Protein AF-A0A9P4Y9Y3-F1 (afdb_monomer_lite)

InterPro domains:
  IPR010730 Heterokaryon incompatibility [PF06985] (51-192)
  IPR052895 Heterokaryon Regulation/Transcriptional Modulator [PTHR24148] (9-317)

Sequence (388 aa):
MMASLKGPDPYRAVPIDPGKRAIRLVKVQPGSSPPIRCQFISCLLEDCPPYIALSYTWGSSEHKRNIQLQSKTCAVSKNLFAFLCRVSRDANDSFFWIDALCINQSCNRERTHQVRLMKEIYSRACRVIVWLGEAASESYHKTIHLIEATYRELCKSSPDSACSLDLSPTERDNIISLYEHEYWSRVWIVQEVMCARELVIYWGKRTIRWECIARVSDLPAIDRLASSPAAIIIRAKTLWGGSVSLAQLVSTYIHLHSSDIRDKVFGLLGLASEEDPMQADYSMTAEDVFEATCRVAFRSGSLARFYDKVQFGKSLRDALAVPFTDKRLGELARHTTQSWKAKRRNEKVHQRQVQNSINRHSTLGRVHGRAMKSHAPGWRGEKSFSDG

Organism: Cryphonectria parasitica (strain ATCC 38755 / EP155) (NCBI:txid660469)

Foldseek 3Di:
DAWDFDDPDLCVVPPDDLVAQKWKWKWWAADQDDQTAIEIDMDGLVPDDAAEEEQEDQDDPPDWDWHQYNNGTITDGPQVVLVSNVVNHVRDRHIYDYCNRTFPPVDLSRVLSVLLCLLSVLLRHPFYEYELGEDPDPCLVVLQVLLVVLLVVCVVDDVVCLQPPDDDPVNLVSVVCVLPRLSLLALLVLSNLLSHPAYWYDYRPDIHGLSSNLVVLPRPSNVVCCLGSSSLSSVCSVVPPQEDALLRSLVNRLRGDDPQLLCSRSSCQSSHRDPDTDGDGPVDQLVRSLLSSLLRVLLDVPQPDLVSSLVSSVSSCVSSVHPADSVNSSVSSVVSNVVSVVVVVVVVVVVVVVVVVVVVVVVVVVVVVVVPPPDDDDDDDDDDDDDD

Secondary structure (DSSP, 8-state):
-PPPBPSS-TTSSS---TTTTEEEEEEEPP-SSSSPEEEEEEEETTSPPSEEEEEE----SSS-EEEEETTEEEEE-HHHHHHHHHHHHHT---EEE-HHHHS-TT-HHHHHHHHHHHHHHHHHSSEEEEE--S-SSTHHHHHHHHHHHHHHHHHHS-GGGGGG----HHHHHHHHHHHSSGGGGBSHHHHHHHH-SSEEEEETTEEEEHHHHHHHTT-GGGGGGTTSHHHHHHHHHHT--S-B-HHHHHHHHTTSB-SSTTHHHHHHHTTB--SSPPPP-TTS-HHHHHHHHHHHHHHSTT--SHHHHHHHHHHHHHHTT----HHHHHHHHHHHHHHHHHHHHHHHHHHHHHHHHHHHHHHHHHHHHHHTSS--------------

Structure (mmCIF, N/CA/C/O backbone):
data_AF-A0A9P4Y9Y3-F1
#
_entry.id   AF-A0A9P4Y9Y3-F1
#
loop_
_atom_site.group_PDB
_atom_site.id
_atom_site.type_symbol
_atom_site.label_atom_id
_atom_site.label_alt_id
_atom_site.label_comp_id
_atom_site.label_asym_id
_atom_site.label_entity_id
_atom_site.label_seq_id
_atom_site.pdbx_PDB_ins_code
_atom_site.Cartn_x
_atom_site.Cartn_y
_atom_site.Cartn_z
_atom_site.occupancy
_atom_site.B_iso_or_equiv
_atom_site.auth_seq_id
_atom_site.auth_comp_id
_atom_site.auth_asym_id
_atom_site.auth_atom_id
_atom_site.pdbx_PDB_model_num
ATOM 1 N N . MET A 1 1 ? 9.109 -2.276 9.723 1.00 37.88 1 MET A N 1
ATOM 2 C CA . MET A 1 1 ? 9.824 -2.329 11.023 1.00 37.88 1 MET A CA 1
ATOM 3 C C . MET A 1 1 ? 8.988 -3.132 12.017 1.00 37.88 1 MET A C 1
ATOM 5 O O . MET A 1 1 ? 7.837 -2.786 12.240 1.00 37.88 1 MET A O 1
ATOM 9 N N . MET A 1 2 ? 9.506 -4.258 12.519 1.00 42.00 2 MET A N 1
ATOM 10 C CA . MET A 1 2 ? 8.697 -5.340 13.111 1.00 42.00 2 MET A CA 1
ATOM 11 C C . MET A 1 2 ? 8.188 -5.042 14.531 1.00 42.00 2 MET A C 1
ATOM 13 O O . MET A 1 2 ? 8.920 -4.495 15.363 1.00 42.00 2 MET A O 1
ATOM 17 N N . ALA A 1 3 ? 6.958 -5.458 14.844 1.00 45.00 3 ALA A N 1
ATOM 18 C CA . ALA A 1 3 ? 6.526 -5.657 16.225 1.00 45.00 3 ALA A CA 1
ATOM 19 C C . ALA A 1 3 ? 7.443 -6.715 16.866 1.00 45.00 3 ALA A C 1
ATOM 21 O O . ALA A 1 3 ? 7.600 -7.809 16.331 1.00 45.00 3 ALA A O 1
ATOM 22 N N . SER A 1 4 ? 8.120 -6.369 17.964 1.00 41.81 4 SER A N 1
ATOM 23 C CA . SER A 1 4 ? 8.952 -7.328 18.700 1.00 41.81 4 SER A CA 1
ATOM 24 C C . SER A 1 4 ? 8.085 -7.921 19.800 1.00 41.81 4 SER A C 1
ATOM 26 O O . SER A 1 4 ? 7.539 -7.189 20.627 1.00 41.81 4 SER A O 1
ATOM 28 N N . LEU A 1 5 ? 7.902 -9.236 19.754 1.00 47.38 5 LEU A N 1
ATOM 29 C CA . LEU A 1 5 ? 7.088 -9.985 20.701 1.00 47.38 5 LEU A CA 1
ATOM 30 C C . LEU A 1 5 ? 7.996 -10.484 21.832 1.00 47.38 5 LEU A C 1
ATOM 32 O O . LEU A 1 5 ? 8.966 -11.191 21.573 1.00 47.38 5 LEU A O 1
ATOM 36 N N . LYS A 1 6 ? 7.696 -10.121 23.084 1.00 37.66 6 LYS A N 1
ATOM 37 C CA . LYS A 1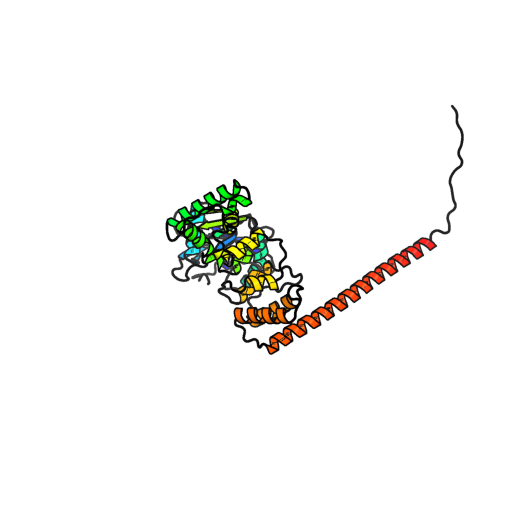 6 ? 8.276 -10.773 24.270 1.00 37.66 6 LYS A CA 1
ATOM 38 C C . LYS A 1 6 ? 7.246 -11.774 24.806 1.00 37.66 6 LYS A C 1
ATOM 40 O O . LYS A 1 6 ? 6.173 -11.360 25.236 1.00 37.66 6 LYS A O 1
ATOM 45 N N . GLY A 1 7 ? 7.564 -13.071 24.787 1.00 46.00 7 GLY A N 1
ATOM 46 C CA . GLY A 1 7 ? 6.679 -14.165 25.230 1.00 46.00 7 GLY A CA 1
ATOM 47 C C . GLY A 1 7 ? 6.328 -15.169 24.115 1.00 46.00 7 GLY A C 1
ATOM 48 O O . GLY A 1 7 ? 6.852 -15.042 23.010 1.00 46.00 7 GLY A O 1
ATOM 49 N N . PRO A 1 8 ? 5.475 -16.184 24.382 1.00 54.78 8 PRO A N 1
ATOM 50 C CA . PRO A 1 8 ? 5.058 -17.163 23.375 1.00 54.78 8 PRO A CA 1
ATOM 51 C C . PRO A 1 8 ? 4.379 -16.486 22.180 1.00 54.78 8 PRO A C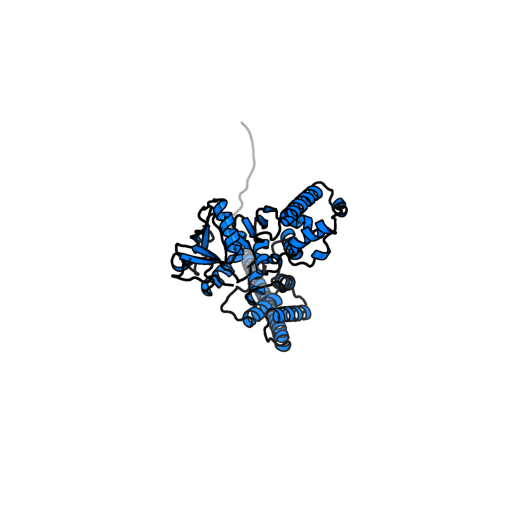 1
ATOM 53 O O . PRO A 1 8 ? 3.570 -15.578 22.367 1.00 54.78 8 PRO A O 1
ATOM 56 N N . ASP A 1 9 ? 4.697 -16.957 20.977 1.00 75.62 9 ASP A N 1
ATOM 57 C CA . ASP A 1 9 ? 4.242 -16.413 19.696 1.00 75.62 9 ASP A CA 1
ATOM 58 C C . ASP A 1 9 ? 2.691 -16.361 19.593 1.00 75.62 9 ASP A C 1
ATOM 60 O O . ASP A 1 9 ? 2.059 -17.425 19.575 1.00 75.62 9 ASP A O 1
ATOM 64 N N . PRO A 1 10 ? 2.056 -15.166 19.512 1.00 82.62 10 PRO A N 1
ATOM 65 C CA . PRO A 1 10 ? 0.599 -15.023 19.430 1.00 82.62 10 PRO A CA 1
ATOM 66 C C . PRO A 1 10 ? 0.019 -15.638 18.150 1.00 82.62 10 PRO A C 1
ATOM 68 O O . PRO A 1 10 ? -1.177 -15.922 18.093 1.00 82.62 10 PRO A O 1
ATOM 71 N N . TYR A 1 11 ? 0.850 -15.875 17.134 1.00 89.25 11 TYR A N 1
ATOM 72 C CA . TYR A 1 11 ? 0.443 -16.463 15.864 1.00 89.25 11 TYR A CA 1
ATOM 73 C C . TYR A 1 11 ? 0.280 -17.982 15.945 1.00 89.25 11 TYR A C 1
ATOM 75 O O . TYR A 1 11 ? -0.471 -18.555 15.163 1.00 89.25 11 TYR A O 1
ATOM 83 N N . ARG A 1 12 ? 0.888 -18.647 16.939 1.00 86.25 12 ARG A N 1
ATOM 84 C CA . ARG A 1 12 ? 0.685 -20.090 17.165 1.00 86.25 12 ARG A CA 1
ATOM 85 C C . ARG A 1 12 ? -0.730 -20.432 17.614 1.00 86.25 12 ARG A C 1
ATOM 87 O O . ARG A 1 12 ? -1.198 -21.527 17.333 1.00 86.25 12 ARG A O 1
ATOM 94 N N . ALA A 1 13 ? -1.395 -19.513 18.314 1.00 84.81 13 ALA A N 1
ATOM 95 C CA . ALA A 1 13 ? -2.768 -19.719 18.767 1.00 84.81 13 ALA A CA 1
ATOM 96 C C . ALA A 1 13 ? -3.769 -19.707 17.600 1.00 84.81 13 ALA A C 1
ATOM 98 O O . ALA A 1 13 ? -4.815 -20.341 17.683 1.00 84.81 13 ALA A O 1
ATOM 99 N N . VAL A 1 14 ? -3.449 -18.983 16.521 1.00 89.38 14 VAL A N 1
ATOM 100 C CA . VAL A 1 14 ? -4.307 -18.822 15.343 1.00 89.38 14 VAL A CA 1
ATOM 101 C C . VAL A 1 14 ? -3.425 -18.847 14.083 1.00 89.38 14 VAL A C 1
ATOM 103 O O . VAL A 1 14 ? -3.130 -17.794 13.520 1.00 89.38 14 VAL A O 1
ATOM 106 N N . PR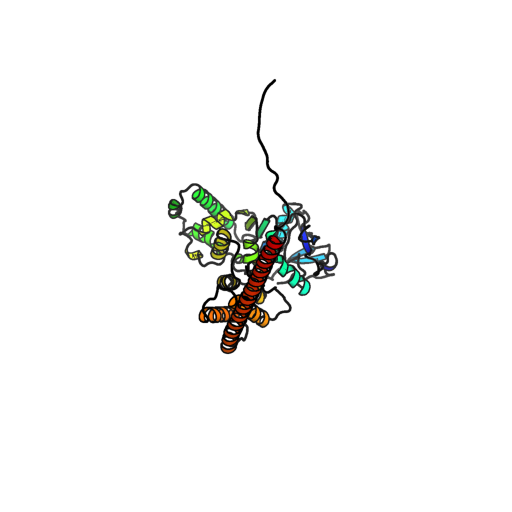O A 1 15 ? -2.932 -20.020 13.651 1.00 90.75 15 PRO A N 1
ATOM 107 C CA . PRO A 1 15 ? -2.051 -20.110 12.492 1.00 90.75 15 PRO A CA 1
ATOM 108 C C . PRO A 1 15 ? -2.813 -19.872 11.179 1.00 90.75 15 PRO A C 1
ATOM 110 O O . PRO A 1 15 ? -4.010 -20.146 11.071 1.00 90.75 15 PRO A O 1
ATOM 113 N N . ILE A 1 16 ? -2.098 -19.394 10.158 1.00 91.44 16 ILE A N 1
ATOM 114 C CA . ILE A 1 16 ? -2.589 -19.326 8.776 1.00 91.44 16 ILE A CA 1
ATOM 115 C C . ILE A 1 16 ? -1.995 -20.501 8.001 1.00 91.44 16 ILE A C 1
ATOM 117 O O . ILE A 1 16 ? -0.783 -20.706 8.026 1.00 91.44 16 ILE A O 1
ATOM 121 N N . ASP A 1 17 ? -2.844 -21.253 7.302 1.00 85.31 17 ASP A N 1
ATOM 122 C CA . ASP A 1 17 ? -2.424 -22.308 6.378 1.00 85.31 17 ASP A CA 1
ATOM 123 C C . ASP A 1 17 ? -2.041 -21.693 5.018 1.00 85.31 17 ASP A C 1
ATOM 125 O O . ASP A 1 17 ? -2.930 -21.224 4.306 1.00 85.31 17 ASP A O 1
ATOM 129 N N . PRO A 1 18 ? -0.758 -21.718 4.606 1.00 81.00 18 PRO A N 1
ATOM 130 C CA . PRO A 1 18 ? -0.329 -21.124 3.340 1.00 81.00 18 PRO A CA 1
ATOM 131 C C . PRO A 1 18 ? -0.855 -21.852 2.093 1.00 81.00 18 PRO A C 1
ATOM 133 O O . PRO A 1 18 ? -0.700 -21.332 0.989 1.00 81.00 18 PRO A O 1
ATOM 136 N N . GLY A 1 19 ? -1.417 -23.060 2.241 1.00 87.19 19 GLY A N 1
ATOM 137 C CA . GLY A 1 19 ? -2.084 -23.793 1.161 1.00 87.19 19 GLY A CA 1
ATOM 138 C C . GLY A 1 19 ? -3.512 -23.313 0.887 1.00 87.19 19 GLY A C 1
ATOM 139 O O . GLY A 1 19 ? -4.104 -23.692 -0.121 1.00 87.19 19 GLY A O 1
ATOM 140 N N . LYS A 1 20 ? -4.067 -22.466 1.758 1.00 92.69 20 LYS A N 1
ATOM 141 C CA . LYS A 1 20 ? -5.411 -21.895 1.639 1.00 92.69 20 LYS A CA 1
ATOM 142 C C . LYS A 1 20 ? -5.313 -20.387 1.504 1.00 92.69 20 LYS A C 1
ATOM 144 O O . LYS A 1 20 ? -4.374 -19.784 2.000 1.00 92.69 20 LYS A O 1
ATOM 149 N N . ARG A 1 21 ? -6.309 -19.751 0.892 1.00 95.25 21 ARG A N 1
ATOM 150 C CA . ARG A 1 21 ? -6.414 -18.283 0.836 1.00 95.25 21 ARG A CA 1
ATOM 151 C C . ARG A 1 21 ? -6.923 -17.737 2.176 1.00 95.25 21 ARG A C 1
ATOM 153 O O . ARG A 1 21 ? -7.972 -17.114 2.230 1.00 95.25 21 ARG A O 1
ATOM 160 N N . ALA A 1 22 ? -6.233 -18.046 3.270 1.00 95.69 22 ALA A N 1
ATOM 161 C CA . ALA A 1 22 ? -6.652 -17.698 4.623 1.00 95.69 22 ALA A CA 1
ATOM 162 C C . ALA A 1 22 ? -5.983 -16.405 5.106 1.00 95.69 22 ALA A C 1
ATOM 164 O O . ALA A 1 22 ? -4.818 -16.139 4.806 1.00 95.69 22 ALA A O 1
ATOM 165 N N . ILE A 1 23 ? -6.709 -15.612 5.891 1.00 97.19 23 ILE A N 1
ATOM 166 C CA . ILE A 1 23 ? -6.207 -14.383 6.509 1.00 97.19 23 ILE A CA 1
ATOM 167 C C . ILE A 1 23 ? -6.571 -14.339 7.990 1.00 97.19 23 ILE A C 1
ATOM 169 O O . ILE A 1 23 ? -7.507 -15.001 8.442 1.00 97.19 23 ILE A O 1
ATOM 173 N N . ARG A 1 24 ? -5.845 -13.512 8.745 1.00 96.88 24 ARG A N 1
ATOM 174 C CA . ARG A 1 24 ? -6.238 -13.129 10.102 1.00 96.88 24 ARG A CA 1
ATOM 175 C C . ARG A 1 24 ? -6.908 -11.768 10.106 1.00 96.88 24 ARG A C 1
ATOM 177 O O . ARG A 1 24 ? -6.459 -10.844 9.433 1.00 96.88 24 ARG A O 1
ATOM 184 N N . LEU A 1 25 ? -7.937 -11.640 10.929 1.00 97.12 25 LEU A N 1
ATOM 185 C CA . LEU A 1 25 ? -8.549 -10.366 11.284 1.00 97.12 25 LEU A CA 1
ATOM 186 C C . LEU A 1 25 ? -8.369 -10.134 12.779 1.00 97.12 25 LEU A C 1
ATOM 188 O O . LEU A 1 25 ? -8.348 -11.085 13.562 1.00 97.12 25 LEU A O 1
ATOM 192 N N . VAL A 1 26 ? -8.233 -8.873 13.174 1.00 95.62 26 VAL A N 1
ATOM 193 C CA . VAL A 1 26 ? -8.128 -8.459 14.568 1.00 95.62 26 VAL A CA 1
ATOM 194 C C . VAL A 1 26 ? -9.409 -7.763 15.005 1.00 95.62 26 VAL A C 1
ATOM 196 O O . VAL A 1 26 ? -9.900 -6.852 14.343 1.00 95.62 26 VAL A O 1
ATOM 199 N N . LYS A 1 27 ? -9.944 -8.194 16.140 1.00 94.88 27 LYS A N 1
ATOM 200 C CA . LYS A 1 27 ? -11.038 -7.539 16.847 1.00 94.88 27 LYS A CA 1
ATOM 201 C C . LYS A 1 27 ? -10.460 -6.799 18.043 1.00 94.88 27 LYS A C 1
ATOM 203 O O . LYS A 1 27 ? -9.763 -7.409 18.859 1.00 94.88 27 LYS A O 1
ATOM 208 N N . VAL A 1 28 ? -10.716 -5.498 18.130 1.00 93.50 28 VAL A N 1
ATOM 209 C CA . VAL A 1 28 ? -10.297 -4.669 19.267 1.00 93.50 28 VAL A CA 1
ATOM 210 C C . VAL A 1 28 ? -11.428 -4.672 20.286 1.00 93.50 28 VAL A C 1
ATOM 212 O O . VAL A 1 28 ? -12.569 -4.388 19.941 1.00 93.50 28 VAL A O 1
ATOM 215 N N . GLN A 1 29 ? -11.138 -5.045 21.529 1.00 91.19 29 GLN A N 1
ATOM 216 C CA . GLN A 1 29 ? -12.151 -5.073 22.580 1.00 91.19 29 GLN A CA 1
ATOM 217 C C . GLN A 1 29 ? -12.485 -3.644 23.031 1.00 91.19 29 GLN A C 1
ATOM 219 O O . GLN A 1 29 ? -11.561 -2.836 23.165 1.00 91.19 29 GLN A O 1
ATOM 224 N N . PRO A 1 30 ? -13.766 -3.335 23.307 1.00 89.94 30 PRO A N 1
ATOM 225 C CA . PRO A 1 30 ? -14.149 -2.047 23.866 1.00 89.94 30 PRO A CA 1
ATOM 226 C C . PRO A 1 30 ? -13.424 -1.757 25.184 1.00 89.94 30 PRO A C 1
ATOM 228 O O . PRO A 1 30 ? -13.276 -2.634 26.037 1.00 89.94 30 PRO A O 1
ATOM 231 N N . GLY A 1 31 ? -13.000 -0.510 25.367 1.00 80.88 31 GLY A N 1
ATOM 232 C CA . GLY A 1 31 ? -12.296 -0.081 26.571 1.00 80.88 31 GLY A CA 1
ATOM 233 C C . GLY A 1 31 ? -11.992 1.412 26.567 1.00 80.88 31 GLY A C 1
ATOM 234 O O . GLY A 1 31 ? -11.629 1.982 25.535 1.00 80.88 31 GLY A O 1
ATOM 235 N N . SER A 1 32 ? -12.136 2.051 27.730 1.00 69.19 32 SER A N 1
ATOM 236 C CA . SER A 1 32 ? -11.899 3.489 27.920 1.00 69.19 32 SER A CA 1
ATOM 237 C C . SER A 1 32 ? -10.430 3.828 28.206 1.00 69.19 32 SER A C 1
ATOM 239 O O . SER A 1 32 ? -9.988 4.947 27.918 1.00 69.19 32 SER A O 1
ATOM 241 N N . SER A 1 33 ? -9.653 2.868 28.715 1.00 74.31 33 SER A N 1
ATOM 242 C CA . SER A 1 33 ? -8.239 3.023 29.063 1.00 74.31 33 SER A CA 1
ATOM 243 C C . SER A 1 33 ? -7.419 1.759 28.747 1.00 74.31 33 SER A C 1
ATOM 245 O O . SER A 1 33 ? -7.981 0.673 28.595 1.00 74.31 33 SER A O 1
ATOM 247 N N . PRO A 1 34 ? -6.081 1.878 28.617 1.00 78.94 34 PRO A N 1
ATOM 248 C CA . PRO A 1 34 ? -5.196 0.724 28.504 1.00 78.94 34 PRO A CA 1
ATOM 249 C C . PRO A 1 34 ? -5.368 -0.272 29.672 1.00 78.94 34 PRO A C 1
ATOM 251 O O . PRO A 1 34 ? -5.678 0.146 30.787 1.00 78.94 34 PRO A O 1
ATOM 254 N N . PRO A 1 35 ? -5.085 -1.571 29.462 1.00 86.88 35 PRO A N 1
ATOM 255 C CA . PRO A 1 35 ? -4.461 -2.135 28.269 1.00 86.88 35 PRO A CA 1
ATOM 256 C C . PRO A 1 35 ? -5.446 -2.294 27.107 1.00 86.88 35 PRO A C 1
ATOM 258 O O . PRO A 1 35 ? -6.548 -2.803 27.283 1.00 86.88 35 PRO A O 1
ATOM 261 N N . ILE A 1 36 ? -5.006 -1.927 25.901 1.00 91.81 36 ILE A N 1
ATOM 262 C CA . ILE A 1 36 ? -5.725 -2.264 24.668 1.00 91.81 36 ILE A CA 1
ATOM 263 C C . ILE A 1 36 ? -5.667 -3.776 24.483 1.00 91.81 36 ILE A C 1
ATOM 265 O O . ILE A 1 36 ? -4.573 -4.349 24.486 1.00 91.81 36 ILE A O 1
ATOM 269 N N . ARG A 1 37 ? -6.829 -4.410 24.318 1.00 93.06 37 ARG A N 1
ATOM 270 C CA . ARG A 1 37 ? -6.952 -5.857 24.136 1.00 93.06 37 ARG A CA 1
ATOM 271 C C . ARG A 1 37 ? -7.466 -6.175 22.742 1.00 93.06 37 ARG A C 1
ATOM 273 O O . ARG A 1 37 ? -8.459 -5.617 22.289 1.00 93.06 37 ARG A O 1
ATOM 280 N N . CYS A 1 38 ? -6.789 -7.102 22.089 1.00 93.44 38 CYS A N 1
ATOM 281 C CA . CYS A 1 38 ? -7.042 -7.524 20.728 1.00 93.44 38 CYS A CA 1
ATOM 282 C C . CYS A 1 38 ? -7.137 -9.051 20.666 1.00 93.44 38 CYS A C 1
ATOM 284 O O . CYS A 1 38 ? -6.356 -9.769 21.301 1.00 93.44 38 CYS A O 1
ATOM 286 N N . GLN A 1 39 ? -8.060 -9.555 19.856 1.00 93.38 39 GLN A N 1
ATOM 287 C CA . GLN A 1 39 ? -8.215 -10.981 19.574 1.00 93.38 39 GLN A CA 1
ATOM 288 C C . GLN A 1 39 ? -8.152 -11.219 18.070 1.00 93.38 39 GLN A C 1
ATOM 290 O O . GLN A 1 39 ? -8.632 -10.399 17.292 1.00 93.38 39 GLN A O 1
ATOM 295 N N . PHE A 1 40 ? -7.555 -12.336 17.662 1.00 94.38 40 PHE A N 1
ATOM 296 C CA . PHE A 1 40 ? -7.594 -12.772 16.271 1.00 94.38 40 PHE A CA 1
ATOM 297 C C . PHE A 1 40 ? -8.759 -13.708 16.015 1.00 94.38 40 PHE A C 1
ATOM 299 O O . PHE A 1 40 ? -9.089 -14.547 16.852 1.00 94.38 40 PHE A O 1
ATOM 306 N N . ILE A 1 41 ? -9.254 -13.634 14.790 1.00 94.31 41 ILE A N 1
ATOM 307 C CA . ILE A 1 41 ? -9.940 -14.733 14.125 1.00 94.31 41 ILE A CA 1
ATOM 308 C C . ILE A 1 41 ? -9.177 -15.078 12.843 1.00 94.31 41 ILE A C 1
ATOM 310 O O . ILE A 1 41 ? -8.489 -14.224 12.279 1.00 94.31 41 ILE A O 1
ATOM 314 N N . SER A 1 42 ? -9.287 -16.326 12.397 1.00 94.81 42 SER A N 1
ATOM 315 C CA . SER A 1 42 ? -8.816 -16.767 11.081 1.00 94.81 42 SER A CA 1
ATOM 316 C C . SER A 1 42 ? -10.027 -17.105 10.224 1.00 94.81 42 SER A C 1
ATOM 318 O O . SER A 1 42 ? -10.967 -17.728 10.715 1.00 94.81 42 SER A O 1
ATOM 320 N N . CYS A 1 43 ? -10.011 -16.679 8.966 1.00 95.50 43 CYS A N 1
ATOM 321 C CA . CYS A 1 43 ? -11.051 -16.969 7.985 1.00 95.50 43 CYS A CA 1
ATOM 322 C C . CYS A 1 43 ? -10.420 -17.248 6.621 1.00 95.50 43 CYS A C 1
ATOM 324 O O . CYS A 1 43 ? -9.324 -16.769 6.318 1.00 95.50 43 CYS A O 1
ATOM 326 N N . LEU A 1 44 ? -11.118 -18.021 5.788 1.00 96.75 44 LEU A N 1
ATOM 327 C CA . LEU A 1 44 ? -10.858 -18.006 4.352 1.00 96.75 44 LEU A CA 1
ATOM 328 C C . LEU A 1 44 ? -11.262 -16.638 3.816 1.00 96.75 44 LEU A C 1
ATOM 330 O O . LEU A 1 44 ? -12.282 -16.097 4.226 1.00 96.75 44 LEU A O 1
ATOM 334 N N . LEU A 1 45 ? -10.478 -16.083 2.900 1.00 95.75 45 LEU A N 1
ATOM 335 C CA . LEU A 1 45 ? -10.704 -14.758 2.335 1.00 95.75 45 LEU A CA 1
ATOM 336 C C . LEU A 1 45 ? -12.080 -14.643 1.660 1.00 95.75 45 LEU A C 1
ATOM 338 O O . LEU A 1 45 ? -12.632 -13.549 1.549 1.00 95.75 45 LEU A O 1
ATOM 342 N N . GLU A 1 46 ? -12.611 -15.759 1.164 1.00 95.12 46 GLU A N 1
ATOM 343 C CA . GLU A 1 46 ? -13.950 -15.920 0.585 1.00 95.12 46 GLU A CA 1
ATOM 344 C C . GLU A 1 46 ? -15.075 -15.870 1.621 1.00 95.12 46 GLU A C 1
ATOM 346 O O . GLU A 1 46 ? -16.143 -15.355 1.305 1.00 95.12 46 GLU A O 1
ATOM 351 N N . ASP A 1 47 ? -14.797 -16.291 2.853 1.00 95.19 47 ASP A N 1
ATOM 352 C CA . ASP A 1 47 ? -15.784 -16.464 3.922 1.00 95.19 47 ASP A CA 1
ATOM 353 C C . ASP A 1 47 ? -15.544 -15.502 5.097 1.00 95.19 47 ASP A C 1
ATOM 355 O O . ASP A 1 47 ? -16.047 -15.704 6.205 1.00 95.19 47 ASP A O 1
ATOM 359 N N . CYS A 1 48 ? -14.724 -14.467 4.900 1.00 95.31 48 CYS A N 1
ATOM 360 C CA . CYS A 1 48 ? -14.431 -13.523 5.967 1.00 95.31 48 CYS A CA 1
ATOM 361 C C . CYS A 1 48 ? -15.662 -12.667 6.308 1.00 95.31 48 CYS A C 1
ATOM 363 O O . CYS A 1 48 ? -16.350 -12.185 5.402 1.00 95.31 48 CYS A O 1
ATOM 365 N N . PRO A 1 49 ? -15.917 -12.408 7.606 1.00 96.12 49 PRO A N 1
ATOM 366 C CA . PRO A 1 49 ? -16.935 -11.445 8.007 1.00 96.12 49 PRO A CA 1
ATOM 367 C C . PRO A 1 49 ? -16.569 -10.041 7.497 1.00 96.12 49 PRO A C 1
ATOM 369 O O . PRO A 1 49 ? -15.390 -9.786 7.244 1.00 96.12 49 PRO A O 1
ATOM 372 N N . PRO A 1 50 ? -17.532 -9.106 7.393 1.00 96.44 50 PRO A N 1
ATOM 373 C CA . PRO A 1 50 ? -17.255 -7.711 7.059 1.00 96.44 50 PRO A CA 1
ATOM 374 C C . PRO A 1 50 ? -16.098 -7.137 7.887 1.00 96.44 50 PRO A C 1
ATOM 376 O O . PRO A 1 50 ? -16.113 -7.202 9.118 1.00 96.44 50 PRO A O 1
ATOM 379 N N . TYR A 1 51 ? -15.094 -6.577 7.212 1.00 97.62 51 TYR A N 1
ATOM 380 C CA . TYR A 1 51 ? -13.908 -6.028 7.863 1.00 97.62 51 TYR A CA 1
ATOM 381 C C . TYR A 1 51 ? -13.446 -4.719 7.230 1.00 97.62 51 TYR A C 1
ATOM 383 O O . TYR A 1 51 ? -13.740 -4.405 6.073 1.00 97.62 51 TYR A O 1
ATOM 391 N N . ILE A 1 52 ? -12.686 -3.964 8.017 1.00 97.50 52 ILE A N 1
ATOM 392 C CA . ILE A 1 52 ? -12.059 -2.701 7.637 1.00 97.50 52 ILE A CA 1
ATOM 393 C C . ILE A 1 52 ? -10.557 -2.937 7.496 1.00 97.50 52 ILE A C 1
ATOM 395 O O . ILE A 1 52 ? -9.923 -3.440 8.421 1.00 97.50 52 ILE A O 1
ATOM 399 N N . ALA A 1 53 ? -9.956 -2.559 6.372 1.00 98.19 53 ALA A N 1
ATOM 400 C CA . ALA A 1 53 ? -8.499 -2.593 6.248 1.00 98.19 53 ALA A CA 1
ATOM 401 C C . ALA A 1 53 ? -7.896 -1.256 6.697 1.00 98.19 53 ALA A C 1
ATOM 403 O O . ALA A 1 53 ? -8.424 -0.188 6.379 1.00 98.19 53 ALA A O 1
ATOM 404 N N . LEU A 1 54 ? -6.791 -1.309 7.440 1.00 97.69 54 LEU A N 1
ATOM 405 C CA . LEU A 1 54 ? -6.045 -0.121 7.840 1.00 97.69 54 LEU A CA 1
ATOM 406 C C . LEU A 1 54 ? -4.923 0.165 6.838 1.00 97.69 54 LEU A C 1
ATOM 408 O O . LEU A 1 54 ? -4.141 -0.716 6.492 1.00 97.69 54 LEU A O 1
ATOM 412 N N . SER A 1 55 ? -4.823 1.420 6.429 1.00 97.00 55 SER A N 1
ATOM 413 C CA . SER A 1 55 ? -3.716 1.990 5.675 1.00 97.00 55 SER A CA 1
ATOM 414 C C . SER A 1 55 ? -3.149 3.144 6.495 1.00 97.00 55 SER A C 1
ATOM 416 O O . SER A 1 55 ? -3.860 4.095 6.791 1.00 97.00 55 SER A O 1
ATOM 418 N N . TYR A 1 56 ? -1.906 3.074 6.959 1.00 93.94 56 TYR A N 1
ATOM 419 C CA . TYR A 1 56 ? -1.377 4.055 7.922 1.00 93.94 56 TYR A CA 1
ATOM 420 C C . TYR A 1 56 ? 0.131 4.178 7.808 1.00 93.94 56 TYR A C 1
ATOM 422 O O . TYR A 1 56 ? 0.739 3.218 7.361 1.00 93.94 56 TYR A O 1
ATOM 430 N N . THR A 1 57 ? 0.764 5.273 8.251 1.00 84.38 57 THR A N 1
ATOM 431 C CA . THR A 1 57 ? 2.239 5.360 8.293 1.00 84.38 57 THR A CA 1
ATOM 432 C C . THR A 1 57 ? 2.873 4.626 9.454 1.00 84.38 57 THR A C 1
ATOM 434 O O . THR A 1 57 ? 2.412 4.661 10.599 1.00 84.38 57 THR A O 1
ATOM 437 N N . TRP A 1 58 ? 4.037 4.043 9.175 1.00 70.44 58 TRP A N 1
ATOM 438 C CA . TRP A 1 58 ? 4.956 3.640 10.220 1.00 70.44 58 TRP A CA 1
ATOM 439 C C . TRP A 1 58 ? 5.518 4.926 10.828 1.00 70.44 58 TRP A C 1
ATOM 441 O O . TRP A 1 58 ? 6.387 5.555 10.239 1.00 70.44 58 TRP A O 1
ATOM 451 N N . GLY A 1 59 ? 4.992 5.339 11.981 1.00 65.62 59 GLY A N 1
ATOM 452 C CA . GLY A 1 59 ? 5.650 6.375 12.775 1.00 65.62 59 GLY A CA 1
ATOM 453 C C . GLY A 1 59 ? 7.027 5.901 13.262 1.00 65.62 59 GLY A C 1
ATOM 454 O O . GLY A 1 59 ? 7.408 4.748 13.044 1.00 65.62 59 GLY A O 1
ATOM 455 N N . SER A 1 60 ? 7.743 6.769 13.980 1.00 62.25 60 SER A N 1
ATOM 456 C CA . SER A 1 60 ? 9.067 6.460 14.545 1.00 62.25 60 SER A CA 1
ATOM 457 C C . SER A 1 60 ? 9.132 5.081 15.238 1.00 62.25 60 SER A C 1
ATOM 459 O O . SER A 1 60 ? 8.218 4.689 15.974 1.00 62.25 60 SER A O 1
ATOM 461 N N . SER A 1 61 ? 10.238 4.351 15.014 1.00 61.25 61 SER A N 1
ATOM 462 C CA . SER A 1 61 ? 10.639 3.139 15.763 1.00 61.25 61 SER A CA 1
ATOM 463 C C . SER A 1 61 ? 10.669 3.360 17.260 1.00 61.25 61 SER A C 1
ATOM 465 O O . SER A 1 61 ? 10.559 2.414 18.048 1.00 61.25 61 SER A O 1
ATOM 467 N N . GLU A 1 62 ? 10.976 4.596 17.626 1.00 62.75 62 GLU A N 1
ATOM 468 C CA . GLU A 1 62 ? 11.250 4.996 18.978 1.00 62.75 62 GLU A CA 1
ATOM 469 C C . GLU A 1 62 ? 9.926 5.000 19.737 1.00 62.75 62 GLU A C 1
ATOM 471 O O . GLU A 1 62 ? 8.894 5.449 19.239 1.00 62.75 62 GLU A O 1
ATOM 476 N N . HIS A 1 63 ? 9.951 4.498 20.969 1.00 72.31 63 HIS A N 1
ATOM 477 C CA . HIS A 1 63 ? 8.794 4.537 21.863 1.00 72.31 63 HIS A CA 1
ATOM 478 C C . HIS A 1 63 ? 7.613 3.644 21.427 1.00 72.31 63 HIS A C 1
ATOM 480 O O . HIS A 1 63 ? 6.462 4.088 21.382 1.00 72.31 63 HIS A O 1
ATOM 486 N N . LYS A 1 64 ? 7.865 2.345 21.199 1.00 85.81 64 LYS A N 1
ATOM 487 C CA . LYS A 1 64 ? 6.786 1.343 21.091 1.00 85.81 64 LYS A CA 1
ATOM 488 C C . LYS A 1 64 ? 5.882 1.346 22.335 1.00 85.81 64 LYS A C 1
ATOM 490 O O . LYS A 1 64 ? 6.281 1.758 23.428 1.00 85.81 64 LYS A O 1
ATOM 495 N N . ARG A 1 65 ? 4.642 0.898 22.161 1.00 90.19 65 ARG A N 1
ATOM 496 C CA . ARG A 1 65 ? 3.631 0.770 23.218 1.00 90.19 65 ARG A CA 1
ATOM 497 C C . ARG A 1 65 ? 3.095 -0.651 23.253 1.00 90.19 65 ARG A C 1
ATOM 499 O O . ARG A 1 65 ? 2.983 -1.299 22.217 1.00 90.19 65 ARG A O 1
ATOM 506 N N . ASN A 1 66 ? 2.775 -1.124 24.449 1.00 92.12 66 ASN A N 1
ATOM 507 C CA . ASN A 1 66 ? 2.307 -2.487 24.652 1.00 92.12 66 ASN A CA 1
ATOM 508 C C . ASN A 1 66 ? 0.787 -2.574 24.496 1.00 92.12 66 ASN A C 1
ATOM 510 O O . ASN A 1 66 ? 0.051 -1.769 25.064 1.00 92.12 66 ASN A O 1
ATOM 514 N N . ILE A 1 67 ? 0.339 -3.595 23.777 1.00 92.88 67 ILE A N 1
ATOM 515 C CA . ILE A 1 67 ? -1.050 -4.052 23.714 1.00 92.88 67 ILE A CA 1
ATOM 516 C C . ILE A 1 67 ? -1.115 -5.514 24.162 1.00 92.88 67 ILE A C 1
ATOM 518 O O . ILE A 1 67 ? -0.098 -6.211 24.161 1.00 92.88 67 ILE A O 1
ATOM 522 N N . GLN A 1 68 ? -2.301 -5.994 24.521 1.00 92.50 68 GLN A N 1
ATOM 523 C CA . GLN A 1 68 ? -2.563 -7.417 24.702 1.00 92.50 68 GLN A CA 1
ATOM 524 C C . GLN A 1 68 ? -3.179 -7.988 23.429 1.00 92.50 68 GLN A C 1
ATOM 526 O O . GLN A 1 68 ? -4.238 -7.550 23.002 1.00 92.50 68 GLN A O 1
ATOM 531 N N . LEU A 1 69 ? -2.534 -8.981 22.837 1.00 91.12 69 LEU A N 1
ATOM 532 C CA . LEU A 1 69 ? -2.971 -9.672 21.635 1.00 91.12 69 LEU A CA 1
ATOM 533 C C . LEU A 1 69 ? -3.015 -11.174 21.920 1.00 91.12 69 LEU A C 1
ATOM 535 O O . LEU A 1 69 ? -1.985 -11.750 22.262 1.00 91.12 69 LEU A O 1
ATOM 539 N N . GLN A 1 70 ? -4.191 -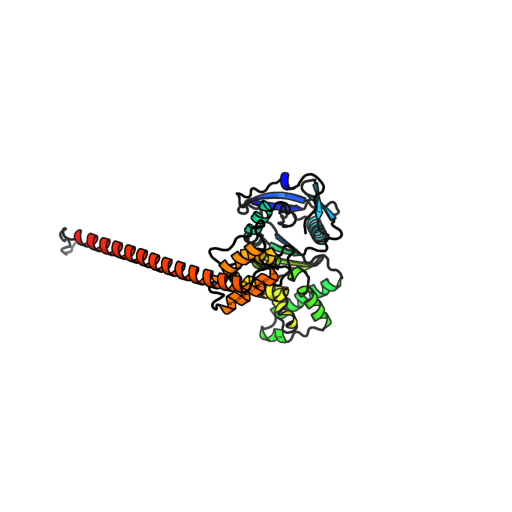11.804 21.824 1.00 88.44 70 GLN A N 1
ATOM 540 C CA . GLN A 1 70 ? -4.382 -13.215 22.219 1.00 88.44 70 GLN A CA 1
ATOM 541 C C . GLN A 1 70 ? -3.840 -13.518 23.633 1.00 88.44 70 GLN A C 1
ATOM 543 O O . GLN A 1 70 ? -3.125 -14.494 23.862 1.00 88.44 70 GLN A O 1
ATOM 548 N N . SER A 1 71 ? -4.119 -12.624 24.589 1.00 84.69 71 SER A N 1
ATOM 549 C CA . SER A 1 71 ? -3.618 -12.695 25.974 1.00 84.69 71 SER A CA 1
ATOM 550 C C . SER A 1 71 ? -2.086 -12.626 26.116 1.00 84.69 71 SER A C 1
ATOM 552 O O . SER A 1 71 ? -1.545 -12.966 27.169 1.00 84.69 71 SER A O 1
ATOM 554 N N . LYS A 1 72 ? -1.365 -12.177 25.079 1.00 86.31 72 LYS A N 1
ATOM 555 C CA . LYS A 1 72 ? 0.090 -11.954 25.086 1.00 86.31 72 LYS A CA 1
ATOM 556 C C . LYS A 1 72 ? 0.425 -10.482 24.910 1.00 86.31 72 LYS A C 1
ATOM 558 O O . LYS A 1 72 ? -0.255 -9.764 24.187 1.00 86.31 72 LYS A O 1
ATOM 563 N N . THR A 1 73 ? 1.502 -10.027 25.539 1.00 89.69 73 THR A N 1
ATOM 564 C CA . THR A 1 73 ? 1.962 -8.643 25.392 1.00 89.69 73 THR A CA 1
ATOM 565 C C . THR A 1 73 ? 2.720 -8.470 24.077 1.00 89.69 73 THR A C 1
ATOM 567 O O . THR A 1 73 ? 3.736 -9.122 23.846 1.00 89.69 73 THR A O 1
ATOM 570 N N . CYS A 1 74 ? 2.248 -7.562 23.225 1.00 87.56 74 CYS A N 1
ATOM 571 C CA . CYS A 1 74 ? 2.860 -7.221 21.943 1.00 87.56 74 CYS A CA 1
ATOM 572 C C . CYS A 1 74 ? 3.197 -5.728 21.892 1.00 87.56 74 CYS A C 1
ATOM 574 O O . CYS A 1 74 ? 2.371 -4.894 22.260 1.00 87.56 74 CYS A O 1
ATOM 576 N N . ALA A 1 75 ? 4.391 -5.382 21.408 1.00 89.38 75 ALA A N 1
ATOM 577 C CA . ALA A 1 75 ? 4.817 -3.996 21.244 1.00 89.38 75 ALA A CA 1
ATOM 578 C C . ALA A 1 75 ? 4.507 -3.483 19.826 1.00 89.38 75 ALA A C 1
ATOM 580 O O . ALA A 1 75 ? 5.056 -3.990 18.845 1.00 89.38 75 ALA A O 1
ATOM 581 N N . VAL A 1 76 ? 3.680 -2.443 19.720 1.00 90.62 76 VAL A N 1
ATOM 582 C CA . VAL A 1 76 ? 3.301 -1.767 18.464 1.00 90.62 76 VAL A CA 1
ATOM 583 C C . VAL A 1 76 ? 3.872 -0.347 18.400 1.00 90.62 76 VAL A C 1
ATOM 585 O O . VAL A 1 76 ? 4.271 0.208 19.425 1.00 90.62 76 VAL A O 1
ATOM 588 N N . SER A 1 77 ? 3.936 0.261 17.210 1.00 90.25 77 SER A N 1
ATOM 589 C CA . SER A 1 77 ? 4.369 1.661 17.080 1.00 90.25 77 SER A CA 1
ATOM 590 C C . SER A 1 77 ? 3.399 2.615 17.786 1.00 90.25 77 SER A C 1
ATOM 592 O O . SER A 1 77 ? 2.214 2.308 17.936 1.00 90.25 77 SER A O 1
ATOM 594 N N . LYS A 1 78 ? 3.884 3.800 18.185 1.00 90.88 78 LYS A N 1
ATOM 595 C CA . LYS A 1 78 ? 3.044 4.847 18.795 1.00 90.88 78 LYS A CA 1
ATOM 596 C C . LYS A 1 78 ? 1.842 5.199 17.907 1.00 90.88 78 LYS A C 1
ATOM 598 O O . LYS A 1 78 ? 0.733 5.319 18.418 1.00 90.88 78 LYS A O 1
ATOM 603 N N . ASN A 1 79 ? 2.056 5.298 16.591 1.00 91.19 79 ASN A N 1
ATOM 604 C CA . ASN A 1 79 ? 0.995 5.634 15.640 1.00 91.19 79 ASN A CA 1
ATOM 605 C C . ASN A 1 79 ? -0.119 4.569 15.605 1.00 91.19 79 ASN A C 1
ATOM 607 O O . ASN A 1 79 ? -1.299 4.900 15.704 1.00 91.19 79 ASN A O 1
ATOM 611 N N . LEU A 1 80 ? 0.252 3.282 15.550 1.00 93.12 80 LEU A N 1
ATOM 612 C CA . LEU A 1 80 ? -0.726 2.190 15.584 1.00 93.12 80 LEU A CA 1
ATOM 613 C C . LEU A 1 80 ? -1.432 2.108 16.945 1.00 93.12 80 LEU A C 1
ATOM 615 O O . LEU A 1 80 ? -2.634 1.879 17.001 1.00 93.12 80 LEU A O 1
ATOM 619 N N . PHE A 1 81 ? -0.716 2.337 18.049 1.00 92.88 81 PHE A N 1
ATOM 620 C CA . PHE A 1 81 ? -1.325 2.376 19.379 1.00 92.88 81 PHE A CA 1
ATOM 621 C C . PHE A 1 81 ? -2.397 3.468 19.497 1.00 92.88 81 PHE A C 1
ATOM 623 O O . PHE A 1 81 ? -3.456 3.213 20.066 1.00 92.88 81 PHE A O 1
ATOM 630 N N . ALA A 1 82 ? -2.153 4.659 18.936 1.00 91.56 82 ALA A N 1
ATOM 631 C CA . ALA A 1 82 ? -3.125 5.751 18.923 1.00 91.56 82 ALA A CA 1
ATOM 632 C C . ALA A 1 82 ? -4.389 5.382 18.129 1.00 91.56 82 ALA A C 1
ATOM 634 O O . ALA A 1 82 ? -5.503 5.585 18.620 1.00 91.56 82 ALA A O 1
ATOM 635 N N . PHE A 1 83 ? -4.225 4.754 16.958 1.00 93.12 83 PHE A N 1
ATOM 636 C CA . PHE A 1 83 ? -5.348 4.208 16.193 1.00 93.12 83 PHE A CA 1
ATOM 637 C C . PHE A 1 83 ? -6.145 3.178 17.008 1.00 93.12 83 PHE A C 1
ATOM 639 O O . PHE A 1 83 ? -7.365 3.287 17.121 1.00 93.12 83 PHE A O 1
ATOM 646 N N . LEU A 1 84 ? -5.462 2.218 17.640 1.00 93.50 84 LEU A N 1
ATOM 647 C CA . LEU A 1 84 ? -6.113 1.188 18.452 1.00 93.50 84 LEU A CA 1
ATOM 648 C C . LEU A 1 84 ? -6.856 1.776 19.665 1.00 93.50 84 LEU A C 1
ATOM 650 O O . LEU A 1 84 ? -7.962 1.343 19.974 1.00 93.50 84 LEU A O 1
ATOM 654 N N . CYS A 1 85 ? -6.295 2.798 20.323 1.00 91.50 85 CYS A N 1
ATOM 655 C CA . CYS A 1 85 ? -6.978 3.530 21.396 1.00 91.50 85 CYS A CA 1
ATOM 656 C C . CYS A 1 85 ? -8.271 4.185 20.917 1.00 91.50 85 CYS A C 1
ATOM 658 O O . CYS A 1 85 ? -9.254 4.220 21.655 1.00 91.50 85 CYS A O 1
ATOM 660 N N . ARG A 1 86 ? -8.270 4.728 19.698 1.00 89.88 86 ARG A N 1
ATOM 661 C CA . ARG A 1 86 ? -9.455 5.349 19.112 1.00 89.88 86 ARG A CA 1
ATOM 662 C C . ARG A 1 86 ? -10.552 4.316 18.881 1.00 89.88 86 ARG A C 1
ATOM 664 O O . ARG A 1 86 ? -11.633 4.469 19.435 1.00 89.88 86 ARG A O 1
ATOM 671 N N . VAL A 1 87 ? -10.256 3.245 18.149 1.00 91.12 87 VAL A N 1
ATOM 672 C CA . VAL A 1 87 ? -11.275 2.228 17.834 1.00 91.12 87 VAL A CA 1
ATOM 673 C C . VAL A 1 87 ? -11.762 1.477 19.081 1.00 91.12 87 VAL A C 1
ATOM 675 O O . VAL A 1 87 ? -12.935 1.138 19.161 1.00 91.12 87 VAL A O 1
ATOM 678 N N . SER A 1 88 ? -10.908 1.311 20.101 1.00 90.69 88 SER A N 1
ATOM 679 C CA . SER A 1 88 ? -11.290 0.764 21.415 1.00 90.69 88 SER A CA 1
ATOM 680 C C . SER A 1 88 ? -12.345 1.616 22.135 1.00 90.69 88 SER A C 1
ATOM 682 O O . SER A 1 88 ? -13.193 1.072 22.841 1.00 90.69 88 SER A O 1
ATOM 684 N N . ARG A 1 89 ? -12.306 2.947 21.981 1.00 86.12 89 ARG A N 1
ATOM 685 C CA . ARG A 1 89 ? -13.277 3.870 22.602 1.00 86.12 89 ARG A CA 1
ATOM 686 C C . ARG A 1 89 ? -14.578 3.965 21.825 1.00 86.12 89 ARG A C 1
ATOM 688 O O . ARG A 1 89 ? -15.626 4.123 22.439 1.00 86.12 89 ARG A O 1
ATOM 695 N N . ASP A 1 90 ? -14.499 3.858 20.502 1.00 82.12 90 ASP A N 1
ATOM 696 C CA . ASP A 1 90 ? -15.672 3.895 19.627 1.00 82.12 90 ASP A CA 1
ATOM 697 C C . ASP A 1 90 ? -16.563 2.644 19.813 1.00 82.12 90 ASP A C 1
ATOM 699 O O . ASP A 1 90 ? -17.687 2.623 19.321 1.00 82.12 90 ASP A O 1
ATOM 703 N N . ALA A 1 91 ? -16.077 1.624 20.543 1.00 66.00 91 ALA A N 1
ATOM 704 C CA . ALA A 1 91 ? -16.803 0.417 20.950 1.00 66.00 91 ALA A CA 1
ATOM 705 C C . ALA A 1 91 ? -17.530 -0.294 19.794 1.00 66.00 91 ALA A C 1
ATOM 707 O O . ALA A 1 91 ? -18.599 -0.874 19.980 1.00 66.00 91 ALA A O 1
ATOM 708 N N . ASN A 1 92 ? -16.949 -0.252 18.592 1.00 71.50 92 ASN A N 1
ATOM 709 C CA . ASN A 1 92 ? -17.505 -0.955 17.447 1.00 71.50 92 ASN A CA 1
ATOM 710 C C . ASN A 1 92 ? -17.103 -2.435 17.483 1.00 71.50 92 ASN A C 1
ATOM 712 O O . ASN A 1 92 ? -15.966 -2.783 17.789 1.00 71.50 92 ASN A O 1
ATOM 716 N N . ASP A 1 93 ? -18.038 -3.326 17.153 1.00 80.12 93 ASP A N 1
ATOM 717 C CA . ASP A 1 93 ? -17.781 -4.771 17.080 1.00 80.12 93 ASP A CA 1
ATOM 718 C C . ASP A 1 93 ? -17.055 -5.169 15.777 1.00 80.12 93 ASP A C 1
ATOM 720 O O . ASP A 1 93 ? -17.177 -6.290 15.285 1.00 80.12 93 ASP A O 1
ATOM 724 N N . SER A 1 94 ? -16.320 -4.224 15.184 1.00 92.06 94 SER A N 1
ATOM 725 C CA . SER A 1 94 ? -15.748 -4.331 13.846 1.00 92.06 94 SER A CA 1
ATOM 726 C C . SER A 1 94 ? -14.492 -5.196 13.825 1.00 92.06 94 SER A C 1
ATOM 728 O O . SER A 1 94 ? -13.635 -5.134 14.712 1.00 92.06 94 SER A O 1
ATOM 730 N N . PHE A 1 95 ? -14.336 -5.951 12.741 1.00 96.50 95 PHE A N 1
ATOM 731 C CA . PHE A 1 95 ? -13.084 -6.620 12.417 1.00 96.50 95 PHE A CA 1
ATOM 732 C C . PHE A 1 95 ? -12.173 -5.699 11.613 1.00 96.50 95 PHE A C 1
ATOM 734 O O . PHE A 1 95 ? -12.615 -5.002 10.698 1.00 96.50 95 PHE A O 1
ATOM 741 N N . PHE A 1 96 ? -10.881 -5.740 11.924 1.00 97.38 96 PHE A N 1
ATOM 742 C CA . PHE A 1 96 ? -9.858 -4.990 11.215 1.00 97.38 96 PHE A CA 1
ATOM 743 C C . PHE A 1 96 ? -8.838 -5.929 10.578 1.00 97.38 96 PHE A C 1
ATOM 745 O O . PHE A 1 96 ? -8.429 -6.924 11.177 1.00 97.38 96 PHE A O 1
ATOM 752 N N . TRP A 1 97 ? -8.371 -5.587 9.384 1.00 97.88 97 TRP A N 1
ATOM 753 C CA . TRP A 1 97 ? -7.136 -6.130 8.838 1.00 97.88 97 TRP A CA 1
ATOM 754 C C . TRP A 1 97 ? -6.036 -5.079 8.983 1.00 97.88 97 TRP A C 1
ATOM 756 O O . TRP A 1 97 ? -6.118 -3.993 8.410 1.00 97.88 97 TRP A O 1
ATOM 766 N N . ILE A 1 98 ? -5.034 -5.390 9.802 1.00 96.81 98 ILE A N 1
ATOM 767 C CA . ILE A 1 98 ? -3.890 -4.521 10.089 1.00 96.81 98 ILE A CA 1
ATOM 768 C C . ILE A 1 98 ? -2.645 -5.358 9.838 1.00 96.81 98 ILE A C 1
ATOM 770 O O . ILE A 1 98 ? -2.327 -6.222 10.649 1.00 96.81 98 ILE A O 1
ATOM 774 N N . ASP A 1 99 ? -1.950 -5.125 8.734 1.00 93.69 99 ASP A N 1
ATOM 775 C CA . ASP A 1 99 ? -0.785 -5.900 8.287 1.00 93.69 99 ASP A CA 1
ATOM 776 C C . ASP A 1 99 ? 0.275 -6.155 9.380 1.00 93.69 99 ASP A C 1
ATOM 778 O O . ASP A 1 99 ? 0.795 -7.264 9.516 1.00 93.69 99 ASP A O 1
ATOM 782 N N . ALA A 1 100 ? 0.557 -5.158 10.220 1.00 91.75 100 ALA A N 1
ATOM 783 C CA . ALA A 1 100 ? 1.517 -5.242 11.316 1.00 91.75 100 ALA A CA 1
ATOM 784 C C . ALA A 1 100 ? 1.100 -6.214 12.439 1.00 91.75 100 ALA A C 1
ATOM 786 O O . ALA A 1 100 ? 1.950 -6.602 13.241 1.00 91.75 100 ALA A O 1
ATOM 787 N N . LEU A 1 101 ? -0.184 -6.588 12.511 1.00 93.94 101 LEU A N 1
ATOM 788 C CA . LEU A 1 101 ? -0.740 -7.541 13.479 1.00 93.94 101 LEU A CA 1
ATOM 789 C C . LEU A 1 101 ? -1.202 -8.838 12.802 1.00 93.94 101 LEU A C 1
ATOM 791 O O . LEU A 1 101 ? -0.912 -9.935 13.271 1.00 93.94 101 LEU A O 1
ATOM 795 N N . CYS A 1 102 ? -1.937 -8.734 11.700 1.00 95.94 102 CYS A N 1
ATOM 796 C CA . CYS A 1 102 ? -2.550 -9.859 11.002 1.00 95.94 102 CYS A CA 1
ATOM 797 C C . CYS A 1 102 ? -1.539 -10.727 10.243 1.00 95.94 102 CYS A C 1
ATOM 799 O O . CYS A 1 102 ? -1.868 -11.863 9.914 1.00 95.94 102 CYS A O 1
ATOM 801 N N . ILE A 1 103 ? -0.320 -10.235 10.006 1.00 93.31 103 ILE A N 1
ATOM 802 C CA . ILE A 1 103 ? 0.756 -10.984 9.352 1.00 93.31 103 ILE A CA 1
ATOM 803 C C . ILE A 1 103 ? 1.858 -11.271 10.368 1.00 93.31 103 ILE A C 1
ATOM 805 O O . ILE A 1 103 ? 2.355 -10.372 11.048 1.00 93.31 103 ILE A O 1
ATOM 809 N N . ASN A 1 104 ? 2.299 -12.524 10.442 1.00 91.44 104 ASN A N 1
ATOM 810 C CA . ASN A 1 104 ? 3.518 -12.871 11.153 1.00 91.44 104 ASN A CA 1
ATOM 811 C C . ASN A 1 104 ? 4.740 -12.377 10.369 1.00 91.44 104 ASN A C 1
ATOM 813 O O . ASN A 1 104 ? 5.303 -13.080 9.530 1.00 91.44 104 ASN A O 1
ATOM 817 N N . GLN A 1 105 ? 5.165 -11.150 10.667 1.00 87.19 105 GLN A N 1
ATOM 818 C CA . GLN A 1 105 ? 6.258 -10.475 9.967 1.00 87.19 105 GLN A CA 1
ATOM 819 C C . GLN A 1 105 ? 7.605 -11.221 10.053 1.00 87.19 105 GLN A C 1
ATOM 821 O O . GLN A 1 105 ? 8.462 -11.008 9.194 1.00 87.19 105 GLN A O 1
ATOM 826 N N . SER A 1 106 ? 7.797 -12.105 11.044 1.00 87.94 106 SER A N 1
ATOM 827 C CA . SER A 1 106 ? 9.018 -12.913 11.194 1.00 87.94 106 SER A CA 1
ATOM 828 C C . SER A 1 106 ? 9.022 -14.189 10.341 1.00 87.94 106 SER A C 1
ATOM 830 O O . SER A 1 106 ? 10.070 -14.811 10.177 1.00 87.94 106 SER A O 1
ATOM 832 N N . CYS A 1 107 ? 7.881 -14.576 9.759 1.00 89.12 107 CYS A N 1
ATOM 833 C CA . CYS A 1 107 ? 7.762 -15.747 8.899 1.00 89.12 107 CYS A CA 1
ATOM 834 C C . CYS A 1 107 ? 7.688 -15.326 7.427 1.00 89.12 107 CYS A C 1
ATOM 836 O O . CYS A 1 107 ? 6.628 -14.939 6.939 1.00 89.12 107 CYS A O 1
ATOM 838 N N . ASN A 1 108 ? 8.790 -15.456 6.679 1.00 89.38 108 ASN A N 1
ATOM 839 C CA . ASN A 1 108 ? 8.810 -15.104 5.251 1.00 89.38 108 ASN A CA 1
ATOM 840 C C . ASN A 1 108 ? 7.773 -15.882 4.430 1.00 89.38 108 ASN A C 1
ATOM 842 O O . ASN A 1 108 ? 7.184 -15.310 3.520 1.00 89.38 108 ASN A O 1
ATOM 846 N N . ARG A 1 109 ? 7.508 -17.156 4.756 1.00 91.38 109 ARG A N 1
ATOM 847 C CA . ARG A 1 109 ? 6.479 -17.954 4.068 1.00 91.38 109 ARG A CA 1
ATOM 848 C C . ARG A 1 109 ? 5.095 -17.327 4.227 1.00 91.38 109 ARG A C 1
ATOM 850 O O . ARG A 1 109 ? 4.374 -17.192 3.244 1.00 91.38 109 ARG A O 1
ATOM 857 N N . GLU A 1 110 ? 4.747 -16.921 5.446 1.00 92.75 110 GLU A N 1
ATOM 858 C CA . GLU A 1 110 ? 3.479 -16.249 5.713 1.00 92.75 110 GLU A CA 1
ATOM 859 C C . GLU A 1 110 ? 3.449 -14.849 5.095 1.00 92.75 110 GLU A C 1
ATOM 861 O O . GLU A 1 110 ? 2.481 -14.507 4.425 1.00 92.75 110 GLU A O 1
ATOM 866 N N . ARG A 1 111 ? 4.523 -14.064 5.241 1.00 92.06 111 ARG A N 1
ATOM 867 C CA . ARG A 1 111 ? 4.629 -12.724 4.653 1.00 92.06 111 ARG A CA 1
ATOM 868 C C . ARG A 1 111 ? 4.448 -12.759 3.137 1.00 92.06 111 ARG A C 1
ATOM 870 O O . ARG A 1 111 ? 3.633 -12.014 2.609 1.00 92.06 111 ARG A O 1
ATOM 877 N N . THR A 1 112 ? 5.151 -13.661 2.449 1.00 94.31 112 THR A N 1
ATOM 878 C CA . THR A 1 112 ? 5.001 -13.904 1.007 1.00 94.31 112 THR A CA 1
ATOM 879 C C . THR A 1 112 ? 3.559 -14.265 0.662 1.00 94.31 112 THR A C 1
ATOM 881 O O . THR A 1 112 ? 2.979 -13.681 -0.249 1.00 94.31 112 THR A O 1
ATOM 884 N N . HIS A 1 113 ? 2.963 -15.201 1.402 1.00 94.88 113 HIS A N 1
ATOM 885 C CA . HIS A 1 113 ? 1.591 -15.634 1.168 1.00 94.88 113 HIS A CA 1
ATOM 886 C C . HIS A 1 113 ? 0.580 -14.484 1.339 1.00 94.88 113 HIS A C 1
ATOM 888 O O . HIS A 1 113 ? -0.247 -14.267 0.459 1.00 94.88 113 HIS A O 1
ATOM 894 N N . GLN A 1 114 ? 0.673 -13.707 2.421 1.00 95.31 114 GLN A N 1
ATOM 895 C CA . GLN A 1 114 ? -0.238 -12.591 2.697 1.00 95.31 114 GLN A CA 1
ATOM 896 C C . GLN A 1 114 ? -0.051 -11.431 1.708 1.00 95.31 114 GLN A C 1
ATOM 898 O O . GLN A 1 114 ? -1.040 -10.877 1.236 1.00 95.31 114 GLN A O 1
ATOM 903 N N . VAL A 1 115 ? 1.188 -11.103 1.319 1.00 94.38 115 VAL A N 1
ATOM 904 C CA . VAL A 1 115 ? 1.458 -10.069 0.303 1.00 94.38 115 VAL A CA 1
ATOM 905 C C . VAL A 1 115 ? 0.845 -10.429 -1.049 1.00 94.38 115 VAL A C 1
ATOM 907 O O . VAL A 1 115 ? 0.253 -9.569 -1.700 1.00 94.38 115 VAL A O 1
ATOM 910 N N . ARG A 1 116 ? 0.892 -11.707 -1.449 1.00 95.06 116 ARG A N 1
ATOM 911 C CA . ARG A 1 116 ? 0.219 -12.181 -2.671 1.00 95.06 116 ARG A CA 1
ATOM 912 C C . ARG A 1 116 ? -1.303 -12.012 -2.632 1.00 95.06 116 ARG A C 1
ATOM 914 O O . ARG A 1 116 ? -1.910 -11.978 -3.693 1.00 95.06 116 ARG A O 1
ATOM 921 N N . LEU A 1 117 ? -1.903 -11.895 -1.445 1.00 95.88 117 LEU A N 1
ATOM 922 C CA . LEU A 1 117 ? -3.341 -11.685 -1.250 1.00 95.88 117 LEU A CA 1
ATOM 923 C C . LEU A 1 117 ? -3.719 -10.217 -1.004 1.00 95.88 117 LEU A C 1
ATOM 925 O O . LEU A 1 117 ? -4.906 -9.910 -0.916 1.00 95.88 117 LEU A O 1
ATOM 929 N N . MET A 1 118 ? -2.758 -9.293 -0.867 1.00 95.38 118 MET A N 1
ATOM 930 C CA . MET A 1 118 ? -3.055 -7.911 -0.456 1.00 95.38 118 MET A CA 1
ATOM 931 C C . MET A 1 118 ? -4.037 -7.209 -1.394 1.00 95.38 118 MET A C 1
ATOM 933 O O . MET A 1 118 ? -4.892 -6.461 -0.925 1.00 95.38 118 MET A O 1
ATOM 937 N N . LYS A 1 119 ? -3.973 -7.476 -2.705 1.00 94.81 119 LYS A N 1
ATOM 938 C CA . LYS A 1 119 ? -4.913 -6.892 -3.673 1.00 94.81 119 LYS A CA 1
ATOM 939 C C . LYS A 1 119 ? -6.339 -7.248 -3.278 1.00 94.81 119 LYS A C 1
ATOM 941 O O . LYS A 1 119 ? -7.184 -6.368 -3.142 1.00 94.81 119 LYS A O 1
ATOM 946 N N . GLU A 1 120 ? -6.601 -8.530 -3.078 1.00 96.38 120 GLU A N 1
ATOM 947 C CA . GLU A 1 120 ? -7.918 -9.045 -2.748 1.00 96.38 120 GLU A CA 1
ATOM 948 C C . GLU A 1 120 ? -8.336 -8.665 -1.331 1.00 96.38 120 GLU A C 1
ATOM 950 O O . GLU A 1 120 ? -9.500 -8.338 -1.131 1.00 96.38 120 GLU A O 1
ATOM 955 N N . ILE A 1 121 ? -7.407 -8.628 -0.373 1.00 97.88 121 ILE A N 1
ATOM 956 C CA . ILE A 1 121 ? -7.679 -8.187 0.999 1.00 97.88 121 ILE A CA 1
ATOM 957 C C . ILE A 1 121 ? -8.184 -6.739 1.011 1.00 97.88 121 ILE A C 1
ATOM 959 O O . ILE A 1 121 ? -9.241 -6.467 1.579 1.00 97.88 121 ILE A O 1
ATOM 963 N N . TYR A 1 122 ? -7.495 -5.804 0.356 1.00 97.69 122 TYR A N 1
ATOM 964 C CA . TYR A 1 122 ? -7.962 -4.413 0.299 1.00 97.69 122 TYR A CA 1
ATOM 965 C C . TYR A 1 122 ? -9.204 -4.256 -0.588 1.00 97.69 122 TYR A C 1
ATOM 967 O O . TYR A 1 122 ? -10.100 -3.485 -0.253 1.00 97.69 122 TYR A O 1
ATOM 975 N N . SER A 1 123 ? -9.310 -5.033 -1.672 1.00 96.12 123 SER A N 1
ATOM 976 C CA . SER A 1 123 ? -10.473 -4.996 -2.574 1.00 96.12 123 SER A CA 1
ATOM 977 C C . SER A 1 123 ? -11.742 -5.600 -1.978 1.00 96.12 123 SER A C 1
ATOM 979 O O . SER A 1 123 ? -12.827 -5.334 -2.493 1.00 96.12 123 SER A O 1
ATOM 981 N N . ARG A 1 124 ? -11.639 -6.460 -0.957 1.00 97.44 124 ARG A N 1
ATOM 982 C CA . ARG A 1 124 ? -12.781 -7.101 -0.280 1.00 97.44 124 ARG A CA 1
ATOM 983 C C . ARG A 1 124 ? -13.160 -6.435 1.037 1.00 97.44 124 ARG A C 1
ATOM 985 O O . ARG A 1 124 ? -14.272 -6.664 1.503 1.00 97.44 124 ARG A O 1
ATOM 992 N N . ALA A 1 125 ? -12.290 -5.597 1.599 1.00 97.81 125 ALA A N 1
ATOM 993 C CA . ALA A 1 125 ? -12.632 -4.788 2.759 1.00 97.81 125 ALA A CA 1
ATOM 994 C C . ALA A 1 125 ? -13.868 -3.925 2.459 1.00 97.81 125 ALA A C 1
ATOM 996 O O . ALA A 1 125 ? -13.998 -3.362 1.368 1.00 97.81 125 ALA A O 1
ATOM 997 N N . CYS A 1 126 ? -14.766 -3.793 3.436 1.00 96.00 126 CYS A N 1
ATOM 998 C CA . CYS A 1 126 ? -15.943 -2.932 3.304 1.00 96.00 126 CYS A CA 1
ATOM 999 C C . CYS A 1 126 ? -15.528 -1.470 3.125 1.00 96.00 126 CYS A C 1
ATOM 1001 O O . CYS A 1 126 ? -16.122 -0.739 2.342 1.00 96.00 126 CYS A O 1
ATOM 1003 N N . ARG A 1 127 ? -14.468 -1.077 3.834 1.00 96.00 127 ARG A N 1
ATOM 1004 C CA . ARG A 1 127 ? -13.846 0.240 3.776 1.00 96.00 127 ARG A CA 1
ATOM 1005 C C . ARG A 1 127 ? -12.362 0.113 4.085 1.00 96.00 127 ARG A C 1
ATOM 1007 O O . ARG A 1 127 ? -11.954 -0.749 4.867 1.00 96.00 127 ARG A O 1
ATOM 1014 N N . VAL A 1 128 ? -11.571 1.010 3.517 1.00 97.56 128 VAL A N 1
ATOM 1015 C CA . VAL A 1 128 ? -10.175 1.221 3.891 1.00 97.56 128 VAL A CA 1
ATOM 1016 C C . VAL A 1 128 ? -10.074 2.531 4.666 1.00 97.56 128 VAL A C 1
ATOM 1018 O O . VAL A 1 128 ? -10.485 3.590 4.186 1.00 97.56 128 VAL A O 1
ATOM 1021 N N . ILE A 1 129 ? -9.554 2.455 5.889 1.00 97.00 129 ILE A N 1
ATOM 1022 C CA . ILE A 1 129 ? -9.250 3.639 6.693 1.00 97.00 129 ILE A CA 1
ATOM 1023 C C . ILE A 1 129 ? -7.817 4.057 6.403 1.00 97.00 129 ILE A C 1
ATOM 1025 O O . ILE A 1 129 ? -6.889 3.296 6.665 1.00 97.00 129 ILE A O 1
ATOM 1029 N N . VAL A 1 130 ? -7.646 5.286 5.929 1.00 96.88 130 VAL A N 1
ATOM 1030 C CA . VAL A 1 130 ? -6.344 5.945 5.853 1.00 96.88 130 VAL A CA 1
ATOM 1031 C C . VAL A 1 130 ? -6.102 6.678 7.170 1.00 96.88 130 VAL A C 1
ATOM 1033 O O . VAL A 1 130 ? -6.782 7.652 7.458 1.00 96.88 130 VAL A O 1
ATOM 1036 N N . TRP A 1 131 ? -5.164 6.221 7.994 1.00 95.44 131 TRP A N 1
ATOM 1037 C CA . TRP A 1 131 ? -4.828 6.828 9.282 1.00 95.44 131 TRP A CA 1
ATOM 1038 C C . TRP A 1 131 ? -3.530 7.634 9.179 1.00 95.44 131 TRP A C 1
ATOM 1040 O O . TRP A 1 131 ? -2.435 7.071 9.114 1.00 95.44 131 TRP A O 1
ATOM 1050 N N . LEU A 1 132 ? -3.662 8.963 9.198 1.00 92.62 132 LEU A N 1
ATOM 1051 C CA . LEU A 1 132 ? -2.531 9.896 9.145 1.00 92.62 132 LEU A CA 1
ATOM 1052 C C . LEU A 1 132 ? -1.845 10.076 10.507 1.00 92.62 132 LEU A C 1
ATOM 1054 O O . LEU A 1 132 ? -0.737 10.588 10.574 1.00 92.62 132 LEU A O 1
ATOM 1058 N N . GLY A 1 133 ? -2.462 9.616 11.596 1.00 90.38 133 GLY A N 1
ATOM 1059 C CA . GLY A 1 133 ? -1.928 9.783 12.945 1.00 90.38 133 GLY A CA 1
ATOM 1060 C C . GLY A 1 133 ? -2.636 10.854 13.756 1.00 90.38 133 GLY A C 1
ATOM 1061 O O . GLY A 1 133 ? -3.601 11.483 13.312 1.00 90.38 133 GLY A O 1
ATOM 1062 N N . GLU A 1 134 ? -2.165 11.038 14.988 1.00 86.88 134 GLU A N 1
ATOM 1063 C CA . GLU A 1 134 ? -2.584 12.171 15.810 1.00 86.88 134 GLU A CA 1
ATOM 1064 C C . GLU A 1 134 ? -2.061 13.465 15.185 1.00 86.88 134 GLU A C 1
ATOM 1066 O O . GLU A 1 134 ? -0.901 13.548 14.783 1.00 86.88 134 GLU A O 1
ATOM 1071 N N . ALA A 1 135 ? -2.918 14.478 15.087 1.00 76.25 135 ALA A N 1
ATOM 1072 C CA . ALA A 1 135 ? -2.490 15.779 14.604 1.00 76.25 135 ALA A CA 1
ATOM 1073 C C . ALA A 1 135 ? -1.585 16.455 15.644 1.00 76.25 135 ALA A C 1
ATOM 1075 O O . ALA A 1 135 ? -1.897 16.461 16.835 1.00 76.25 135 ALA A O 1
ATOM 1076 N N . ALA A 1 136 ? -0.464 17.016 15.187 1.00 69.69 136 ALA A N 1
ATOM 1077 C CA . ALA A 1 136 ? 0.538 17.635 16.057 1.00 69.69 136 ALA A CA 1
ATOM 1078 C C . ALA A 1 136 ? 0.073 18.967 16.676 1.00 69.69 136 ALA A C 1
ATOM 1080 O O . ALA A 1 136 ? 0.562 19.369 17.728 1.00 69.69 136 ALA A O 1
ATOM 1081 N N . SER A 1 137 ? -0.868 19.649 16.029 1.00 72.88 137 SER A N 1
ATOM 1082 C CA . SER A 1 137 ? -1.426 20.936 16.439 1.00 72.88 137 SER A CA 1
ATOM 1083 C C . SER A 1 137 ? -2.943 20.904 16.292 1.00 72.88 137 SER A C 1
ATOM 1085 O O . SER A 1 137 ? -3.469 20.089 15.547 1.00 72.88 137 SER A O 1
ATOM 1087 N N . GLU A 1 138 ? -3.653 21.839 16.924 1.00 72.12 138 GLU A N 1
ATOM 1088 C CA . GLU A 1 138 ? -5.097 22.048 16.715 1.00 72.12 138 GLU A CA 1
ATOM 1089 C C . GLU A 1 138 ? -5.425 22.650 15.326 1.00 72.12 138 GLU A C 1
ATOM 1091 O O . GLU A 1 138 ? -6.585 22.676 14.911 1.00 72.12 138 GLU A O 1
ATOM 1096 N N . SER A 1 139 ? -4.423 23.110 14.559 1.00 74.06 139 SER A N 1
ATOM 1097 C CA . SER A 1 139 ? -4.649 23.763 13.257 1.00 74.06 139 SER A CA 1
ATOM 1098 C C . SER A 1 139 ? -5.180 22.816 12.178 1.00 74.06 139 SER A C 1
ATOM 1100 O O . SER A 1 139 ? -5.898 23.275 11.291 1.00 74.06 139 SER A O 1
ATOM 1102 N N . TYR A 1 140 ? -4.947 21.502 12.287 1.00 80.75 140 TYR A N 1
ATOM 1103 C CA . TYR A 1 140 ? -5.501 20.510 11.353 1.00 80.75 140 TYR A CA 1
ATOM 1104 C C . TYR A 1 140 ? -7.031 20.561 11.259 1.00 80.75 140 TYR A C 1
ATOM 1106 O O . TYR A 1 140 ? -7.592 20.317 10.195 1.00 80.75 140 TYR A O 1
ATOM 1114 N N . HIS A 1 141 ? -7.728 20.914 12.346 1.00 82.88 141 HIS A N 1
ATOM 1115 C CA . HIS A 1 141 ? -9.179 21.068 12.321 1.00 82.88 141 HIS A CA 1
ATOM 1116 C C . HIS A 1 141 ? -9.610 22.170 11.354 1.00 82.88 141 HIS A C 1
ATOM 1118 O O . HIS A 1 141 ? -10.599 22.000 10.642 1.00 82.88 141 HIS A O 1
ATOM 1124 N N . LYS A 1 142 ? -8.843 23.267 11.291 1.00 84.62 142 LYS A N 1
ATOM 1125 C CA . LYS A 1 142 ? -9.075 24.356 10.338 1.00 84.62 142 LYS A CA 1
ATOM 1126 C C . LYS A 1 142 ? -8.809 23.886 8.912 1.00 84.62 142 LYS A C 1
ATOM 1128 O O . LYS A 1 142 ? -9.637 24.146 8.050 1.00 84.62 142 LYS A O 1
ATOM 1133 N N . THR A 1 143 ? -7.731 23.130 8.681 1.00 88.44 143 THR A N 1
ATOM 1134 C CA . THR A 1 143 ? -7.429 22.525 7.372 1.00 88.44 143 THR A CA 1
ATOM 1135 C C . THR A 1 143 ? -8.564 21.630 6.881 1.00 88.44 143 THR A C 1
ATOM 1137 O O . THR A 1 143 ? -9.001 21.749 5.742 1.00 88.44 143 THR A O 1
ATOM 1140 N N . ILE A 1 144 ? -9.075 20.748 7.743 1.00 89.94 144 ILE A N 1
ATOM 1141 C CA . ILE A 1 144 ? -10.168 19.834 7.392 1.00 89.94 144 ILE A CA 1
ATOM 1142 C C . ILE A 1 144 ? -11.437 20.617 7.066 1.00 89.94 144 ILE A C 1
ATOM 1144 O O . ILE A 1 144 ? -12.049 20.387 6.025 1.00 89.94 144 ILE A O 1
ATOM 1148 N N . HIS A 1 145 ? -11.802 21.573 7.923 1.00 89.44 145 HIS A N 1
ATOM 1149 C CA . HIS A 1 145 ? -12.984 22.397 7.702 1.00 89.44 145 HIS A CA 1
ATOM 1150 C C . HIS A 1 145 ? -12.873 23.218 6.409 1.00 89.44 145 HIS A C 1
ATOM 1152 O O . HIS A 1 145 ? -13.850 23.330 5.671 1.00 89.44 145 HIS A O 1
ATOM 1158 N N . LEU A 1 146 ? -11.685 23.752 6.114 1.00 89.50 146 LEU A N 1
ATOM 1159 C CA . LEU A 1 146 ? -11.385 24.445 4.865 1.00 89.50 146 LEU A CA 1
ATOM 1160 C C . LEU A 1 146 ? -11.577 23.513 3.664 1.00 89.50 146 LEU A C 1
ATOM 1162 O O . LEU A 1 146 ? -12.338 23.852 2.771 1.00 89.50 146 LEU A O 1
ATOM 1166 N N . ILE A 1 147 ? -10.981 22.317 3.662 1.00 90.31 147 ILE A N 1
ATOM 1167 C CA . ILE A 1 147 ? -11.133 21.336 2.572 1.00 90.31 147 ILE A CA 1
ATOM 1168 C C . ILE A 1 147 ? -12.609 20.993 2.331 1.00 90.31 147 ILE A C 1
ATOM 1170 O O . ILE A 1 147 ? -13.063 20.955 1.189 1.00 90.31 147 ILE A O 1
ATOM 1174 N N . GLU A 1 148 ? -13.380 20.768 3.394 1.00 91.06 148 GLU A N 1
ATOM 1175 C CA . GLU A 1 148 ? -14.808 20.461 3.285 1.00 91.06 148 GLU A CA 1
ATOM 1176 C C . GLU A 1 148 ? -15.649 21.658 2.824 1.00 91.06 148 GLU A C 1
ATOM 1178 O O . GLU A 1 148 ? -16.650 21.471 2.129 1.00 91.06 148 GLU A O 1
ATOM 1183 N N . ALA A 1 149 ? -15.292 22.880 3.224 1.00 88.94 149 ALA A N 1
ATOM 1184 C CA . ALA A 1 149 ? -15.940 24.103 2.757 1.00 88.94 149 ALA A CA 1
ATOM 1185 C C . ALA A 1 149 ? -15.639 24.350 1.273 1.00 88.94 149 ALA A C 1
ATOM 1187 O O . ALA A 1 149 ? -16.570 24.527 0.489 1.00 88.94 149 ALA A O 1
ATOM 1188 N N . THR A 1 150 ? -14.370 24.244 0.878 1.00 87.31 150 THR A N 1
ATOM 1189 C CA . THR A 1 150 ? -13.910 24.353 -0.509 1.00 87.31 150 THR A CA 1
ATOM 1190 C C . THR A 1 150 ? -14.586 23.314 -1.398 1.00 87.31 150 THR A C 1
ATOM 1192 O O . THR A 1 150 ? -15.113 23.657 -2.451 1.00 87.31 150 THR A O 1
ATOM 1195 N N . TYR A 1 151 ? -14.666 22.054 -0.955 1.00 88.88 151 TYR A N 1
ATOM 1196 C CA . TYR A 1 151 ? -15.408 21.013 -1.671 1.00 88.88 151 TYR A CA 1
ATOM 1197 C C . TYR A 1 151 ? -16.882 21.388 -1.873 1.00 88.88 151 TYR A C 1
ATOM 1199 O O . TYR A 1 151 ? -17.399 21.284 -2.983 1.00 88.88 151 TYR A O 1
ATOM 1207 N N . ARG A 1 152 ? -17.565 21.845 -0.813 1.00 89.12 152 ARG A N 1
ATOM 1208 C CA . ARG A 1 152 ? -18.980 22.245 -0.891 1.00 89.12 152 ARG A CA 1
ATOM 1209 C C . ARG A 1 152 ? -19.200 23.389 -1.874 1.00 89.12 152 ARG A C 1
ATOM 1211 O O . ARG A 1 152 ? -20.208 23.374 -2.573 1.00 89.12 152 ARG A O 1
ATOM 1218 N N . GLU A 1 153 ? -18.283 24.347 -1.931 1.00 85.69 153 GLU A N 1
ATOM 1219 C CA . GLU A 1 153 ? -18.370 25.470 -2.864 1.00 85.69 153 GLU A CA 1
ATOM 1220 C C . GLU A 1 153 ? -18.136 25.031 -4.315 1.00 85.69 153 GLU A C 1
ATOM 1222 O O . GLU A 1 153 ? -18.916 25.365 -5.209 1.00 85.69 153 GLU A O 1
ATOM 1227 N N . LEU A 1 154 ? -17.139 24.170 -4.537 1.00 83.75 154 LEU A N 1
ATOM 1228 C CA . LEU A 1 154 ? -16.867 23.560 -5.841 1.00 83.75 154 LEU A CA 1
ATOM 1229 C C . LEU A 1 154 ? -18.020 22.696 -6.361 1.00 83.75 154 LEU A C 1
ATOM 1231 O O . LEU A 1 154 ? -18.175 22.574 -7.571 1.00 83.75 154 LEU A O 1
ATOM 1235 N N . CYS A 1 155 ? -18.819 22.089 -5.480 1.00 85.06 155 CYS A N 1
ATOM 1236 C CA . CYS A 1 155 ? -20.008 21.330 -5.878 1.00 85.06 155 CYS A CA 1
ATOM 1237 C C . CYS A 1 155 ? -21.194 22.211 -6.292 1.00 85.06 155 CYS A C 1
ATOM 1239 O O . CYS A 1 155 ? -22.070 21.730 -7.005 1.00 85.06 155 CYS A O 1
ATOM 1241 N N . LYS A 1 156 ? -21.260 23.463 -5.826 1.00 84.25 156 LYS A N 1
ATOM 1242 C CA . LYS A 1 156 ? -22.322 24.417 -6.199 1.00 84.25 156 LYS A CA 1
ATOM 1243 C C . LYS A 1 156 ? -21.990 25.191 -7.471 1.00 84.25 156 LYS A C 1
ATOM 1245 O O . LYS A 1 156 ? -22.888 25.663 -8.160 1.00 84.25 156 LYS A O 1
ATOM 1250 N N . SER A 1 157 ? -20.701 25.342 -7.739 1.00 72.88 157 SER A N 1
ATOM 1251 C CA . SER A 1 157 ? -20.163 26.146 -8.825 1.00 72.88 157 SER A CA 1
ATOM 1252 C C . SER A 1 157 ? -20.141 25.381 -10.154 1.00 72.88 157 SER A C 1
ATOM 1254 O O . SER A 1 157 ? -19.924 24.170 -10.182 1.00 72.88 157 SER A O 1
ATOM 1256 N N . SER A 1 158 ? -20.322 26.095 -11.271 1.00 67.62 158 SER A N 1
ATOM 1257 C CA . SER A 1 158 ? -20.054 25.552 -12.613 1.00 67.62 158 SER A CA 1
ATOM 1258 C C . SER A 1 158 ? -18.570 25.148 -12.730 1.00 67.62 158 SER A C 1
ATOM 1260 O O . SER A 1 158 ? -17.738 25.793 -12.083 1.00 67.62 158 SER A O 1
ATOM 1262 N N . PRO A 1 159 ? -18.191 24.130 -13.534 1.00 61.88 159 PRO A N 1
ATOM 1263 C CA . PRO A 1 159 ? -16.795 23.700 -13.683 1.00 61.88 159 PRO A CA 1
ATOM 1264 C C . PRO A 1 159 ? -15.812 24.842 -13.989 1.00 61.88 159 PRO A C 1
ATOM 1266 O O . PRO A 1 159 ? -14.701 24.831 -13.462 1.00 61.88 159 PRO A O 1
ATOM 1269 N N . ASP A 1 160 ? -16.246 25.851 -14.750 1.00 58.88 160 ASP A N 1
ATOM 1270 C CA . ASP A 1 160 ? -15.429 27.012 -15.137 1.00 58.88 160 ASP A CA 1
ATOM 1271 C C . ASP A 1 160 ? -15.197 28.021 -13.993 1.00 58.88 160 ASP A C 1
ATOM 1273 O O . ASP A 1 160 ? -14.260 28.816 -14.034 1.00 58.88 160 ASP A O 1
ATOM 1277 N N . SER A 1 161 ? -16.013 27.982 -12.934 1.00 57.44 161 SER A N 1
ATOM 1278 C CA . SER A 1 161 ? -15.909 28.878 -11.771 1.00 57.44 161 SER A CA 1
ATOM 1279 C C . SER A 1 161 ? -14.933 28.372 -10.699 1.00 57.44 161 SER A C 1
ATOM 1281 O O . SER A 1 161 ? -14.610 29.103 -9.769 1.00 57.44 161 SER A O 1
ATOM 1283 N N . ALA A 1 162 ? -14.403 27.148 -10.822 1.00 55.16 162 ALA A N 1
ATOM 1284 C CA . ALA A 1 162 ? -13.386 26.628 -9.898 1.00 55.16 162 ALA A CA 1
ATOM 1285 C C . ALA A 1 162 ? -12.087 27.464 -9.901 1.00 55.16 162 ALA A C 1
ATOM 1287 O O . ALA A 1 162 ? -11.343 27.461 -8.921 1.00 55.16 162 ALA A O 1
ATOM 1288 N N . CYS A 1 163 ? -11.841 28.217 -10.978 1.00 53.50 163 CYS A N 1
ATOM 1289 C CA . CYS A 1 163 ? -10.691 29.106 -11.133 1.00 53.50 163 CYS A CA 1
ATOM 1290 C C . CYS A 1 163 ? -10.708 30.339 -10.207 1.00 53.50 163 CYS A C 1
ATOM 1292 O O . CYS A 1 163 ? -9.681 31.004 -10.101 1.00 53.50 163 CYS A O 1
ATOM 1294 N N . SER A 1 164 ? -11.829 30.664 -9.546 1.00 57.75 164 SER A N 1
ATOM 1295 C CA . SER A 1 164 ? -11.986 31.913 -8.777 1.00 57.75 164 SER A CA 1
ATOM 1296 C C . SER A 1 164 ? -11.933 31.760 -7.252 1.00 57.75 164 SER A C 1
ATOM 1298 O O . SER A 1 164 ? -12.249 32.713 -6.543 1.00 57.75 164 SER A O 1
ATOM 1300 N N . LEU A 1 165 ? -11.576 30.587 -6.717 1.00 68.00 165 LEU A N 1
ATOM 1301 C CA . LEU A 1 165 ? -11.409 30.422 -5.269 1.00 68.00 165 LEU A CA 1
ATOM 1302 C C . LEU A 1 165 ? -10.105 31.085 -4.807 1.00 68.00 165 LEU A C 1
ATOM 1304 O O . LEU A 1 165 ? -9.016 30.534 -4.983 1.00 68.00 165 LEU A O 1
ATOM 1308 N N . ASP A 1 166 ? -10.230 32.267 -4.204 1.00 76.06 166 ASP A N 1
ATOM 1309 C CA . ASP A 1 166 ? -9.106 33.001 -3.626 1.00 76.06 166 ASP A CA 1
ATOM 1310 C C . ASP A 1 166 ? -8.747 32.425 -2.248 1.00 76.06 166 ASP A C 1
ATOM 1312 O O . ASP A 1 166 ? -9.339 32.764 -1.224 1.00 76.06 166 ASP A O 1
ATOM 1316 N N . LEU A 1 167 ? -7.812 31.472 -2.238 1.00 82.56 167 LEU A N 1
ATOM 1317 C CA . LEU A 1 167 ? -7.233 30.926 -1.011 1.00 82.56 167 LEU A CA 1
ATOM 1318 C C . LEU A 1 167 ? -6.098 31.831 -0.535 1.00 82.56 167 LEU A C 1
ATOM 1320 O O . LEU A 1 167 ? -5.093 31.995 -1.247 1.00 82.56 167 LEU A O 1
ATOM 1324 N N . SER A 1 168 ? -6.200 32.314 0.706 1.00 87.62 168 SER A N 1
ATOM 1325 C CA . SER A 1 168 ? -5.102 33.035 1.352 1.00 87.62 168 SER A CA 1
ATOM 1326 C C . SER A 1 168 ? -3.834 32.162 1.432 1.00 87.62 168 SER A C 1
ATOM 1328 O O . SER A 1 168 ? -3.923 30.927 1.409 1.00 87.62 168 SER A O 1
ATOM 1330 N N . PRO A 1 169 ? -2.631 32.758 1.556 1.00 87.12 169 PRO A N 1
ATOM 1331 C CA . PRO A 1 169 ? -1.387 31.992 1.680 1.00 87.12 169 PRO A CA 1
ATOM 1332 C C . PRO A 1 169 ? -1.438 30.940 2.800 1.00 87.12 169 PRO A C 1
ATOM 1334 O O . PRO A 1 169 ? -1.128 29.777 2.569 1.00 87.12 169 PRO A O 1
ATOM 1337 N N . THR A 1 170 ? -1.955 31.307 3.974 1.00 87.50 170 THR A N 1
ATOM 1338 C CA . THR A 1 170 ? -2.087 30.401 5.125 1.00 87.50 170 THR A CA 1
ATOM 1339 C C . THR A 1 170 ? -3.045 29.237 4.860 1.00 87.50 170 THR A C 1
ATOM 1341 O O . THR A 1 170 ? -2.795 28.110 5.280 1.00 87.50 170 THR A O 1
ATOM 1344 N N . GLU A 1 171 ? -4.169 29.482 4.185 1.00 86.44 171 GLU A N 1
ATOM 1345 C CA . GLU A 1 171 ? -5.124 28.431 3.811 1.00 86.44 171 GLU A CA 1
ATOM 1346 C C . GLU A 1 171 ? -4.514 27.448 2.814 1.00 86.44 171 GLU A C 1
ATOM 1348 O O . GLU A 1 171 ? -4.684 26.235 2.949 1.00 86.44 171 GLU A O 1
ATOM 1353 N N . ARG A 1 172 ? -3.748 27.970 1.857 1.00 86.56 172 ARG A N 1
ATOM 1354 C CA . ARG A 1 172 ? -3.004 27.173 0.886 1.00 86.56 172 ARG A CA 1
ATOM 1355 C C . ARG A 1 172 ? -1.964 26.290 1.566 1.00 86.56 172 ARG A C 1
ATOM 1357 O O . ARG A 1 172 ? -1.966 25.089 1.320 1.00 86.56 172 ARG A O 1
ATOM 1364 N N . ASP A 1 173 ? -1.152 26.849 2.460 1.00 84.81 173 ASP A N 1
ATOM 1365 C CA . ASP A 1 173 ? -0.133 26.104 3.212 1.00 84.81 173 ASP A CA 1
ATOM 1366 C C . ASP A 1 173 ? -0.764 25.013 4.089 1.00 84.81 173 ASP A C 1
ATOM 1368 O O . ASP A 1 173 ? -0.285 23.879 4.152 1.00 84.81 173 ASP A O 1
ATOM 1372 N N . ASN A 1 174 ? -1.907 25.318 4.708 1.00 85.75 174 ASN A N 1
ATOM 1373 C CA . ASN A 1 174 ? -2.677 24.347 5.477 1.00 85.75 174 ASN A CA 1
ATOM 1374 C C . ASN A 1 174 ? -3.142 23.172 4.610 1.00 85.75 174 ASN A C 1
ATOM 1376 O O . ASN A 1 174 ? -2.962 22.023 5.014 1.00 85.75 174 ASN A O 1
ATOM 1380 N N . ILE A 1 175 ? -3.713 23.431 3.427 1.00 87.12 175 ILE A N 1
ATOM 1381 C CA . ILE A 1 175 ? -4.094 22.371 2.482 1.00 87.12 175 ILE A CA 1
ATOM 1382 C C . ILE A 1 175 ? -2.852 21.586 2.064 1.00 87.12 175 ILE A C 1
ATOM 1384 O O . ILE A 1 175 ? -2.868 20.361 2.154 1.00 87.12 175 ILE A O 1
ATOM 1388 N N . ILE A 1 176 ? -1.775 22.273 1.674 1.00 87.00 176 ILE A N 1
ATOM 1389 C CA . ILE A 1 176 ? -0.526 21.657 1.217 1.00 87.00 176 ILE A CA 1
ATOM 1390 C C . ILE A 1 176 ? 0.027 20.669 2.249 1.00 87.00 176 ILE A C 1
ATOM 1392 O O . ILE A 1 176 ? 0.368 19.543 1.883 1.00 87.00 176 ILE A O 1
ATOM 1396 N N . SER A 1 177 ? -0.003 21.020 3.538 1.00 87.12 177 SER A N 1
ATOM 1397 C CA . SER A 1 177 ? 0.488 20.153 4.618 1.00 87.12 177 SER A CA 1
ATOM 1398 C C . SER A 1 177 ? -0.172 18.765 4.662 1.00 87.12 177 SER A C 1
ATOM 1400 O O . SER A 1 177 ? 0.461 17.790 5.067 1.00 87.12 177 SER A O 1
ATOM 1402 N N . LEU A 1 178 ? -1.428 18.638 4.206 1.00 89.12 178 LEU A N 1
ATOM 1403 C CA . LEU A 1 178 ? -2.110 17.346 4.105 1.00 89.12 178 LEU A CA 1
ATOM 1404 C C . LEU A 1 178 ? -1.516 16.475 2.990 1.00 89.12 178 LEU A C 1
ATOM 1406 O O . LEU A 1 178 ? -1.388 15.265 3.168 1.00 89.12 178 LEU A O 1
ATOM 1410 N N . TYR A 1 179 ? -1.178 17.069 1.845 1.00 90.75 179 TYR A N 1
ATOM 1411 C CA . TYR A 1 179 ? -0.630 16.367 0.675 1.00 90.75 179 TYR A CA 1
ATOM 1412 C C . TYR A 1 179 ? 0.863 16.064 0.828 1.00 90.75 179 TYR A C 1
ATOM 1414 O O . TYR A 1 179 ? 1.364 15.105 0.249 1.00 90.75 179 TYR A O 1
ATOM 1422 N N . GLU A 1 180 ? 1.573 16.835 1.646 1.00 89.62 180 GLU A N 1
ATOM 1423 C CA . GLU A 1 180 ? 2.976 16.583 1.991 1.00 89.62 180 GLU A CA 1
ATOM 1424 C C . GLU A 1 180 ? 3.142 15.606 3.165 1.00 89.62 180 GLU A C 1
ATOM 1426 O O . GLU A 1 180 ? 4.263 15.248 3.527 1.00 89.62 180 GLU A O 1
ATOM 1431 N N . HIS A 1 181 ? 2.037 15.132 3.751 1.00 90.81 181 HIS A N 1
ATOM 1432 C CA . HIS A 1 181 ? 2.076 14.174 4.848 1.00 90.81 181 HIS A CA 1
ATOM 1433 C C . HIS A 1 181 ? 2.879 12.916 4.470 1.00 90.81 181 HIS A C 1
ATOM 1435 O O . HIS A 1 181 ? 2.674 12.327 3.406 1.00 90.81 181 HIS A O 1
ATOM 1441 N N . GLU A 1 182 ? 3.731 12.431 5.382 1.00 91.44 182 GLU A N 1
ATOM 1442 C CA . GLU A 1 182 ? 4.640 11.286 5.165 1.00 91.44 182 GLU A CA 1
ATOM 1443 C C . GLU A 1 182 ? 3.944 10.008 4.656 1.00 91.44 182 GLU A C 1
ATOM 1445 O O . GLU A 1 182 ? 4.563 9.163 4.006 1.00 91.44 182 GLU A O 1
ATOM 1450 N N . TYR A 1 183 ? 2.638 9.895 4.904 1.00 94.25 183 TYR A N 1
ATOM 1451 C CA . TYR A 1 183 ? 1.761 8.837 4.399 1.00 94.25 183 TYR A CA 1
ATOM 1452 C C . TYR A 1 183 ? 1.849 8.656 2.896 1.00 94.25 183 TYR A C 1
ATOM 1454 O O . TYR A 1 183 ? 2.021 7.529 2.427 1.00 94.25 183 TYR A O 1
ATOM 1462 N N . TRP A 1 184 ? 1.832 9.760 2.159 1.00 95.06 184 TRP A N 1
ATOM 1463 C CA . TRP A 1 184 ? 1.818 9.733 0.706 1.00 95.06 184 TRP A CA 1
ATOM 1464 C C . TRP A 1 184 ? 3.132 9.250 0.099 1.00 95.06 184 TRP A C 1
ATOM 1466 O O . TRP A 1 184 ? 3.167 8.855 -1.060 1.00 95.06 184 TRP A O 1
ATOM 1476 N N . SER A 1 185 ? 4.212 9.230 0.883 1.00 94.62 185 SER A N 1
ATOM 1477 C CA . SER A 1 185 ? 5.531 8.826 0.404 1.00 94.62 185 SER A CA 1
ATOM 1478 C C . SER A 1 185 ? 5.720 7.312 0.303 1.00 94.62 185 SER A C 1
ATOM 1480 O O . SER A 1 185 ? 6.768 6.876 -0.154 1.00 94.62 185 SER A O 1
ATOM 1482 N N . ARG A 1 186 ? 4.762 6.482 0.733 1.00 95.00 186 ARG A N 1
ATOM 1483 C CA . ARG A 1 186 ? 4.939 5.024 0.823 1.00 95.00 186 ARG A CA 1
ATOM 1484 C C . ARG A 1 186 ? 4.495 4.285 -0.435 1.00 95.00 186 ARG A C 1
ATOM 1486 O O . ARG A 1 186 ? 3.395 4.498 -0.920 1.00 95.00 186 ARG A O 1
ATOM 1493 N N . VAL A 1 187 ? 5.268 3.299 -0.888 1.00 96.31 187 VAL A N 1
ATOM 1494 C CA . VAL A 1 187 ? 4.863 2.502 -2.063 1.00 96.31 187 VAL A CA 1
ATOM 1495 C C . VAL A 1 187 ? 3.617 1.647 -1.808 1.00 96.31 187 VAL A C 1
ATOM 1497 O O . VAL A 1 187 ? 2.730 1.582 -2.653 1.00 96.31 187 VAL A O 1
ATOM 1500 N N . TRP A 1 188 ? 3.504 1.041 -0.622 1.00 95.81 188 TRP A N 1
ATOM 1501 C CA . TRP A 1 188 ? 2.388 0.149 -0.298 1.00 95.81 188 TRP A CA 1
ATOM 1502 C C . TRP A 1 188 ? 1.027 0.844 -0.374 1.00 95.81 188 TRP A C 1
ATOM 1504 O O . TRP A 1 188 ? 0.066 0.242 -0.849 1.00 95.81 188 TRP A O 1
ATOM 1514 N N . ILE A 1 189 ? 0.955 2.138 -0.032 1.00 95.81 189 ILE A N 1
ATOM 1515 C CA . ILE A 1 189 ? -0.320 2.864 -0.032 1.00 95.81 189 ILE A CA 1
ATOM 1516 C C . ILE A 1 189 ? -0.931 2.976 -1.431 1.00 95.81 189 ILE A C 1
ATOM 1518 O O . ILE A 1 189 ? -2.141 3.136 -1.542 1.00 95.81 189 ILE A O 1
ATOM 1522 N N . VAL A 1 190 ? -0.133 2.837 -2.498 1.00 95.81 190 VAL A N 1
ATOM 1523 C CA . VAL A 1 190 ? -0.640 2.833 -3.873 1.00 95.81 190 VAL A CA 1
ATOM 1524 C C . VAL A 1 190 ? -1.632 1.684 -4.038 1.00 95.81 190 VAL A C 1
ATOM 1526 O O . VAL A 1 190 ? -2.783 1.912 -4.394 1.00 95.81 190 VAL A O 1
ATOM 1529 N N . GLN A 1 191 ? -1.245 0.451 -3.708 1.00 93.94 191 GLN A N 1
ATOM 1530 C CA . GLN A 1 191 ? -2.151 -0.695 -3.797 1.00 93.94 191 GLN A CA 1
ATOM 1531 C C . GLN A 1 191 ? -3.321 -0.584 -2.818 1.00 93.94 191 GLN A C 1
ATOM 1533 O O . GLN A 1 191 ? -4.456 -0.868 -3.201 1.00 93.94 191 GLN A O 1
ATOM 1538 N N . GLU A 1 192 ? -3.062 -0.137 -1.590 1.00 96.12 192 GLU A N 1
ATOM 1539 C CA . GLU A 1 192 ? -4.072 -0.011 -0.533 1.00 96.12 192 GLU A CA 1
ATOM 1540 C C . GLU A 1 192 ? -5.194 0.968 -0.932 1.00 96.12 192 GLU A C 1
ATOM 1542 O O . GLU A 1 192 ? -6.377 0.649 -0.806 1.00 96.12 192 GLU A O 1
ATOM 1547 N N . VAL A 1 193 ? -4.830 2.128 -1.492 1.00 95.62 193 VAL A N 1
ATOM 1548 C CA . VAL A 1 193 ? -5.759 3.160 -1.978 1.00 95.62 193 VAL A CA 1
ATOM 1549 C C . VAL A 1 193 ? -6.451 2.721 -3.267 1.00 95.62 193 VAL A C 1
ATOM 1551 O O . VAL A 1 193 ? -7.677 2.808 -3.379 1.00 95.62 193 VAL A O 1
ATOM 1554 N N . MET A 1 194 ? -5.703 2.219 -4.253 1.00 94.44 194 MET A N 1
ATOM 1555 C CA . MET A 1 194 ? -6.269 1.842 -5.556 1.00 94.44 194 MET A CA 1
ATOM 1556 C C . MET A 1 194 ? -7.290 0.709 -5.431 1.00 94.44 194 MET A C 1
ATOM 1558 O O . MET A 1 194 ? -8.348 0.778 -6.057 1.00 94.44 194 MET A O 1
ATOM 1562 N N . CYS A 1 195 ? -7.032 -0.278 -4.568 1.00 94.31 195 CYS A N 1
ATOM 1563 C CA . CYS A 1 195 ? -7.922 -1.423 -4.356 1.00 94.31 195 CYS A CA 1
ATOM 1564 C C . CYS A 1 195 ? -9.159 -1.096 -3.505 1.00 94.31 195 CYS A C 1
ATOM 1566 O O . CYS A 1 195 ? -10.158 -1.804 -3.587 1.00 94.31 195 CYS A O 1
ATOM 1568 N N . ALA A 1 196 ? -9.115 -0.043 -2.689 1.00 95.19 196 ALA A N 1
ATOM 1569 C CA . ALA A 1 196 ? -10.202 0.290 -1.775 1.00 95.19 196 ALA A CA 1
ATOM 1570 C C . ALA A 1 196 ? -11.528 0.573 -2.503 1.00 95.19 196 ALA A C 1
ATOM 1572 O O . ALA A 1 196 ? -11.575 1.401 -3.416 1.00 95.19 196 ALA A O 1
ATOM 1573 N N . ARG A 1 197 ? -12.623 -0.056 -2.058 1.00 93.44 197 ARG A N 1
ATOM 1574 C CA . ARG A 1 197 ? -13.984 0.266 -2.534 1.00 93.44 197 ARG A CA 1
ATOM 1575 C C . ARG A 1 197 ? -14.486 1.593 -1.977 1.00 93.44 197 ARG A C 1
ATOM 1577 O O . ARG A 1 197 ? -15.078 2.385 -2.696 1.00 93.44 197 ARG A O 1
ATOM 1584 N N . GLU A 1 198 ? -14.211 1.820 -0.700 1.00 94.62 198 GLU A N 1
ATOM 1585 C CA . GLU A 1 198 ? -14.538 3.040 0.025 1.00 94.62 198 GLU A CA 1
ATOM 1586 C C . GLU A 1 198 ? -13.304 3.478 0.819 1.00 94.62 198 GLU A C 1
ATOM 1588 O O . GLU A 1 198 ? -12.666 2.653 1.480 1.00 94.62 198 GLU A O 1
ATOM 1593 N N . LEU A 1 199 ? -12.970 4.768 0.754 1.00 94.88 199 LEU A N 1
ATOM 1594 C CA . LEU A 1 199 ? -11.839 5.370 1.456 1.00 94.88 199 LEU A CA 1
ATOM 1595 C C . LEU A 1 199 ? -12.327 6.453 2.406 1.00 94.88 199 LEU A C 1
ATOM 1597 O O . LEU A 1 199 ? -13.049 7.366 2.009 1.00 94.88 199 LEU A O 1
ATOM 1601 N N . VAL A 1 200 ? -11.863 6.388 3.651 1.00 94.25 200 VAL A N 1
ATOM 1602 C CA . VAL A 1 200 ? -12.050 7.473 4.616 1.00 94.25 200 VAL A CA 1
ATOM 1603 C C . VAL A 1 200 ? -10.713 7.798 5.249 1.00 94.25 200 VAL A C 1
ATOM 1605 O O . VAL A 1 200 ? -10.041 6.922 5.795 1.00 94.25 200 VAL A O 1
ATOM 1608 N N . ILE A 1 201 ? -10.338 9.070 5.185 1.00 94.88 201 ILE A N 1
ATOM 1609 C CA . ILE A 1 201 ? -9.105 9.565 5.782 1.00 94.88 201 ILE A CA 1
ATOM 1610 C C . ILE A 1 201 ? -9.409 10.008 7.197 1.00 94.88 201 ILE A C 1
ATOM 1612 O O . ILE A 1 201 ? -10.351 10.749 7.440 1.00 94.88 201 ILE A O 1
ATOM 1616 N N . TYR A 1 202 ? -8.598 9.561 8.135 1.00 93.06 202 TYR A N 1
ATOM 1617 C CA . TYR A 1 202 ? -8.612 9.974 9.519 1.00 93.06 202 TYR A CA 1
ATOM 1618 C C . TYR A 1 202 ? -7.337 10.754 9.799 1.00 93.06 202 TYR A C 1
ATOM 1620 O O . TYR A 1 202 ? -6.228 10.271 9.564 1.00 93.06 202 TYR A O 1
ATOM 1628 N N . TRP A 1 203 ? -7.514 11.942 10.364 1.00 90.75 203 TRP A N 1
ATOM 1629 C CA . TRP A 1 203 ? -6.427 12.755 10.885 1.00 90.75 203 TRP A CA 1
ATOM 1630 C C . TRP A 1 203 ? -6.835 13.234 12.272 1.00 90.75 203 TRP A C 1
ATOM 1632 O O . TRP A 1 203 ? -7.868 13.889 12.432 1.00 90.75 203 TRP A O 1
ATOM 1642 N N . GLY A 1 204 ? -6.094 12.819 13.299 1.00 88.25 204 GLY A N 1
ATOM 1643 C CA . GLY A 1 204 ? -6.475 13.025 14.691 1.00 88.25 204 GLY A CA 1
ATOM 1644 C C . GLY A 1 204 ? -7.874 12.481 14.997 1.00 88.25 204 GLY A C 1
ATOM 1645 O O . GLY A 1 204 ? -8.164 11.298 14.820 1.00 88.25 204 GLY A O 1
ATOM 1646 N N . LYS A 1 205 ? -8.763 13.354 15.483 1.00 86.62 205 LYS A N 1
ATOM 1647 C CA . LYS A 1 205 ? -10.142 12.987 15.863 1.00 86.62 205 LYS A CA 1
ATOM 1648 C C . LYS A 1 205 ? -11.166 13.159 14.739 1.00 86.62 205 LYS A C 1
ATOM 1650 O O . LYS A 1 205 ? -12.344 12.862 14.954 1.00 86.62 205 LYS A O 1
ATOM 1655 N N . ARG A 1 206 ? -10.759 13.672 13.576 1.00 89.12 206 ARG A N 1
ATOM 1656 C CA . ARG A 1 206 ? -11.654 14.004 12.462 1.00 89.12 206 ARG A CA 1
ATOM 1657 C C . ARG A 1 206 ? -11.464 13.048 11.300 1.00 89.12 206 ARG A C 1
ATOM 1659 O O . ARG A 1 206 ? -10.450 12.361 11.192 1.00 89.12 206 ARG A O 1
ATOM 1666 N N . THR A 1 207 ? -12.465 13.045 10.438 1.00 92.12 207 THR A N 1
ATOM 1667 C CA . THR A 1 207 ? -12.483 12.293 9.193 1.00 92.12 207 THR A CA 1
ATOM 1668 C C . THR A 1 207 ? -12.596 13.251 8.022 1.00 92.12 207 THR A C 1
ATOM 1670 O O . THR A 1 207 ? -13.268 14.269 8.140 1.00 92.12 207 THR A O 1
ATOM 1673 N N . ILE A 1 208 ? -11.983 12.901 6.900 1.00 92.69 208 ILE A N 1
ATOM 1674 C CA . ILE A 1 208 ? -12.095 13.593 5.622 1.00 92.69 208 ILE A CA 1
ATOM 1675 C C . ILE A 1 208 ? -12.549 12.553 4.603 1.00 92.69 208 ILE A C 1
ATOM 1677 O O . ILE A 1 208 ? -11.963 11.468 4.504 1.00 92.69 208 ILE A O 1
ATOM 1681 N N . ARG A 1 209 ? -13.604 12.868 3.852 1.00 92.38 209 ARG A N 1
ATOM 1682 C CA . ARG A 1 209 ? -14.035 12.021 2.738 1.00 92.38 209 ARG A CA 1
ATOM 1683 C C . ARG A 1 209 ? -13.033 12.105 1.593 1.00 92.38 209 ARG A C 1
ATOM 1685 O O . ARG A 1 209 ? -12.481 13.175 1.329 1.00 92.38 209 ARG A O 1
ATOM 1692 N N . TRP A 1 210 ? -12.832 10.987 0.900 1.00 92.50 210 TRP A N 1
ATOM 1693 C CA . TRP A 1 210 ? -11.906 10.919 -0.227 1.00 92.50 210 TRP A CA 1
ATOM 1694 C C . TRP A 1 210 ? -12.271 11.912 -1.339 1.00 92.50 210 TRP A C 1
ATOM 1696 O O . TRP A 1 210 ? -11.400 12.589 -1.874 1.00 92.50 210 TRP A O 1
ATOM 1706 N N . GLU A 1 211 ? -13.561 12.084 -1.634 1.00 91.12 211 GLU A N 1
ATOM 1707 C CA . GLU A 1 211 ? -14.016 13.007 -2.687 1.00 91.12 211 GLU A CA 1
ATOM 1708 C C . GLU A 1 211 ? -13.615 14.460 -2.401 1.00 91.12 211 GLU A C 1
ATOM 1710 O O . GLU A 1 211 ? -13.324 15.213 -3.331 1.00 91.12 211 GLU A O 1
ATOM 1715 N N . CYS A 1 212 ? -13.556 14.851 -1.121 1.00 92.00 212 CYS A N 1
ATOM 1716 C CA . CYS A 1 212 ? -13.144 16.195 -0.732 1.00 92.00 212 CYS A CA 1
ATOM 1717 C C . CYS A 1 212 ? -11.690 16.458 -1.122 1.00 92.00 212 CYS A C 1
ATOM 1719 O O . CYS A 1 212 ? -11.399 17.474 -1.749 1.00 92.00 212 CYS A O 1
ATOM 1721 N N . ILE A 1 213 ? -10.783 15.534 -0.790 1.00 91.38 213 ILE A N 1
ATOM 1722 C CA . ILE A 1 213 ? -9.373 15.692 -1.151 1.00 91.38 213 ILE A CA 1
ATOM 1723 C C . ILE A 1 213 ? -9.171 15.549 -2.662 1.00 91.38 213 ILE A C 1
ATOM 1725 O O . ILE A 1 213 ? -8.439 16.332 -3.250 1.00 91.38 213 ILE A O 1
ATOM 1729 N N . ALA A 1 214 ? -9.884 14.633 -3.322 1.00 90.31 214 ALA A N 1
ATOM 1730 C CA . ALA A 1 214 ? -9.762 14.442 -4.761 1.00 90.31 214 ALA A CA 1
ATOM 1731 C C . ALA A 1 214 ? -10.130 15.714 -5.521 1.00 90.31 214 ALA A C 1
ATOM 1733 O O . ALA A 1 214 ? -9.359 16.186 -6.351 1.00 90.31 214 ALA A O 1
ATOM 1734 N N . ARG A 1 215 ? -11.259 16.330 -5.167 1.00 87.44 215 ARG A N 1
ATOM 1735 C CA . ARG A 1 215 ? -11.717 17.544 -5.837 1.00 87.44 215 ARG A CA 1
ATOM 1736 C C . ARG A 1 215 ? -10.841 18.757 -5.537 1.00 87.44 215 ARG A C 1
ATOM 1738 O O . ARG A 1 215 ? -10.620 19.568 -6.427 1.00 87.44 215 ARG A O 1
ATOM 1745 N N . VAL A 1 216 ? -10.351 18.889 -4.301 1.00 86.44 216 VAL A N 1
ATOM 1746 C CA . VAL A 1 216 ? -9.440 19.983 -3.928 1.00 86.44 216 VAL A CA 1
ATOM 1747 C C . VAL A 1 216 ? -8.099 19.842 -4.652 1.00 86.44 216 VAL A C 1
ATOM 1749 O O . VAL A 1 216 ? -7.551 20.860 -5.054 1.00 86.44 216 VAL A O 1
ATOM 1752 N N . SER A 1 217 ? -7.616 18.612 -4.884 1.00 87.12 217 SER A N 1
ATOM 1753 C CA . SER A 1 217 ? -6.350 18.328 -5.583 1.00 87.12 217 SER A CA 1
ATOM 1754 C C . SER A 1 217 ? -6.274 18.846 -7.026 1.00 87.12 217 SER A C 1
ATOM 1756 O O . SER A 1 217 ? -5.173 19.008 -7.548 1.00 87.12 217 SER A O 1
ATOM 1758 N N . ASP A 1 218 ? -7.421 19.146 -7.643 1.00 82.75 218 ASP A N 1
ATOM 1759 C CA . ASP A 1 218 ? -7.525 19.670 -9.010 1.00 82.75 218 ASP A CA 1
ATOM 1760 C C . ASP A 1 218 ? -7.539 21.210 -9.077 1.00 82.75 218 ASP A C 1
ATOM 1762 O O . ASP A 1 218 ? -7.691 21.782 -10.156 1.00 82.75 218 ASP A O 1
ATOM 1766 N N . LEU A 1 219 ? -7.430 21.908 -7.940 1.00 81.56 219 LEU A N 1
ATOM 1767 C CA . LEU A 1 219 ? -7.438 23.370 -7.922 1.00 81.56 219 LEU A CA 1
ATOM 1768 C C . LEU A 1 219 ? -6.136 23.943 -8.508 1.00 81.56 219 LEU A C 1
ATOM 1770 O O . LEU A 1 219 ? -5.064 23.631 -7.981 1.00 81.56 219 LEU A O 1
ATOM 1774 N N . PRO A 1 220 ? -6.205 24.906 -9.453 1.00 81.06 220 PRO A N 1
ATOM 1775 C CA . PRO A 1 220 ? -5.014 25.584 -9.980 1.00 81.06 220 PRO A CA 1
ATOM 1776 C C . PRO A 1 220 ? -4.168 26.244 -8.880 1.00 81.06 220 PRO A C 1
ATOM 1778 O O . PRO A 1 220 ? -2.941 26.309 -8.930 1.00 81.06 220 PRO A O 1
ATOM 1781 N N . ALA A 1 221 ? -4.831 26.697 -7.810 1.00 76.12 221 ALA A N 1
ATOM 1782 C CA . ALA A 1 221 ? -4.188 27.287 -6.643 1.00 76.12 221 ALA A CA 1
ATOM 1783 C C . ALA A 1 221 ? -3.170 26.348 -5.957 1.00 76.12 221 ALA A C 1
ATOM 1785 O O . ALA A 1 221 ? -2.249 26.824 -5.288 1.00 76.12 221 ALA A O 1
ATOM 1786 N N . ILE A 1 222 ? -3.289 25.032 -6.118 1.00 74.88 222 ILE A N 1
ATOM 1787 C CA . ILE A 1 222 ? -2.352 24.065 -5.539 1.00 74.88 222 ILE A CA 1
ATOM 1788 C C . ILE A 1 222 ? -1.580 23.277 -6.604 1.00 74.88 222 ILE A C 1
ATOM 1790 O O . ILE A 1 222 ? -0.998 22.243 -6.289 1.00 74.88 222 ILE A O 1
ATOM 1794 N N . ASP A 1 223 ? -1.458 23.814 -7.826 1.00 75.38 223 ASP A N 1
ATOM 1795 C CA . ASP A 1 223 ? -0.713 23.204 -8.942 1.00 75.38 223 ASP A CA 1
ATOM 1796 C C . ASP A 1 223 ? 0.746 22.862 -8.607 1.00 75.38 223 ASP A C 1
ATOM 1798 O O . ASP A 1 223 ? 1.312 21.925 -9.171 1.00 75.38 223 ASP A O 1
ATOM 1802 N N . ARG A 1 224 ? 1.360 23.559 -7.638 1.00 78.06 224 ARG A N 1
ATOM 1803 C CA . ARG A 1 224 ? 2.706 23.220 -7.133 1.00 78.06 224 ARG A CA 1
ATOM 1804 C C . ARG A 1 224 ? 2.800 21.783 -6.609 1.00 78.06 224 ARG A C 1
ATOM 1806 O O . ARG A 1 224 ? 3.889 21.223 -6.579 1.00 78.06 224 ARG A O 1
ATOM 1813 N N . LEU A 1 225 ? 1.673 21.185 -6.226 1.00 80.56 225 LEU A N 1
ATOM 1814 C CA . LEU A 1 225 ? 1.578 19.808 -5.760 1.00 80.56 225 LEU A CA 1
ATOM 1815 C C . LEU A 1 225 ? 1.287 18.798 -6.864 1.00 80.56 225 LEU A C 1
ATOM 1817 O O . LEU A 1 225 ? 1.238 17.611 -6.557 1.00 80.56 225 LEU A O 1
ATOM 1821 N N . ALA A 1 226 ? 1.114 19.205 -8.124 1.00 79.81 226 ALA A N 1
ATOM 1822 C CA . ALA A 1 226 ? 0.728 18.296 -9.205 1.00 79.81 226 ALA A CA 1
ATOM 1823 C C . ALA A 1 226 ? 1.699 17.111 -9.388 1.00 79.81 226 ALA A C 1
ATOM 1825 O O . ALA A 1 226 ? 1.286 16.047 -9.847 1.00 79.81 226 ALA A O 1
ATOM 1826 N N . SER A 1 227 ? 2.972 17.280 -9.012 1.00 84.25 227 SER A N 1
ATOM 1827 C CA . SER A 1 227 ? 4.009 16.239 -9.022 1.00 84.25 227 SER A CA 1
ATOM 1828 C C . SER A 1 227 ? 4.238 15.562 -7.663 1.00 84.25 227 SER A C 1
ATOM 1830 O O . SER A 1 227 ? 5.084 14.674 -7.560 1.00 84.25 227 SER A O 1
ATOM 1832 N N . SER A 1 228 ? 3.508 15.959 -6.616 1.00 90.38 228 SER A N 1
ATOM 1833 C CA . SER A 1 228 ? 3.605 15.336 -5.294 1.00 90.38 228 SER A CA 1
ATOM 1834 C C . SER A 1 228 ? 3.072 13.897 -5.322 1.00 90.38 228 SER A C 1
ATOM 1836 O O . SER A 1 228 ? 2.112 13.609 -6.049 1.00 90.38 228 SER A O 1
ATOM 1838 N N . PRO A 1 229 ? 3.616 12.989 -4.489 1.00 93.44 229 PRO A N 1
ATOM 1839 C CA . PRO A 1 229 ? 3.094 11.630 -4.362 1.00 93.44 229 PRO A CA 1
ATOM 1840 C C . PRO A 1 229 ? 1.585 11.573 -4.098 1.00 93.44 229 PRO A C 1
ATOM 1842 O O . PRO A 1 229 ? 0.882 10.770 -4.710 1.00 93.44 229 PRO A O 1
ATOM 1845 N N . ALA A 1 230 ? 1.075 12.460 -3.238 1.00 93.62 230 ALA A N 1
ATOM 1846 C CA . ALA A 1 230 ? -0.343 12.535 -2.914 1.00 93.62 230 ALA A CA 1
ATOM 1847 C C . ALA A 1 230 ? -1.188 12.840 -4.151 1.00 93.62 230 ALA A C 1
ATOM 1849 O O . ALA A 1 230 ? -2.096 12.078 -4.468 1.00 93.62 230 ALA A O 1
ATOM 1850 N N . ALA A 1 231 ? -0.867 13.913 -4.882 1.00 89.94 231 ALA A N 1
ATOM 1851 C CA . ALA A 1 231 ? -1.627 14.310 -6.064 1.00 89.94 231 ALA A CA 1
ATOM 1852 C C . ALA A 1 231 ? -1.590 13.234 -7.159 1.00 89.94 231 ALA A C 1
ATOM 1854 O O . ALA A 1 231 ? -2.621 12.947 -7.766 1.00 89.94 231 ALA A O 1
ATOM 1855 N N . ILE A 1 232 ? -0.435 12.591 -7.373 1.00 92.44 232 ILE A N 1
ATOM 1856 C CA . ILE A 1 232 ? -0.294 11.499 -8.348 1.00 92.44 232 ILE A CA 1
ATOM 1857 C C . ILE A 1 232 ? -1.207 10.324 -7.972 1.00 92.44 232 ILE A C 1
ATOM 1859 O O . ILE A 1 232 ? -1.959 9.843 -8.819 1.00 92.44 232 ILE A O 1
ATOM 1863 N N . ILE A 1 233 ? -1.184 9.882 -6.709 1.00 94.62 233 ILE A N 1
ATOM 1864 C CA . ILE A 1 233 ? -2.009 8.765 -6.220 1.00 94.62 233 ILE A CA 1
ATOM 1865 C C . ILE A 1 233 ? -3.496 9.126 -6.257 1.00 94.62 233 ILE A C 1
ATOM 1867 O O . ILE A 1 233 ? -4.318 8.324 -6.697 1.00 94.62 233 ILE A O 1
ATOM 1871 N N . ILE A 1 234 ? -3.857 10.335 -5.831 1.00 93.12 234 ILE A N 1
ATOM 1872 C CA . ILE A 1 234 ? -5.243 10.806 -5.816 1.00 93.12 234 ILE A CA 1
ATOM 1873 C C . ILE A 1 234 ? -5.807 10.853 -7.235 1.00 93.12 234 ILE A C 1
ATOM 1875 O O . ILE A 1 234 ? -6.841 10.243 -7.503 1.00 93.12 234 ILE A O 1
ATOM 1879 N N . ARG A 1 235 ? -5.088 11.484 -8.170 1.00 89.75 235 ARG A N 1
ATOM 1880 C CA . ARG A 1 235 ? -5.481 11.548 -9.581 1.00 89.75 235 ARG A CA 1
ATOM 1881 C C . ARG A 1 235 ? -5.577 10.158 -10.200 1.00 89.75 235 ARG A C 1
ATOM 1883 O O . ARG A 1 235 ? -6.550 9.861 -10.889 1.00 89.75 235 ARG A O 1
ATOM 1890 N N . ALA A 1 236 ? -4.602 9.290 -9.935 1.00 92.06 236 ALA A N 1
ATOM 1891 C CA . ALA A 1 236 ? -4.619 7.925 -10.444 1.00 92.06 236 ALA A CA 1
ATOM 1892 C C . ALA A 1 236 ? -5.804 7.111 -9.898 1.00 92.06 236 ALA A C 1
ATOM 1894 O O . ALA A 1 236 ? -6.367 6.325 -10.653 1.00 92.06 236 ALA A O 1
ATOM 1895 N N . LYS A 1 237 ? -6.231 7.330 -8.644 1.00 92.38 237 LYS A N 1
ATOM 1896 C CA . LYS A 1 237 ? -7.425 6.695 -8.065 1.00 92.38 237 LYS A CA 1
ATOM 1897 C C . LYS A 1 237 ? -8.704 7.211 -8.715 1.00 92.38 237 LYS A C 1
ATOM 1899 O O . LYS A 1 237 ? -9.581 6.413 -9.031 1.00 92.38 237 LYS A O 1
ATOM 1904 N N . THR A 1 238 ? -8.801 8.523 -8.926 1.00 88.06 238 THR A N 1
ATOM 1905 C CA . THR A 1 238 ? -9.960 9.163 -9.568 1.00 88.06 238 THR A CA 1
ATOM 1906 C C . THR A 1 238 ? -10.130 8.706 -11.018 1.00 88.06 238 THR A C 1
ATOM 1908 O O . THR A 1 238 ? -11.250 8.494 -11.469 1.00 88.06 238 THR A O 1
ATOM 1911 N N . LEU A 1 239 ? -9.023 8.504 -11.738 1.00 85.25 239 LEU A N 1
ATOM 1912 C CA . LEU A 1 239 ? -9.006 8.066 -13.138 1.00 85.25 239 LEU A CA 1
ATOM 1913 C C . LEU A 1 239 ? -8.834 6.544 -13.298 1.00 85.25 239 LEU A C 1
ATOM 1915 O O . LEU A 1 239 ? -8.543 6.068 -14.398 1.00 85.25 239 LEU A O 1
ATOM 1919 N N . TRP A 1 240 ? -8.952 5.770 -12.215 1.00 81.19 240 TRP A N 1
ATOM 1920 C CA . TRP A 1 240 ? -8.586 4.357 -12.216 1.00 81.19 240 TRP A CA 1
ATOM 1921 C C . TRP A 1 240 ? -9.516 3.519 -13.105 1.00 81.19 240 TRP A C 1
ATOM 1923 O O . TRP A 1 240 ? -10.624 3.159 -12.716 1.00 81.19 240 TRP A O 1
ATOM 1933 N N . GLY A 1 241 ? -9.030 3.154 -14.294 1.00 73.94 241 GLY A N 1
ATOM 1934 C CA . GLY A 1 241 ? -9.721 2.272 -15.244 1.00 73.94 241 GLY A CA 1
ATOM 1935 C C . GLY A 1 241 ? -9.410 0.778 -15.082 1.00 73.94 241 GLY A C 1
ATOM 1936 O O . GLY A 1 241 ? -9.830 -0.026 -15.908 1.00 73.94 241 GLY A O 1
ATOM 1937 N N . GLY A 1 242 ? -8.639 0.387 -14.060 1.00 71.88 242 GLY A N 1
ATOM 1938 C CA . GLY A 1 242 ? -8.394 -1.022 -13.720 1.00 71.88 242 GLY A CA 1
ATOM 1939 C C . GLY A 1 242 ? -7.284 -1.746 -14.487 1.00 71.88 242 GLY A C 1
ATOM 1940 O O . GLY A 1 242 ? -6.938 -2.857 -14.096 1.00 71.88 242 GLY A O 1
ATOM 1941 N N . SER A 1 243 ? -6.696 -1.150 -15.528 1.00 77.94 243 SER A N 1
ATOM 1942 C CA . SER A 1 243 ? -5.658 -1.808 -16.332 1.00 77.94 243 SER A CA 1
ATOM 1943 C C . SER A 1 243 ? -4.444 -0.909 -16.548 1.00 77.94 243 SER A C 1
ATOM 1945 O O . SER A 1 243 ? -4.469 -0.009 -17.385 1.00 77.94 243 SER A O 1
ATOM 1947 N N . VAL A 1 244 ? -3.360 -1.184 -15.822 1.00 89.94 244 VAL A N 1
ATOM 1948 C CA . VAL A 1 244 ? -2.067 -0.499 -15.968 1.00 89.94 244 VAL A CA 1
ATOM 1949 C C . VAL A 1 244 ? -0.963 -1.549 -16.049 1.00 89.94 244 VAL A C 1
ATOM 1951 O O . VAL A 1 244 ? -1.012 -2.564 -15.355 1.00 89.94 244 VAL A O 1
ATOM 1954 N N . SER A 1 245 ? 0.018 -1.356 -16.930 1.00 92.44 245 SER A N 1
ATOM 1955 C CA . SER A 1 245 ? 1.154 -2.285 -17.006 1.00 92.44 245 SER A CA 1
ATOM 1956 C C . SER A 1 245 ? 2.091 -2.116 -15.809 1.00 92.44 245 SER A C 1
ATOM 1958 O O . SER A 1 245 ? 2.275 -1.002 -15.311 1.00 92.44 245 SER A O 1
ATOM 1960 N N . LEU A 1 246 ? 2.759 -3.192 -15.399 1.00 94.12 246 LEU A N 1
ATOM 1961 C CA . LEU A 1 246 ? 3.796 -3.170 -14.370 1.00 94.12 246 LEU A CA 1
ATOM 1962 C C . LEU A 1 246 ? 4.884 -2.139 -14.686 1.00 94.12 246 LEU A C 1
ATOM 1964 O O . LEU A 1 246 ? 5.336 -1.435 -13.790 1.00 94.12 246 LEU A O 1
ATOM 1968 N N . ALA A 1 247 ? 5.269 -2.005 -15.959 1.00 94.69 247 ALA A N 1
ATOM 1969 C CA . ALA A 1 247 ? 6.257 -1.014 -16.378 1.00 94.69 247 ALA A CA 1
ATOM 1970 C C . ALA A 1 247 ? 5.807 0.421 -16.056 1.00 94.69 247 ALA A C 1
ATOM 1972 O O . ALA A 1 247 ? 6.582 1.191 -15.501 1.00 94.69 247 ALA A O 1
ATOM 1973 N N . GLN A 1 248 ? 4.548 0.766 -16.350 1.00 93.56 248 GLN A N 1
ATOM 1974 C CA . GLN A 1 248 ? 3.994 2.086 -16.031 1.00 93.56 248 GLN A CA 1
ATOM 1975 C C . GLN A 1 248 ? 3.900 2.297 -14.520 1.00 93.56 248 GLN A C 1
ATOM 1977 O O . GLN A 1 248 ? 4.349 3.328 -14.035 1.00 93.56 248 GLN A O 1
ATOM 1982 N N . LEU A 1 249 ? 3.385 1.313 -13.774 1.00 95.00 249 LEU A N 1
ATOM 1983 C CA . LEU A 1 249 ? 3.289 1.392 -12.313 1.00 95.00 249 LEU A CA 1
ATOM 1984 C C . LEU A 1 249 ? 4.659 1.640 -11.679 1.00 95.00 249 LEU A C 1
ATOM 1986 O O . LEU A 1 249 ? 4.818 2.563 -10.885 1.00 95.00 249 LEU A O 1
ATOM 1990 N N . VAL A 1 250 ? 5.659 0.846 -12.063 1.00 96.12 250 VAL A N 1
ATOM 1991 C CA . VAL A 1 250 ? 7.027 0.994 -11.568 1.00 96.12 250 VAL A CA 1
ATOM 1992 C C . VAL A 1 250 ? 7.582 2.359 -11.971 1.00 96.12 250 VAL A C 1
ATOM 1994 O O . VAL A 1 250 ? 8.011 3.103 -11.100 1.00 96.12 250 VAL A O 1
ATOM 1997 N N . SER A 1 251 ? 7.514 2.756 -13.244 1.00 95.12 251 SER A N 1
ATOM 1998 C CA . SER A 1 251 ? 8.003 4.074 -13.676 1.00 95.12 251 SER A CA 1
ATOM 1999 C C . SER A 1 251 ? 7.359 5.237 -12.917 1.00 95.12 251 SER A C 1
ATOM 2001 O O . SER A 1 251 ? 8.047 6.208 -12.611 1.00 95.12 251 SER A O 1
ATOM 2003 N N . THR A 1 252 ? 6.070 5.142 -12.585 1.00 94.94 252 THR A N 1
ATOM 2004 C CA . THR A 1 252 ? 5.360 6.185 -11.839 1.00 94.94 252 THR A CA 1
ATOM 2005 C C . THR A 1 252 ? 5.732 6.195 -10.358 1.00 94.94 252 THR A C 1
ATOM 2007 O O . THR A 1 252 ? 5.960 7.269 -9.815 1.00 94.94 252 THR A O 1
ATOM 2010 N N . TYR A 1 253 ? 5.821 5.038 -9.696 1.00 96.56 253 TYR A N 1
ATOM 2011 C CA . TYR A 1 253 ? 5.858 4.957 -8.228 1.00 96.56 253 TYR A CA 1
ATOM 2012 C C . TYR A 1 253 ? 7.190 4.475 -7.632 1.00 96.56 253 TYR A C 1
ATOM 2014 O O . TYR A 1 253 ? 7.317 4.400 -6.411 1.00 96.56 253 TYR A O 1
ATOM 2022 N N . ILE A 1 254 ? 8.214 4.183 -8.443 1.00 95.12 254 ILE A N 1
ATOM 2023 C CA . ILE A 1 254 ? 9.505 3.646 -7.962 1.00 95.12 254 ILE A CA 1
ATOM 2024 C C . ILE A 1 254 ? 10.218 4.558 -6.946 1.00 95.12 254 ILE A C 1
ATOM 2026 O O . ILE A 1 254 ? 10.979 4.083 -6.097 1.00 95.12 254 ILE A O 1
ATOM 2030 N N . HIS A 1 255 ? 9.970 5.867 -7.005 1.00 94.31 255 HIS A N 1
ATOM 2031 C CA . HIS A 1 255 ? 10.567 6.853 -6.105 1.00 94.31 255 HIS A CA 1
ATOM 2032 C C . HIS A 1 255 ? 9.958 6.828 -4.693 1.00 94.31 255 HIS A C 1
ATOM 2034 O O . HIS A 1 255 ? 10.565 7.360 -3.767 1.00 94.31 255 HIS A O 1
ATOM 2040 N N . LEU A 1 256 ? 8.807 6.173 -4.501 1.00 96.00 256 LEU A N 1
ATOM 2041 C CA . LEU A 1 256 ? 8.182 6.041 -3.189 1.00 96.00 256 LEU A CA 1
ATOM 2042 C C . LEU A 1 256 ? 9.036 5.185 -2.240 1.00 96.00 256 LEU A C 1
ATOM 2044 O O . LEU A 1 256 ? 9.768 4.269 -2.636 1.00 96.00 256 LEU A O 1
ATOM 2048 N N . HIS A 1 257 ? 8.946 5.501 -0.956 1.00 94.81 257 HIS A N 1
ATOM 2049 C CA . HIS A 1 257 ? 9.676 4.871 0.127 1.00 94.81 257 HIS A CA 1
ATOM 2050 C C . HIS A 1 257 ? 9.146 3.474 0.457 1.00 94.81 257 HIS A C 1
ATOM 2052 O O . HIS A 1 257 ? 7.939 3.205 0.472 1.00 94.81 257 HIS A O 1
ATOM 2058 N N . SER A 1 258 ? 10.081 2.600 0.819 1.00 93.44 258 SER A N 1
ATOM 2059 C CA . SER A 1 258 ? 9.830 1.287 1.402 1.00 93.44 258 SER A CA 1
ATOM 2060 C C . SER A 1 258 ? 10.946 0.927 2.385 1.00 93.44 258 SER A C 1
ATOM 2062 O O . SER A 1 258 ? 12.076 1.387 2.241 1.00 93.44 258 SER A O 1
ATOM 2064 N N . SER A 1 259 ? 10.637 0.122 3.409 1.00 90.06 259 SER A N 1
ATOM 2065 C CA . SER A 1 259 ? 11.669 -0.381 4.332 1.00 90.06 259 SER A CA 1
ATOM 2066 C C . SER A 1 259 ? 12.463 -1.542 3.733 1.00 90.06 259 SER A C 1
ATOM 2068 O O . SER A 1 259 ? 13.665 -1.635 3.951 1.00 90.06 259 SER A O 1
ATOM 2070 N N . ASP A 1 260 ? 11.792 -2.435 3.003 1.00 93.06 260 ASP A N 1
ATOM 2071 C CA . ASP A 1 260 ? 12.434 -3.455 2.179 1.00 93.06 260 ASP A CA 1
ATOM 2072 C C . ASP A 1 260 ? 12.511 -2.921 0.747 1.00 93.06 260 ASP A C 1
ATOM 2074 O O . ASP A 1 260 ? 11.503 -2.500 0.176 1.00 93.06 260 ASP A O 1
ATOM 2078 N N . ILE A 1 261 ? 13.702 -2.902 0.157 1.00 96.00 261 ILE A N 1
ATOM 2079 C CA . ILE A 1 261 ? 13.917 -2.354 -1.189 1.00 96.00 261 ILE A CA 1
ATOM 2080 C C . ILE A 1 261 ? 13.080 -3.076 -2.255 1.00 96.00 261 ILE A C 1
ATOM 2082 O O . ILE A 1 261 ? 12.643 -2.447 -3.214 1.00 96.00 261 ILE A O 1
ATOM 2086 N N . ARG A 1 262 ? 12.776 -4.369 -2.063 1.00 96.81 262 ARG A N 1
ATOM 2087 C CA . ARG A 1 262 ? 11.978 -5.179 -3.002 1.00 96.81 262 ARG A CA 1
ATOM 2088 C C . ARG A 1 262 ? 10.512 -4.752 -3.042 1.00 96.81 262 ARG A C 1
ATOM 2090 O O . ARG A 1 262 ? 9.848 -4.918 -4.065 1.00 96.81 262 ARG A O 1
ATOM 2097 N N . ASP A 1 263 ? 10.017 -4.142 -1.965 1.00 96.38 263 ASP A N 1
ATOM 2098 C CA . ASP A 1 263 ? 8.634 -3.666 -1.876 1.00 96.38 263 ASP A CA 1
ATOM 2099 C C . ASP A 1 263 ? 8.337 -2.536 -2.868 1.00 96.38 263 ASP A C 1
ATOM 2101 O O . ASP A 1 263 ? 7.177 -2.348 -3.232 1.00 96.38 263 ASP A O 1
ATOM 2105 N N . LYS A 1 264 ? 9.370 -1.845 -3.380 1.00 96.62 264 LYS A N 1
ATOM 2106 C CA . LYS A 1 264 ? 9.233 -0.901 -4.500 1.00 96.62 264 LYS A CA 1
ATOM 2107 C C . LYS A 1 264 ? 8.577 -1.535 -5.730 1.00 96.62 264 LYS A C 1
ATOM 2109 O O . LYS A 1 264 ? 7.947 -0.834 -6.514 1.00 96.62 264 LYS A O 1
ATOM 2114 N N . VAL A 1 265 ? 8.726 -2.852 -5.892 1.00 97.31 265 VAL A N 1
ATOM 2115 C CA . VAL A 1 265 ? 8.036 -3.642 -6.915 1.00 97.31 265 VAL A CA 1
ATOM 2116 C C . VAL A 1 265 ? 6.859 -4.399 -6.309 1.00 97.31 265 VAL A C 1
ATOM 2118 O O . VAL A 1 265 ? 5.760 -4.335 -6.856 1.00 97.31 265 VAL A O 1
ATOM 2121 N N . PHE A 1 266 ? 7.054 -5.112 -5.191 1.00 96.94 266 PHE A N 1
ATOM 2122 C CA . PHE A 1 266 ? 6.007 -5.987 -4.645 1.00 96.94 266 PHE A CA 1
ATOM 2123 C C . PHE A 1 266 ? 4.713 -5.238 -4.306 1.00 96.94 266 PHE A C 1
ATOM 2125 O O . PHE A 1 266 ? 3.639 -5.764 -4.590 1.00 96.94 266 PHE A O 1
ATOM 2132 N N . GLY A 1 267 ? 4.807 -3.996 -3.818 1.00 95.44 267 GLY A N 1
ATOM 2133 C CA . GLY A 1 267 ? 3.649 -3.147 -3.522 1.00 95.44 267 GLY A CA 1
ATOM 2134 C C . GLY A 1 267 ? 2.866 -2.655 -4.737 1.00 95.44 267 GLY A C 1
ATOM 2135 O O . GLY A 1 267 ? 1.860 -1.976 -4.573 1.00 95.44 267 GLY A O 1
ATOM 2136 N N . LEU A 1 268 ? 3.307 -2.983 -5.953 1.00 95.62 268 LEU A N 1
ATOM 2137 C CA . LEU A 1 268 ? 2.645 -2.601 -7.202 1.00 95.62 268 LEU A CA 1
ATOM 2138 C C . LEU A 1 268 ? 2.101 -3.812 -7.973 1.00 95.62 268 LEU A C 1
ATOM 2140 O O . LEU A 1 268 ? 1.248 -3.645 -8.843 1.00 95.62 268 LEU A O 1
ATOM 2144 N N . LEU A 1 269 ? 2.544 -5.035 -7.652 1.00 94.69 269 LEU A N 1
ATOM 2145 C CA . LEU A 1 269 ? 2.199 -6.246 -8.412 1.00 94.69 269 LEU A CA 1
ATOM 2146 C C . LEU A 1 269 ? 0.698 -6.529 -8.445 1.00 94.69 269 LEU A C 1
ATOM 2148 O O . LEU A 1 269 ? 0.181 -6.963 -9.469 1.00 94.69 269 LEU A O 1
ATOM 2152 N N . GLY A 1 270 ? -0.022 -6.243 -7.358 1.00 92.50 270 GLY A N 1
ATOM 2153 C CA . GLY A 1 270 ? -1.472 -6.435 -7.317 1.00 92.50 270 GLY A CA 1
ATOM 2154 C C . GLY A 1 270 ? -2.241 -5.545 -8.301 1.00 92.50 270 GLY A C 1
ATOM 2155 O O . GLY A 1 270 ? -3.368 -5.869 -8.673 1.00 92.50 270 GLY A O 1
ATOM 2156 N N . LEU A 1 271 ? -1.653 -4.437 -8.747 1.00 92.88 271 LEU A N 1
ATOM 2157 C CA . LEU A 1 271 ? -2.280 -3.490 -9.671 1.00 92.88 271 LEU A CA 1
ATOM 2158 C C . LEU A 1 271 ? -1.925 -3.749 -11.140 1.00 92.88 271 LEU A C 1
ATOM 2160 O O . LEU A 1 271 ? -2.555 -3.180 -12.030 1.00 92.88 271 LEU A O 1
ATOM 2164 N N . ALA A 1 272 ? -0.918 -4.585 -11.381 1.00 92.81 272 ALA A N 1
ATOM 2165 C CA . ALA A 1 272 ? -0.424 -4.924 -12.703 1.00 92.81 272 ALA A CA 1
ATOM 2166 C C . ALA A 1 272 ? -1.486 -5.709 -13.502 1.00 92.81 272 ALA A C 1
ATOM 2168 O O . ALA A 1 272 ? -2.221 -6.528 -12.946 1.00 92.81 272 ALA A O 1
ATOM 2169 N N . SER A 1 273 ? -1.587 -5.431 -14.803 1.00 90.00 273 SER A N 1
ATOM 2170 C CA . SER A 1 273 ? -2.598 -6.004 -15.716 1.00 90.00 273 SER A CA 1
ATOM 2171 C C . SER A 1 273 ? -2.089 -7.195 -16.530 1.00 90.00 273 SER A C 1
ATOM 2173 O O . SER A 1 273 ? -2.829 -7.778 -17.319 1.00 90.00 273 SER A O 1
ATOM 2175 N N . GLU A 1 274 ? -0.819 -7.551 -16.369 1.00 88.75 274 GLU A N 1
ATOM 2176 C CA . GLU A 1 274 ? -0.181 -8.655 -17.068 1.00 88.75 274 GLU A CA 1
ATOM 2177 C C . GLU A 1 274 ? -0.856 -10.001 -16.756 1.00 88.75 274 GLU A C 1
ATOM 2179 O O . GLU A 1 274 ? -1.129 -10.314 -15.603 1.00 88.75 274 GLU A O 1
ATOM 2184 N N . GLU A 1 275 ? -1.079 -10.817 -17.795 1.00 75.00 275 GLU A N 1
ATOM 2185 C CA . GLU A 1 275 ? -1.700 -12.152 -17.679 1.00 75.00 275 GLU A CA 1
ATOM 2186 C C . GLU A 1 275 ? -0.840 -13.148 -16.881 1.00 75.00 275 GLU A C 1
ATOM 2188 O O . GLU A 1 275 ? -1.370 -14.020 -16.200 1.00 75.00 275 GLU A O 1
ATOM 2193 N N . ASP A 1 276 ? 0.485 -13.003 -16.963 1.00 73.62 276 ASP A N 1
ATOM 2194 C CA . ASP A 1 276 ? 1.478 -13.795 -16.227 1.00 73.62 276 ASP A CA 1
ATOM 2195 C C . ASP A 1 276 ? 2.340 -12.847 -15.376 1.00 73.62 276 ASP A C 1
ATOM 2197 O O . ASP A 1 276 ? 3.470 -12.505 -15.757 1.00 73.62 276 ASP A O 1
ATOM 2201 N N . PRO A 1 277 ? 1.777 -12.303 -14.280 1.00 78.38 277 PRO A N 1
ATOM 2202 C CA . PRO A 1 277 ? 2.489 -11.368 -13.435 1.00 78.38 277 PRO A CA 1
ATOM 2203 C C . PRO A 1 277 ? 3.505 -12.123 -12.574 1.00 78.38 277 PRO A C 1
ATOM 2205 O O . PRO A 1 277 ? 3.243 -13.210 -12.054 1.00 78.38 277 PRO A O 1
ATOM 2208 N N . MET A 1 278 ? 4.670 -11.507 -12.360 1.00 89.38 278 MET A N 1
ATOM 2209 C CA . MET A 1 278 ? 5.585 -11.954 -11.311 1.00 89.38 278 MET A CA 1
ATOM 2210 C C . MET A 1 278 ? 4.838 -11.971 -9.970 1.00 89.38 278 MET A C 1
ATOM 2212 O O . MET A 1 278 ? 4.074 -11.054 -9.674 1.00 89.38 278 MET A O 1
ATOM 2216 N N . GLN A 1 279 ? 5.082 -12.983 -9.140 1.00 91.06 279 GLN A N 1
ATOM 2217 C CA . GLN A 1 279 ? 4.554 -13.018 -7.777 1.00 91.06 279 GLN A CA 1
ATOM 2218 C C . GLN A 1 279 ? 5.606 -12.540 -6.782 1.00 91.06 279 GLN A C 1
ATOM 2220 O O . GLN A 1 279 ? 6.788 -12.847 -6.924 1.00 91.06 279 GLN A O 1
ATOM 2225 N N . ALA A 1 280 ? 5.169 -11.827 -5.744 1.00 93.94 280 ALA A N 1
ATOM 2226 C CA . ALA A 1 280 ? 6.049 -11.467 -4.642 1.00 93.94 280 ALA A CA 1
ATOM 2227 C C . ALA A 1 280 ? 6.592 -12.731 -3.965 1.00 93.94 280 ALA A C 1
ATOM 2229 O O . ALA A 1 280 ? 5.839 -13.674 -3.712 1.00 93.94 280 ALA A O 1
ATOM 2230 N N . ASP A 1 281 ? 7.882 -12.756 -3.654 1.00 94.50 281 ASP A N 1
ATOM 2231 C CA . ASP A 1 281 ? 8.500 -13.822 -2.875 1.00 94.50 281 ASP A CA 1
ATOM 2232 C C . ASP A 1 281 ? 9.678 -13.265 -2.080 1.00 94.50 281 ASP A C 1
ATOM 2234 O O . ASP A 1 281 ? 10.698 -12.856 -2.628 1.00 94.50 281 ASP A O 1
ATOM 2238 N N . TYR A 1 282 ? 9.545 -13.244 -0.757 1.00 92.50 282 TYR A N 1
ATOM 2239 C CA . TYR A 1 282 ? 10.578 -12.711 0.122 1.00 92.50 282 TYR A CA 1
ATOM 2240 C C . TYR A 1 282 ? 11.806 -13.610 0.293 1.00 92.50 282 TYR A C 1
ATOM 2242 O O . TYR A 1 282 ? 12.739 -13.205 0.993 1.00 92.50 282 TYR A O 1
ATOM 2250 N N . SER A 1 283 ? 11.845 -14.778 -0.355 1.00 92.56 283 SER A N 1
ATOM 2251 C CA . SER A 1 283 ? 13.080 -15.546 -0.544 1.00 92.56 283 SER A CA 1
ATOM 2252 C C . SER A 1 283 ? 13.958 -15.008 -1.685 1.00 92.56 283 SER A C 1
ATOM 2254 O O . SER A 1 283 ? 15.158 -15.265 -1.677 1.00 92.56 283 SER A O 1
ATOM 2256 N N . MET A 1 284 ? 13.402 -14.217 -2.614 1.00 94.94 284 MET A N 1
ATOM 2257 C CA . MET A 1 284 ? 14.142 -13.630 -3.739 1.00 94.94 284 MET A CA 1
ATOM 2258 C C . MET A 1 284 ? 15.116 -12.544 -3.285 1.00 94.94 284 MET A C 1
ATOM 2260 O O . MET A 1 284 ? 14.792 -11.720 -2.425 1.00 94.94 284 MET A O 1
ATOM 2264 N N . THR A 1 285 ? 16.279 -12.465 -3.922 1.00 96.62 285 THR A N 1
ATOM 2265 C CA . THR A 1 285 ? 17.185 -11.321 -3.778 1.00 96.62 285 THR A CA 1
ATOM 2266 C C . THR A 1 285 ? 16.646 -10.091 -4.518 1.00 96.62 285 THR A C 1
ATOM 2268 O O . THR A 1 285 ? 15.721 -10.177 -5.328 1.00 96.62 285 THR A O 1
ATOM 2271 N N . ALA A 1 286 ? 17.224 -8.913 -4.266 1.00 97.44 286 ALA A N 1
ATOM 2272 C CA . ALA A 1 286 ? 16.889 -7.720 -5.044 1.00 97.44 286 ALA A CA 1
ATOM 2273 C C . ALA A 1 286 ? 17.245 -7.877 -6.536 1.00 97.44 286 ALA A C 1
ATOM 2275 O O . ALA A 1 286 ? 16.518 -7.365 -7.385 1.00 97.44 286 ALA A O 1
ATOM 2276 N N . GLU A 1 287 ? 18.311 -8.620 -6.863 1.00 97.44 287 GLU A N 1
ATOM 2277 C CA . GLU A 1 287 ? 18.703 -8.916 -8.249 1.00 97.44 287 GLU A CA 1
ATOM 2278 C C . GLU A 1 287 ? 17.693 -9.846 -8.938 1.00 97.44 287 GLU A C 1
ATOM 2280 O O . GLU A 1 287 ? 17.301 -9.578 -10.074 1.00 97.44 287 GLU A O 1
ATOM 2285 N N . ASP A 1 288 ? 17.177 -10.861 -8.236 1.00 96.81 288 ASP A N 1
ATOM 2286 C CA . ASP A 1 288 ? 16.109 -11.723 -8.762 1.00 96.81 288 ASP A CA 1
ATOM 2287 C C . ASP A 1 288 ? 14.846 -10.910 -9.082 1.00 96.81 288 ASP A C 1
ATOM 2289 O O . ASP A 1 288 ? 14.241 -11.065 -10.146 1.00 96.81 288 ASP A O 1
ATOM 2293 N N . VAL A 1 289 ? 14.458 -10.007 -8.170 1.00 97.56 289 VAL A N 1
ATOM 2294 C CA . VAL A 1 289 ? 13.304 -9.111 -8.355 1.00 97.56 289 VAL A CA 1
ATOM 2295 C C . VAL A 1 289 ? 13.537 -8.178 -9.539 1.00 97.56 289 VAL A C 1
ATOM 2297 O O . VAL A 1 289 ? 12.643 -8.004 -10.370 1.00 97.56 289 VAL A O 1
ATOM 2300 N N . PHE A 1 290 ? 14.737 -7.612 -9.655 1.00 97.88 290 PHE A N 1
ATOM 2301 C CA . PHE A 1 290 ? 15.133 -6.765 -10.774 1.00 97.88 290 PHE A CA 1
ATOM 2302 C C . PHE A 1 290 ? 15.003 -7.492 -12.120 1.00 97.88 290 PHE A C 1
ATOM 2304 O O . PHE A 1 290 ? 14.335 -6.995 -13.035 1.00 97.88 290 PHE A O 1
ATOM 2311 N N . GLU A 1 291 ? 15.606 -8.678 -12.245 1.00 96.06 291 GLU A N 1
ATOM 2312 C CA . GLU A 1 291 ? 15.585 -9.447 -13.486 1.00 96.06 291 GLU A CA 1
ATOM 2313 C C . GLU A 1 291 ? 14.165 -9.872 -13.865 1.00 96.06 291 GLU A C 1
ATOM 2315 O O . GLU A 1 291 ? 13.758 -9.714 -15.019 1.00 96.06 291 GLU A O 1
ATOM 2320 N N . ALA A 1 292 ? 13.398 -10.395 -12.908 1.00 95.81 292 ALA A N 1
ATOM 2321 C CA . ALA A 1 292 ? 12.034 -10.844 -13.147 1.00 95.81 292 ALA A CA 1
ATOM 2322 C C . ALA A 1 292 ? 11.118 -9.678 -13.559 1.00 95.81 292 ALA A C 1
ATOM 2324 O O . ALA A 1 292 ? 10.383 -9.794 -14.544 1.00 95.81 292 ALA A O 1
ATOM 2325 N N . THR A 1 293 ? 11.242 -8.520 -12.904 1.00 96.12 293 THR A N 1
ATOM 2326 C CA . THR A 1 293 ? 10.504 -7.300 -13.270 1.00 96.12 293 THR A CA 1
ATOM 2327 C C . THR A 1 293 ? 10.855 -6.840 -14.681 1.00 96.12 293 THR A C 1
ATOM 2329 O O . THR A 1 293 ? 9.958 -6.582 -15.484 1.00 96.12 293 THR A O 1
ATOM 2332 N N . CYS A 1 294 ? 12.146 -6.802 -15.034 1.00 95.62 294 CYS A N 1
ATOM 2333 C CA . CYS A 1 294 ? 12.585 -6.477 -16.391 1.00 95.62 294 CYS A CA 1
ATOM 2334 C C . CYS A 1 294 ? 12.013 -7.461 -17.419 1.00 95.62 294 CYS A C 1
ATOM 2336 O O . CYS A 1 294 ? 11.551 -7.049 -18.482 1.00 95.62 294 CYS A O 1
ATOM 2338 N N . ARG A 1 295 ? 11.991 -8.764 -17.117 1.00 93.62 295 ARG A N 1
ATOM 2339 C CA . ARG A 1 295 ? 11.438 -9.775 -18.029 1.00 93.62 295 ARG A CA 1
ATOM 2340 C C . ARG A 1 295 ? 9.949 -9.562 -18.284 1.00 93.62 295 ARG A C 1
ATOM 2342 O O . ARG A 1 295 ? 9.534 -9.694 -19.432 1.00 93.62 295 ARG A O 1
ATOM 2349 N N . VAL A 1 296 ? 9.168 -9.220 -17.261 1.00 93.00 296 VAL A N 1
ATOM 2350 C CA . VAL A 1 296 ? 7.740 -8.893 -17.411 1.00 93.00 296 VAL A CA 1
ATOM 2351 C C . VAL A 1 296 ? 7.573 -7.591 -18.203 1.00 93.00 296 VAL A C 1
ATOM 2353 O O . VAL A 1 296 ? 6.930 -7.585 -19.254 1.00 93.00 296 VAL A O 1
ATOM 2356 N N . ALA A 1 297 ? 8.243 -6.515 -17.784 1.00 93.00 297 ALA A N 1
ATOM 2357 C CA . ALA A 1 297 ? 8.148 -5.196 -18.409 1.00 93.00 297 ALA A CA 1
ATOM 2358 C C . ALA A 1 297 ? 8.617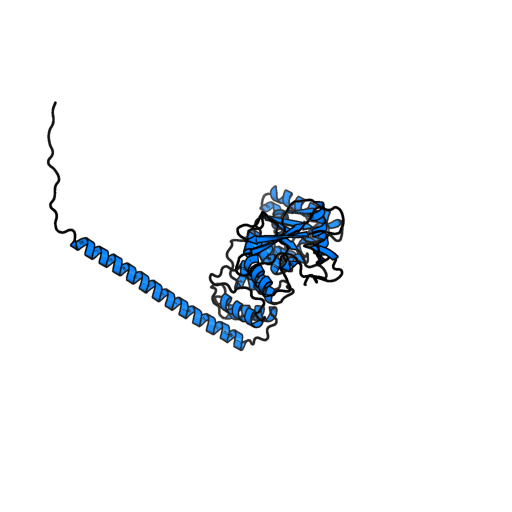 -5.179 -19.877 1.00 93.00 297 ALA A C 1
ATOM 2360 O O . ALA A 1 297 ? 8.045 -4.494 -20.713 1.00 93.00 297 ALA A O 1
ATOM 2361 N N . PHE A 1 298 ? 9.638 -5.951 -20.251 1.00 92.38 298 PHE A N 1
ATOM 2362 C CA . PHE A 1 298 ? 10.149 -5.959 -21.629 1.00 92.38 298 PHE A CA 1
ATOM 2363 C C . PHE A 1 298 ? 9.297 -6.780 -22.596 1.00 92.38 298 PHE A C 1
ATOM 2365 O O . PHE A 1 298 ? 9.481 -6.661 -23.815 1.00 92.38 298 PHE A O 1
ATOM 2372 N N . ARG A 1 299 ? 8.405 -7.624 -22.068 1.00 86.88 299 ARG A N 1
ATOM 2373 C CA . ARG A 1 299 ? 7.392 -8.356 -22.835 1.00 86.88 299 ARG A CA 1
ATOM 2374 C C . ARG A 1 299 ? 6.119 -7.536 -23.021 1.00 86.88 299 ARG A C 1
ATOM 2376 O O . ARG A 1 299 ? 5.359 -7.833 -23.941 1.00 86.88 299 ARG A O 1
ATOM 2383 N N . SER A 1 300 ? 5.877 -6.537 -22.172 1.00 78.75 300 SER A N 1
ATOM 2384 C CA . SER A 1 300 ? 4.699 -5.685 -22.291 1.00 78.75 300 SER A CA 1
ATOM 2385 C C . SER A 1 300 ? 4.783 -4.819 -23.555 1.00 78.75 300 SER A C 1
ATOM 2387 O O . SER A 1 300 ? 5.860 -4.468 -24.046 1.00 78.75 300 SER A O 1
ATOM 2389 N N . GLY A 1 301 ? 3.620 -4.453 -24.095 1.00 73.62 301 GLY A N 1
ATOM 2390 C CA . GLY A 1 301 ? 3.536 -3.478 -25.184 1.00 73.62 301 GLY A CA 1
ATOM 2391 C C . GLY A 1 301 ? 3.844 -2.042 -24.745 1.00 73.62 301 GLY A C 1
ATOM 2392 O O . GLY A 1 301 ? 3.997 -1.181 -25.606 1.00 73.62 301 GLY A O 1
ATOM 2393 N N . SER A 1 302 ? 3.941 -1.776 -23.436 1.00 82.62 302 SER A N 1
ATOM 2394 C CA . SER A 1 302 ? 4.134 -0.422 -22.904 1.00 82.62 302 SER A CA 1
ATOM 2395 C C . SER A 1 302 ? 5.555 0.114 -23.085 1.00 82.62 302 SER A C 1
ATOM 2397 O O . SER A 1 302 ? 5.731 1.327 -23.134 1.00 82.62 302 SER A O 1
ATOM 2399 N N . LEU A 1 303 ? 6.555 -0.757 -23.266 1.00 88.38 303 LEU A N 1
ATOM 2400 C CA . LEU A 1 303 ? 7.931 -0.371 -23.599 1.00 88.38 303 LEU A CA 1
ATOM 2401 C C . LEU A 1 303 ? 8.264 -0.778 -25.041 1.00 88.38 303 LEU A C 1
ATOM 2403 O O . LEU A 1 303 ? 8.872 -1.822 -25.298 1.00 88.38 303 LEU A O 1
ATOM 2407 N N . ALA A 1 304 ? 7.837 0.041 -26.005 1.00 84.75 304 ALA A N 1
ATOM 2408 C CA . ALA A 1 304 ? 7.940 -0.287 -27.426 1.00 84.75 304 ALA A CA 1
ATOM 2409 C C . ALA A 1 304 ? 9.385 -0.249 -27.953 1.00 84.75 304 ALA A C 1
ATOM 2411 O O . ALA A 1 304 ? 9.789 -1.132 -28.721 1.00 84.75 304 ALA A O 1
ATOM 2412 N N . ARG A 1 305 ? 10.177 0.759 -27.563 1.00 90.81 305 ARG A N 1
ATOM 2413 C CA . ARG A 1 305 ? 11.533 0.957 -28.093 1.00 90.81 305 ARG A CA 1
ATOM 2414 C C . ARG A 1 305 ? 12.569 0.289 -27.199 1.00 90.81 305 ARG A C 1
ATOM 2416 O O . ARG A 1 305 ? 12.416 0.191 -25.986 1.00 90.81 305 ARG A O 1
ATOM 2423 N N . PHE A 1 306 ? 13.673 -0.148 -27.807 1.00 91.38 306 PHE A N 1
ATOM 2424 C CA . PHE A 1 306 ? 14.802 -0.709 -27.060 1.00 91.38 306 PHE A CA 1
ATOM 2425 C C . PHE A 1 306 ? 15.377 0.299 -26.055 1.00 91.38 306 PHE A C 1
ATOM 2427 O O . PHE A 1 306 ? 15.698 -0.074 -24.932 1.00 91.38 306 PHE A O 1
ATOM 2434 N N . TYR A 1 307 ? 15.445 1.575 -26.442 1.00 92.62 307 TYR A N 1
ATOM 2435 C CA . TYR A 1 307 ? 15.882 2.658 -25.566 1.00 92.62 307 TYR A CA 1
ATOM 2436 C C . TYR A 1 307 ? 15.023 2.758 -24.294 1.00 92.62 307 TYR A C 1
ATOM 2438 O O . TYR A 1 307 ? 15.581 2.754 -23.200 1.00 92.62 307 TYR A O 1
ATOM 2446 N N . ASP A 1 308 ? 13.691 2.737 -24.422 1.00 94.25 308 ASP A N 1
ATOM 2447 C CA . ASP A 1 308 ? 12.760 2.831 -23.285 1.00 94.25 308 ASP A CA 1
ATOM 2448 C C . ASP A 1 308 ? 12.960 1.671 -22.298 1.00 94.25 308 ASP A C 1
ATOM 2450 O O . ASP A 1 308 ? 12.957 1.867 -21.085 1.00 94.25 308 ASP A O 1
ATOM 2454 N N . LYS A 1 309 ? 13.221 0.460 -22.814 1.00 95.19 309 LYS A N 1
ATOM 2455 C CA . LYS A 1 309 ? 13.547 -0.720 -21.994 1.00 95.19 309 LYS A CA 1
ATOM 2456 C C . LYS A 1 309 ? 14.833 -0.529 -21.198 1.00 95.19 309 LYS A C 1
ATOM 2458 O O . LYS A 1 309 ? 14.883 -0.862 -20.017 1.00 95.19 309 LYS A O 1
ATOM 2463 N N . VAL A 1 310 ? 15.874 0.003 -21.836 1.00 95.44 310 VAL A N 1
ATOM 2464 C CA . VAL A 1 310 ? 17.156 0.255 -21.169 1.00 95.44 310 VAL A CA 1
ATOM 2465 C C . VAL A 1 310 ? 17.009 1.348 -20.110 1.00 95.44 310 VAL A C 1
ATOM 2467 O O . VAL A 1 310 ? 17.515 1.166 -19.009 1.00 95.44 310 VAL A O 1
ATOM 2470 N N . GLN A 1 311 ? 16.288 2.439 -20.389 1.00 96.12 311 GLN A N 1
ATOM 2471 C CA . GLN A 1 311 ? 16.053 3.493 -19.393 1.00 96.12 311 GLN A CA 1
ATOM 2472 C C . GLN A 1 311 ? 15.230 2.988 -18.206 1.00 96.12 311 GLN A C 1
ATOM 2474 O O . GLN A 1 311 ? 15.637 3.183 -17.064 1.00 96.12 311 GLN A O 1
ATOM 2479 N N . PHE A 1 312 ? 14.148 2.246 -18.464 1.00 97.12 312 PHE A N 1
ATOM 2480 C CA . PHE A 1 312 ? 13.372 1.578 -17.418 1.00 97.12 312 PHE A CA 1
ATOM 2481 C C . PHE A 1 312 ? 14.260 0.695 -16.533 1.00 97.12 312 PHE A C 1
ATOM 2483 O O . PHE A 1 312 ? 14.228 0.797 -15.307 1.00 97.12 312 PHE A O 1
ATOM 2490 N N . GLY A 1 313 ? 15.089 -0.147 -17.157 1.00 97.25 313 GLY A N 1
ATOM 2491 C CA . GLY A 1 313 ? 16.010 -1.021 -16.441 1.00 97.25 313 GLY A CA 1
ATOM 2492 C C . GLY A 1 313 ? 17.037 -0.252 -15.610 1.00 97.25 313 GLY A C 1
ATOM 2493 O O . GLY A 1 313 ? 17.328 -0.663 -14.496 1.00 97.25 313 GLY A O 1
ATOM 2494 N N . LYS A 1 314 ? 17.554 0.885 -16.091 1.00 97.31 314 LYS A N 1
ATOM 2495 C CA . LYS A 1 314 ? 18.472 1.731 -15.311 1.00 97.31 314 LYS A CA 1
ATOM 2496 C C . LYS A 1 314 ? 17.790 2.306 -14.072 1.00 97.31 314 LYS A C 1
ATOM 2498 O O . LYS A 1 314 ? 18.288 2.105 -12.970 1.00 97.31 314 LYS A O 1
ATOM 2503 N N . SER A 1 315 ? 16.616 2.919 -14.229 1.00 97.25 315 SER A N 1
ATOM 2504 C CA . SER A 1 315 ? 15.860 3.471 -13.098 1.00 97.25 315 SER A CA 1
ATOM 2505 C C . SER A 1 315 ? 15.501 2.404 -12.061 1.00 97.25 315 SER A C 1
ATOM 2507 O O . SER A 1 315 ? 15.644 2.636 -10.863 1.00 97.25 315 SER A O 1
ATOM 2509 N N . LEU A 1 316 ? 15.074 1.218 -12.508 1.00 97.81 316 LEU A N 1
ATOM 2510 C CA . LEU A 1 316 ? 14.755 0.111 -11.610 1.00 97.81 316 LEU A CA 1
ATOM 2511 C C . LEU A 1 316 ? 16.003 -0.433 -10.901 1.00 97.81 316 LEU A C 1
ATOM 2513 O O . LEU A 1 316 ? 15.949 -0.708 -9.704 1.00 97.81 316 LEU A O 1
ATOM 2517 N N . ARG A 1 317 ? 17.122 -0.581 -11.623 1.00 97.62 317 ARG A N 1
ATOM 2518 C CA . ARG A 1 317 ? 18.398 -1.036 -11.059 1.00 97.62 317 ARG A CA 1
ATOM 2519 C C . ARG A 1 317 ? 18.838 -0.124 -9.922 1.00 97.62 317 ARG A C 1
ATOM 2521 O O . ARG A 1 317 ? 19.162 -0.612 -8.842 1.00 97.62 317 ARG A O 1
ATOM 2528 N N . ASP A 1 318 ? 18.838 1.180 -10.182 1.00 96.88 318 ASP A N 1
ATOM 2529 C CA . ASP A 1 318 ? 19.309 2.185 -9.236 1.00 96.88 318 ASP A CA 1
ATOM 2530 C C . ASP A 1 318 ? 18.397 2.213 -7.997 1.00 96.88 318 ASP A C 1
ATOM 2532 O O . ASP A 1 318 ? 18.877 2.213 -6.865 1.00 96.88 318 ASP A O 1
ATOM 2536 N N . ALA A 1 319 ? 17.078 2.116 -8.193 1.00 96.62 319 ALA A N 1
ATOM 2537 C CA . ALA A 1 319 ? 16.112 2.085 -7.098 1.00 96.62 319 ALA A CA 1
ATOM 2538 C C . ALA A 1 319 ? 16.164 0.814 -6.234 1.00 96.62 319 ALA A C 1
ATOM 2540 O O . ALA A 1 319 ? 15.842 0.874 -5.046 1.00 96.62 319 ALA A O 1
ATOM 2541 N N . LEU A 1 320 ? 16.545 -0.328 -6.815 1.00 97.19 320 LEU A N 1
ATOM 2542 C CA . LEU A 1 320 ? 16.754 -1.590 -6.099 1.00 97.19 320 LEU A CA 1
ATOM 2543 C C . LEU A 1 320 ? 18.200 -1.763 -5.606 1.00 97.19 320 LEU A C 1
ATOM 2545 O O . LEU A 1 320 ? 18.505 -2.792 -5.009 1.00 97.19 320 LEU A O 1
ATOM 2549 N N . ALA A 1 321 ? 19.080 -0.784 -5.846 1.00 96.12 321 ALA A N 1
ATOM 2550 C CA . ALA A 1 321 ? 20.495 -0.814 -5.473 1.00 96.12 321 ALA A CA 1
ATOM 2551 C C . ALA A 1 321 ? 21.227 -2.103 -5.909 1.00 96.12 321 ALA A C 1
ATOM 2553 O O . ALA A 1 321 ? 22.065 -2.633 -5.178 1.00 96.12 321 ALA A O 1
ATOM 2554 N N . VAL A 1 322 ? 20.903 -2.631 -7.095 1.00 95.81 322 VAL A N 1
ATOM 2555 C CA . VAL A 1 322 ? 21.484 -3.894 -7.583 1.00 95.81 322 VAL A CA 1
ATOM 2556 C C . VAL A 1 322 ? 22.729 -3.644 -8.447 1.00 95.81 322 VAL A C 1
ATOM 2558 O O . VAL A 1 322 ? 22.698 -2.785 -9.334 1.00 95.81 322 VAL A O 1
ATOM 2561 N N . PRO A 1 323 ? 23.827 -4.401 -8.259 1.00 93.00 323 PRO A N 1
ATOM 2562 C CA . PRO A 1 323 ? 25.072 -4.230 -9.012 1.00 93.00 323 PRO A CA 1
ATOM 2563 C C . PRO A 1 323 ? 24.984 -4.860 -10.418 1.00 93.00 323 PRO A C 1
ATOM 2565 O O . PRO A 1 323 ? 25.701 -5.800 -10.759 1.00 93.00 323 PRO A O 1
ATOM 2568 N N . PHE A 1 324 ? 24.084 -4.345 -11.260 1.00 93.25 324 PHE A N 1
ATOM 2569 C CA . PHE A 1 324 ? 23.795 -4.885 -12.593 1.00 93.25 324 PHE A CA 1
ATOM 2570 C C . PHE A 1 324 ? 24.367 -3.998 -13.711 1.00 93.25 324 PHE A C 1
ATOM 2572 O O . PHE A 1 324 ? 24.000 -2.831 -13.860 1.00 93.25 324 PHE A O 1
ATOM 2579 N N . THR A 1 325 ? 25.275 -4.537 -14.527 1.00 94.75 325 THR A N 1
ATOM 2580 C CA . THR A 1 325 ? 25.991 -3.733 -15.533 1.00 94.75 325 THR A CA 1
ATOM 2581 C C . THR A 1 325 ? 25.111 -3.350 -16.726 1.00 94.75 325 THR A C 1
ATOM 2583 O O . THR A 1 325 ? 24.221 -4.099 -17.135 1.00 94.75 325 THR A O 1
ATOM 2586 N N . ASP A 1 326 ? 25.415 -2.210 -17.356 1.00 94.31 326 ASP A N 1
ATOM 2587 C CA . ASP A 1 326 ? 24.738 -1.751 -18.581 1.00 94.31 326 ASP A CA 1
ATOM 2588 C C . ASP A 1 326 ? 24.808 -2.798 -19.711 1.00 94.31 326 ASP A C 1
ATOM 2590 O O . ASP A 1 326 ? 23.842 -2.983 -20.455 1.00 94.31 326 ASP A O 1
ATOM 2594 N N . LYS A 1 327 ? 25.923 -3.541 -19.804 1.00 95.19 327 LYS A N 1
ATOM 2595 C CA . LYS A 1 327 ? 26.090 -4.645 -20.761 1.00 95.19 327 LYS A CA 1
ATOM 2596 C C . LYS A 1 327 ? 25.080 -5.770 -20.507 1.00 95.19 327 LYS A C 1
ATOM 2598 O O . LYS A 1 327 ? 24.349 -6.134 -21.431 1.00 95.19 327 LYS A O 1
ATOM 2603 N N . ARG A 1 328 ? 24.996 -6.272 -19.264 1.00 96.12 328 ARG A N 1
ATOM 2604 C CA . ARG A 1 328 ? 24.032 -7.320 -18.877 1.00 96.12 328 ARG A CA 1
ATOM 2605 C C . ARG A 1 328 ? 22.595 -6.853 -19.112 1.00 96.12 328 ARG A C 1
ATOM 2607 O O . ARG A 1 328 ? 21.773 -7.624 -19.600 1.00 96.12 328 ARG A O 1
ATOM 2614 N N . LEU A 1 329 ? 22.288 -5.585 -18.826 1.00 96.06 329 LEU A N 1
ATOM 2615 C CA . LEU A 1 329 ? 20.951 -5.023 -19.048 1.00 96.06 329 LEU A CA 1
ATOM 2616 C C . LEU A 1 329 ? 20.589 -4.993 -20.539 1.00 96.06 329 LEU A C 1
ATOM 2618 O O . LEU A 1 329 ? 19.492 -5.401 -20.926 1.00 96.06 329 LEU A O 1
ATOM 2622 N N . GLY A 1 330 ? 21.522 -4.572 -21.395 1.00 94.00 330 GLY A N 1
ATOM 2623 C CA . GLY A 1 330 ? 21.328 -4.589 -22.843 1.00 94.00 330 GLY A CA 1
ATOM 2624 C C . GLY A 1 330 ? 21.126 -6.001 -23.405 1.00 94.00 330 GLY A C 1
ATOM 2625 O O . GLY A 1 330 ? 20.307 -6.196 -24.306 1.00 94.00 330 GLY A O 1
ATOM 2626 N N . GLU A 1 331 ? 21.845 -6.994 -22.877 1.00 95.00 331 GLU A N 1
ATOM 2627 C CA . GLU A 1 331 ? 21.670 -8.414 -23.219 1.00 95.00 331 GLU A CA 1
ATOM 2628 C C . GLU A 1 331 ? 20.299 -8.936 -22.775 1.00 95.00 331 GLU A C 1
ATOM 2630 O O . GLU A 1 331 ? 19.565 -9.496 -23.594 1.00 95.00 331 GLU A O 1
ATOM 2635 N N . LEU A 1 332 ? 19.899 -8.664 -21.528 1.00 94.44 332 LEU A N 1
ATOM 2636 C CA . LEU A 1 332 ? 18.593 -9.035 -20.981 1.00 94.44 332 LEU A CA 1
ATOM 2637 C C . LEU A 1 332 ? 17.440 -8.462 -21.819 1.00 94.44 332 LEU A C 1
ATOM 2639 O O . LEU A 1 332 ? 16.500 -9.188 -22.165 1.00 94.44 332 LEU A O 1
ATOM 2643 N N . ALA A 1 333 ? 17.523 -7.185 -22.201 1.00 93.06 333 ALA A N 1
ATOM 2644 C CA . ALA A 1 333 ? 16.523 -6.523 -23.035 1.00 93.06 333 ALA A CA 1
ATOM 2645 C C . ALA A 1 333 ? 16.428 -7.140 -24.442 1.00 93.06 333 ALA A C 1
ATOM 2647 O O . ALA A 1 333 ? 15.319 -7.376 -24.942 1.00 93.06 333 ALA A O 1
ATOM 2648 N N . ARG A 1 334 ? 17.569 -7.457 -25.076 1.00 92.06 334 ARG A N 1
ATOM 2649 C CA . ARG A 1 334 ? 17.616 -8.117 -26.394 1.00 92.06 334 ARG A CA 1
ATOM 2650 C C . ARG A 1 334 ? 17.033 -9.526 -26.339 1.00 92.06 334 ARG A C 1
ATOM 2652 O O . ARG A 1 334 ? 16.093 -9.816 -27.081 1.00 92.06 334 ARG A O 1
ATOM 2659 N N . HIS A 1 335 ? 17.541 -10.365 -25.436 1.00 90.56 335 HIS A N 1
ATOM 2660 C CA . HIS A 1 335 ? 17.140 -11.769 -25.314 1.00 90.56 335 HIS A CA 1
ATOM 2661 C C . HIS A 1 335 ? 15.650 -11.897 -24.994 1.00 90.56 335 HIS A C 1
ATOM 2663 O O . HIS A 1 335 ? 14.935 -12.651 -25.655 1.00 90.56 335 HIS A O 1
ATOM 2669 N N . THR A 1 336 ? 15.152 -11.106 -24.039 1.00 87.25 336 THR A N 1
ATOM 2670 C CA . THR A 1 336 ? 13.733 -11.137 -23.658 1.00 87.25 336 THR A CA 1
ATOM 2671 C C . THR A 1 336 ? 12.835 -10.725 -24.823 1.00 87.25 336 THR A C 1
ATOM 2673 O O . THR A 1 336 ? 11.834 -11.388 -25.097 1.00 87.25 336 THR A O 1
ATOM 2676 N N . THR A 1 337 ? 13.211 -9.675 -25.562 1.00 84.69 337 THR A N 1
ATOM 2677 C CA . THR A 1 337 ? 12.429 -9.195 -26.711 1.00 84.69 337 THR A CA 1
ATOM 2678 C C . THR A 1 337 ? 12.398 -10.221 -27.848 1.00 84.69 337 THR A C 1
ATOM 2680 O O . THR A 1 337 ? 11.344 -10.445 -28.444 1.00 84.69 337 THR A O 1
ATOM 2683 N N . GLN A 1 338 ? 13.534 -10.850 -28.162 1.00 85.25 338 GLN A N 1
ATOM 2684 C CA . GLN A 1 338 ? 13.630 -11.863 -29.219 1.00 85.25 338 GLN A CA 1
ATOM 2685 C C . GLN A 1 338 ? 12.850 -13.133 -28.860 1.00 85.25 338 GLN A C 1
ATOM 2687 O O . GLN A 1 338 ? 12.026 -13.585 -29.656 1.00 85.25 338 GLN A O 1
ATOM 2692 N N . SER A 1 339 ? 13.055 -13.656 -27.647 1.00 83.12 339 SER A N 1
ATOM 2693 C CA . SER A 1 339 ? 12.356 -14.840 -27.134 1.00 83.12 339 SER A CA 1
ATOM 2694 C C . SER A 1 339 ? 10.836 -14.649 -27.158 1.00 83.12 339 SER A C 1
ATOM 2696 O O . SER A 1 339 ? 10.101 -15.501 -27.659 1.00 83.12 339 SER A O 1
ATOM 2698 N N . TRP A 1 340 ? 10.353 -13.483 -26.719 1.00 79.50 340 TRP A N 1
ATOM 2699 C CA . TRP A 1 340 ? 8.925 -13.176 -26.718 1.00 79.50 340 TRP A CA 1
ATOM 2700 C C . TRP A 1 340 ? 8.333 -13.050 -28.129 1.00 79.50 340 TRP A C 1
ATOM 2702 O O . TRP A 1 340 ? 7.262 -13.598 -28.403 1.00 79.50 340 TRP A O 1
ATOM 2712 N N . LYS A 1 341 ? 9.042 -12.395 -29.062 1.00 81.44 341 LYS A N 1
ATOM 2713 C CA . LYS A 1 341 ? 8.624 -12.323 -30.474 1.00 81.44 341 LYS A CA 1
ATOM 2714 C C . LYS A 1 341 ? 8.542 -13.713 -31.115 1.00 81.44 341 LYS A C 1
ATOM 2716 O O . LYS A 1 341 ? 7.596 -13.976 -31.856 1.00 81.44 341 LYS A O 1
ATOM 2721 N N . ALA A 1 342 ? 9.495 -14.598 -30.817 1.00 79.50 342 ALA A N 1
ATOM 2722 C CA . ALA A 1 342 ? 9.487 -15.978 -31.300 1.00 79.50 342 ALA A CA 1
ATOM 2723 C C . ALA A 1 342 ? 8.290 -16.770 -30.742 1.00 79.50 342 ALA A C 1
ATOM 2725 O O . ALA A 1 342 ? 7.555 -17.381 -31.519 1.00 79.50 342 ALA A O 1
ATOM 2726 N N . LYS A 1 343 ? 8.029 -16.679 -29.428 1.00 81.19 343 LYS A N 1
ATOM 2727 C CA . LYS A 1 343 ? 6.875 -17.326 -28.779 1.00 81.19 343 LYS A CA 1
ATOM 2728 C C . LYS A 1 343 ? 5.549 -16.892 -29.416 1.00 81.19 343 LYS A C 1
ATOM 2730 O O . LYS A 1 343 ? 4.781 -17.742 -29.860 1.00 81.19 343 LYS A O 1
ATOM 2735 N N . ARG A 1 344 ? 5.328 -15.581 -29.582 1.00 79.19 344 ARG A N 1
ATOM 2736 C CA . ARG A 1 344 ? 4.108 -15.054 -30.222 1.00 79.19 344 ARG A CA 1
ATOM 2737 C C . ARG A 1 344 ? 3.957 -15.461 -31.685 1.00 79.19 344 ARG A C 1
ATOM 2739 O O . ARG A 1 344 ? 2.837 -15.639 -32.162 1.00 79.19 344 ARG A O 1
ATOM 2746 N N . ARG A 1 345 ? 5.062 -15.594 -32.425 1.00 81.38 345 ARG A N 1
ATOM 2747 C CA . ARG A 1 345 ? 5.021 -16.106 -33.802 1.00 81.38 345 ARG A CA 1
ATOM 2748 C C . ARG A 1 345 ? 4.544 -17.560 -33.819 1.00 81.38 345 ARG A C 1
ATOM 2750 O O . ARG A 1 345 ? 3.669 -17.876 -34.620 1.00 81.38 345 ARG A O 1
ATOM 2757 N N . ASN A 1 346 ? 5.056 -18.400 -32.920 1.00 78.31 346 ASN A N 1
ATOM 2758 C CA . ASN A 1 346 ? 4.650 -19.803 -32.807 1.00 78.31 346 ASN A CA 1
ATOM 2759 C C . ASN A 1 346 ? 3.186 -19.955 -32.373 1.00 78.31 346 ASN A C 1
ATOM 2761 O O . ASN A 1 346 ? 2.460 -20.731 -32.986 1.00 78.31 346 ASN A O 1
ATOM 2765 N N . GLU A 1 347 ? 2.717 -19.169 -31.401 1.00 81.44 347 GLU A N 1
ATOM 2766 C CA . GLU A 1 347 ? 1.305 -19.162 -30.981 1.00 81.44 347 GLU A CA 1
ATOM 2767 C C . GLU A 1 347 ? 0.368 -18.784 -32.133 1.00 81.44 347 GLU A C 1
ATOM 2769 O O . GLU A 1 347 ? -0.627 -19.466 -32.368 1.00 81.44 347 GLU A O 1
ATOM 2774 N N . LYS A 1 348 ? 0.709 -17.754 -32.921 1.00 79.25 348 LYS A N 1
ATOM 2775 C CA . LYS A 1 348 ? -0.073 -17.376 -34.111 1.00 79.25 348 LYS A CA 1
ATOM 2776 C C . LYS A 1 348 ? -0.090 -18.475 -35.173 1.00 79.25 348 LYS A C 1
ATOM 2778 O O . LYS A 1 348 ? -1.113 -18.666 -35.828 1.00 79.25 348 LYS A O 1
ATOM 2783 N N . VAL A 1 349 ? 1.026 -19.179 -35.374 1.00 82.75 349 VAL A N 1
ATOM 2784 C CA . VAL A 1 349 ? 1.086 -20.329 -36.292 1.00 82.75 349 VAL A CA 1
ATOM 2785 C C . VAL A 1 349 ? 0.192 -21.458 -35.781 1.00 82.75 349 VAL A C 1
ATOM 2787 O O . VAL A 1 349 ? -0.613 -21.975 -36.551 1.00 82.75 349 VAL A O 1
ATOM 2790 N N . HIS A 1 350 ? 0.264 -21.777 -34.489 1.00 77.06 350 HIS A N 1
ATOM 2791 C CA . HIS A 1 350 ? -0.555 -22.811 -33.867 1.00 77.06 350 HIS A CA 1
ATOM 2792 C C . HIS A 1 350 ? -2.053 -22.475 -33.928 1.00 77.06 350 HIS A C 1
ATOM 2794 O O . HIS A 1 350 ? -2.843 -23.292 -34.387 1.00 77.06 350 HIS A O 1
ATOM 2800 N N . GLN A 1 351 ? -2.454 -21.244 -33.591 1.00 73.88 351 GLN A N 1
ATOM 2801 C CA . GLN A 1 351 ? -3.845 -20.787 -33.712 1.00 73.88 351 GLN A CA 1
ATOM 2802 C C . GLN A 1 351 ? -4.356 -20.864 -35.155 1.00 73.88 351 GLN A C 1
ATOM 2804 O O . GLN A 1 351 ? -5.475 -21.311 -35.390 1.00 73.88 351 GLN A O 1
ATOM 2809 N N . ARG A 1 352 ? -3.530 -20.491 -36.145 1.00 79.31 352 ARG A N 1
ATOM 2810 C CA . ARG A 1 352 ? -3.878 -20.650 -37.567 1.00 79.31 352 ARG A CA 1
ATOM 2811 C C . ARG A 1 352 ? -4.036 -22.119 -37.957 1.00 79.31 352 ARG A C 1
ATOM 2813 O O . ARG A 1 352 ? -4.946 -22.441 -38.712 1.00 79.31 352 ARG A O 1
ATOM 2820 N N . GLN A 1 353 ? -3.184 -23.012 -37.455 1.00 78.75 353 GLN A N 1
ATOM 2821 C CA . GLN A 1 353 ? -3.294 -24.453 -37.703 1.00 78.75 353 GLN A CA 1
ATOM 2822 C C . GLN A 1 353 ? -4.559 -25.046 -37.073 1.00 78.75 353 GLN A C 1
ATOM 2824 O O . GLN A 1 353 ? -5.273 -25.789 -37.744 1.00 78.75 353 GLN A O 1
ATOM 2829 N N . VAL A 1 354 ? -4.879 -24.666 -35.834 1.00 75.94 354 VAL A N 1
ATOM 2830 C CA . VAL A 1 354 ? -6.113 -25.064 -35.141 1.00 75.94 354 VAL A CA 1
ATOM 2831 C C . VAL A 1 354 ? -7.341 -24.556 -35.898 1.00 75.94 354 VAL A C 1
ATOM 2833 O O . VAL A 1 354 ? -8.218 -25.352 -36.227 1.00 75.94 354 VAL A O 1
ATOM 2836 N N . GLN A 1 355 ? -7.373 -23.276 -36.282 1.00 73.19 355 GLN A N 1
ATOM 2837 C CA . GLN A 1 355 ? -8.477 -22.706 -37.059 1.00 73.19 355 GLN A CA 1
ATOM 2838 C C . GLN A 1 355 ? -8.637 -23.392 -38.424 1.00 73.19 355 GLN A C 1
ATOM 2840 O O . GLN A 1 355 ? -9.752 -23.692 -38.847 1.00 73.19 355 GLN A O 1
ATOM 2845 N N . ASN A 1 356 ? -7.529 -23.695 -39.104 1.00 76.06 356 ASN A N 1
ATOM 2846 C CA . ASN A 1 356 ? -7.551 -24.431 -40.366 1.00 76.06 356 ASN A CA 1
ATOM 2847 C C . ASN A 1 356 ? -8.049 -25.873 -40.184 1.00 76.06 356 ASN A C 1
ATOM 2849 O O . ASN A 1 356 ? -8.752 -26.377 -41.056 1.00 76.06 356 ASN A O 1
ATOM 2853 N N . SER A 1 357 ? -7.726 -26.531 -39.067 1.00 70.88 357 SER A N 1
ATOM 2854 C CA . SER A 1 357 ? -8.240 -27.865 -38.738 1.00 70.88 357 SER A CA 1
ATOM 2855 C C . SER A 1 357 ? -9.748 -27.837 -38.471 1.00 70.88 357 SER A C 1
ATOM 2857 O O . SER A 1 357 ? -10.482 -28.637 -39.052 1.00 70.88 357 SER A O 1
ATOM 2859 N N . ILE A 1 358 ? -10.231 -26.863 -37.690 1.00 73.19 358 ILE A N 1
ATOM 2860 C CA . ILE A 1 358 ? -11.664 -26.640 -37.431 1.00 73.19 358 ILE A CA 1
ATOM 2861 C C . ILE A 1 358 ? -12.414 -26.388 -38.746 1.00 73.19 358 ILE A C 1
ATOM 2863 O O . ILE A 1 358 ? -13.439 -27.018 -39.007 1.00 73.19 358 ILE A O 1
ATOM 2867 N N . ASN A 1 359 ? -11.868 -25.536 -39.618 1.00 70.00 359 ASN A N 1
ATOM 2868 C CA . ASN A 1 359 ? -12.453 -25.257 -40.929 1.00 70.00 359 ASN A CA 1
ATOM 2869 C C . ASN A 1 359 ? -12.469 -26.506 -41.832 1.00 70.00 359 ASN A C 1
ATOM 2871 O O . ASN A 1 359 ? -13.432 -26.725 -42.561 1.00 70.00 359 ASN A O 1
ATOM 2875 N N . ARG A 1 360 ? -11.448 -27.372 -41.784 1.00 66.56 360 ARG A N 1
ATOM 2876 C CA . ARG A 1 360 ? -11.450 -28.640 -42.542 1.00 66.56 360 ARG A CA 1
ATOM 2877 C C . ARG A 1 360 ? -12.508 -29.620 -42.029 1.00 66.56 360 ARG A C 1
ATOM 2879 O O . ARG A 1 360 ? -13.198 -30.225 -42.844 1.00 66.56 360 ARG A O 1
ATOM 2886 N N . HIS A 1 361 ? -12.689 -29.732 -40.713 1.00 60.06 361 HIS A N 1
ATOM 2887 C CA . HIS A 1 361 ? -13.701 -30.611 -40.115 1.00 60.06 361 HIS A CA 1
ATOM 2888 C C . HIS A 1 361 ? -15.133 -30.113 -40.374 1.00 60.06 361 HIS A C 1
ATOM 2890 O O . HIS A 1 361 ? -16.013 -30.918 -40.672 1.00 60.06 361 HIS A O 1
ATOM 2896 N N . SER A 1 362 ? -15.372 -28.796 -40.369 1.00 56.94 362 SER A N 1
ATOM 2897 C CA . SER A 1 362 ? -16.677 -28.228 -40.747 1.00 56.94 362 SER A CA 1
ATOM 2898 C C . SER A 1 362 ? -16.991 -28.409 -42.240 1.00 56.94 362 SER A C 1
ATOM 2900 O O . SER A 1 362 ? -18.147 -28.614 -42.618 1.00 56.94 362 SER A O 1
ATOM 2902 N N . THR A 1 363 ? -15.963 -28.417 -43.094 1.00 56.41 363 THR A N 1
ATOM 2903 C CA . THR A 1 363 ? -16.109 -28.705 -44.529 1.00 56.41 363 THR A CA 1
ATOM 2904 C C . THR A 1 363 ? -16.388 -30.195 -44.775 1.00 56.41 363 THR A C 1
ATOM 2906 O O . THR A 1 363 ? -17.295 -30.523 -45.537 1.00 56.41 363 THR A O 1
ATOM 2909 N N . LEU A 1 364 ? -15.705 -31.108 -44.071 1.00 53.03 364 LEU A N 1
ATOM 2910 C CA . LEU A 1 364 ? -15.956 -32.560 -44.120 1.00 53.03 364 LEU A CA 1
ATOM 2911 C C . LEU A 1 364 ? -17.350 -32.949 -43.590 1.00 53.03 364 LEU A C 1
ATOM 2913 O O . LEU A 1 364 ? -18.002 -33.816 -44.178 1.00 53.03 364 LEU A O 1
ATOM 2917 N N . GLY A 1 365 ? -17.846 -32.267 -42.551 1.00 47.66 365 GLY A N 1
ATOM 2918 C CA . GLY A 1 365 ? -19.216 -32.429 -42.047 1.00 47.66 365 GLY A CA 1
ATOM 2919 C C . GLY A 1 365 ? -20.293 -31.983 -43.046 1.00 47.66 365 GLY A C 1
ATOM 2920 O O . GLY A 1 365 ? -21.346 -32.612 -43.150 1.00 47.66 365 GLY A O 1
ATOM 2921 N N . ARG A 1 366 ? -20.019 -30.956 -43.866 1.00 48.34 366 ARG A N 1
ATOM 2922 C CA . ARG A 1 366 ? -20.901 -30.557 -44.983 1.00 48.34 366 ARG A CA 1
ATOM 2923 C C . ARG A 1 366 ? -20.880 -31.541 -46.154 1.00 48.34 366 ARG A C 1
ATOM 2925 O O . ARG A 1 366 ? -21.904 -31.687 -46.819 1.00 48.34 366 ARG A O 1
ATOM 2932 N N . VAL A 1 367 ? -19.757 -32.216 -46.405 1.00 49.16 367 VAL A N 1
ATOM 2933 C CA . VAL A 1 367 ? -19.652 -33.238 -47.463 1.00 49.16 367 VAL A CA 1
ATOM 2934 C C . VAL A 1 367 ? -20.402 -34.517 -47.064 1.00 49.16 367 VAL A C 1
ATOM 2936 O O . VAL A 1 367 ? -21.170 -35.036 -47.871 1.00 49.16 367 VAL A O 1
ATOM 2939 N N . HIS A 1 368 ? -20.313 -34.955 -45.802 1.00 42.25 368 HIS A N 1
ATOM 2940 C CA . HIS A 1 368 ? -21.101 -36.098 -45.306 1.00 42.25 368 HIS A CA 1
ATOM 2941 C C . HIS A 1 368 ? -22.608 -35.792 -45.206 1.00 42.25 368 HIS A C 1
ATOM 2943 O O . HIS A 1 368 ? -23.431 -36.651 -45.512 1.00 42.25 368 HIS A O 1
ATOM 2949 N N . GLY A 1 369 ? -22.996 -34.550 -44.889 1.00 40.56 369 GLY A N 1
ATOM 2950 C CA . GLY A 1 369 ? -24.402 -34.120 -44.900 1.00 40.56 369 GLY A CA 1
ATOM 2951 C C . GLY A 1 369 ? -25.045 -34.021 -46.295 1.00 40.56 369 GLY A C 1
ATOM 2952 O O . GLY A 1 369 ? -26.271 -33.964 -46.396 1.00 40.56 369 GLY A O 1
ATOM 2953 N N . ARG A 1 370 ? -24.248 -34.011 -47.376 1.00 42.25 370 ARG A N 1
ATOM 2954 C CA . ARG A 1 370 ? -24.743 -34.068 -48.766 1.00 42.25 370 ARG A CA 1
ATOM 2955 C C . ARG A 1 370 ? -24.868 -35.492 -49.312 1.00 42.25 370 ARG A C 1
ATOM 2957 O O . ARG A 1 370 ? -25.698 -35.694 -50.190 1.00 42.25 370 ARG A O 1
ATOM 2964 N N . ALA A 1 371 ? -24.131 -36.467 -48.776 1.00 40.84 371 ALA A N 1
ATOM 2965 C CA . ALA A 1 371 ? -24.220 -37.867 -49.207 1.00 40.84 371 ALA A CA 1
ATOM 2966 C C . ALA A 1 371 ? -25.433 -38.624 -48.618 1.00 40.84 371 ALA A C 1
ATOM 2968 O O . ALA A 1 371 ? -25.841 -39.636 -49.170 1.00 40.84 371 ALA A O 1
ATOM 2969 N N . MET A 1 372 ? -26.060 -38.118 -47.546 1.00 39.22 372 MET A N 1
ATOM 2970 C CA . MET A 1 372 ? -27.270 -38.716 -46.947 1.00 39.22 372 MET A CA 1
ATOM 2971 C C . MET A 1 372 ? -28.602 -38.088 -47.405 1.00 39.22 372 MET A C 1
ATOM 2973 O O . MET A 1 372 ? -29.658 -38.451 -46.895 1.00 39.22 372 MET A O 1
ATOM 2977 N N . LYS A 1 373 ? -28.597 -37.162 -48.375 1.00 42.59 373 LYS A N 1
ATOM 2978 C CA . LYS A 1 373 ? -29.819 -36.520 -48.912 1.00 42.59 373 LYS A CA 1
ATOM 2979 C C . LYS A 1 373 ? -30.171 -36.945 -50.342 1.00 42.59 373 LYS A C 1
ATOM 2981 O O . LYS A 1 373 ? -30.771 -36.174 -51.083 1.00 42.59 373 LYS A O 1
ATOM 2986 N N . SER A 1 374 ? -29.830 -38.167 -50.736 1.00 40.78 374 SER A N 1
ATOM 2987 C CA . SER A 1 374 ? -30.257 -38.744 -52.014 1.00 40.78 374 SER A CA 1
ATOM 2988 C C . SER A 1 374 ? -30.899 -40.110 -51.791 1.00 40.78 374 SER A C 1
ATOM 2990 O O . SER A 1 374 ? -30.330 -41.107 -52.198 1.00 40.78 374 SER A O 1
ATOM 2992 N N . HIS A 1 375 ? -32.021 -40.156 -51.067 1.00 42.75 375 HIS A N 1
ATOM 2993 C CA . HIS A 1 375 ? -33.108 -41.136 -51.232 1.00 42.75 375 HIS A CA 1
ATOM 2994 C C . HIS A 1 375 ? -34.181 -40.910 -50.154 1.00 42.75 375 HIS A C 1
ATOM 2996 O O . HIS A 1 375 ? -34.061 -41.409 -49.042 1.00 42.75 375 HIS A O 1
ATOM 3002 N N . ALA A 1 376 ? -35.229 -40.153 -50.491 1.00 34.31 376 ALA A N 1
ATOM 3003 C CA . ALA A 1 376 ? -36.596 -40.359 -49.998 1.00 34.31 376 ALA A CA 1
ATOM 3004 C C . ALA A 1 376 ? -37.582 -39.522 -50.849 1.00 34.31 376 ALA A C 1
ATOM 3006 O O . ALA A 1 376 ? -37.225 -38.402 -51.227 1.00 34.31 376 ALA A O 1
ATOM 3007 N N . PRO A 1 377 ? -38.781 -40.038 -51.190 1.00 37.16 377 PRO A N 1
ATOM 3008 C CA . PRO A 1 377 ? -39.659 -39.469 -52.212 1.00 37.16 377 PRO A CA 1
ATOM 3009 C C . PRO A 1 377 ? -40.562 -38.360 -51.661 1.00 37.16 377 PRO A C 1
ATOM 3011 O O . PRO A 1 377 ? -40.892 -38.326 -50.477 1.00 37.16 377 PRO A O 1
ATOM 3014 N N . GLY A 1 378 ? -40.965 -37.454 -52.552 1.00 34.97 378 GLY A N 1
ATOM 3015 C CA . GLY A 1 378 ? -41.821 -36.315 -52.243 1.00 34.97 378 GLY A CA 1
ATOM 3016 C C . GLY A 1 378 ? -43.260 -36.703 -51.913 1.00 34.97 378 GLY A C 1
ATOM 3017 O O . GLY A 1 378 ? -43.847 -37.557 -52.569 1.00 34.97 378 GLY A O 1
ATOM 3018 N N . TRP A 1 379 ? -43.830 -36.008 -50.929 1.00 32.28 379 TRP A N 1
ATOM 3019 C CA . TRP A 1 379 ? -45.268 -35.960 -50.672 1.00 32.28 379 TRP A CA 1
ATOM 3020 C C . TRP A 1 379 ? -45.673 -34.543 -50.238 1.00 32.28 379 TRP A C 1
ATOM 3022 O O . TRP A 1 379 ? -45.315 -34.066 -49.162 1.00 32.28 379 TRP A O 1
ATOM 3032 N N . ARG A 1 380 ? -46.385 -33.862 -51.136 1.00 32.84 380 ARG A N 1
ATOM 3033 C CA . ARG A 1 380 ? -47.302 -32.718 -50.968 1.00 32.84 380 ARG A CA 1
ATOM 3034 C C . ARG A 1 380 ? -47.940 -32.571 -52.354 1.00 32.84 380 ARG A C 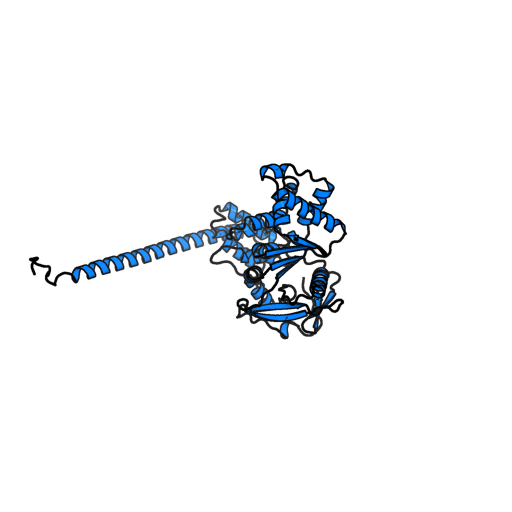1
ATOM 3036 O O . ARG A 1 380 ? -47.204 -32.480 -53.323 1.00 32.84 380 ARG A O 1
ATOM 3043 N N . GLY A 1 381 ? -49.241 -32.582 -52.569 1.00 33.44 381 GLY A N 1
ATOM 3044 C CA . GLY A 1 381 ? -50.397 -32.407 -51.705 1.00 33.44 381 GLY A CA 1
ATOM 3045 C C . GLY A 1 381 ? -51.444 -31.794 -52.630 1.00 33.44 381 GLY A C 1
ATOM 3046 O O . GLY A 1 381 ? -51.262 -30.661 -53.072 1.00 33.44 381 GLY A O 1
ATOM 3047 N N . GLU A 1 382 ? -52.469 -32.557 -52.999 1.00 33.19 382 GLU A N 1
ATOM 3048 C CA . GLU A 1 382 ? -53.569 -32.051 -53.816 1.00 33.19 382 GLU A CA 1
ATOM 3049 C C . GLU A 1 382 ? -54.585 -31.333 -52.930 1.00 33.19 382 GLU A C 1
ATOM 3051 O O . GLU A 1 382 ? -55.044 -31.844 -51.909 1.00 33.19 382 GLU A O 1
ATOM 3056 N N . LYS A 1 383 ? -54.913 -30.108 -53.340 1.00 37.75 383 LYS A N 1
ATOM 3057 C CA . LYS A 1 383 ? -56.132 -29.413 -52.940 1.00 37.75 383 LYS A CA 1
ATOM 3058 C C . LYS A 1 383 ? -57.316 -30.174 -53.537 1.00 37.75 383 LYS A C 1
ATOM 3060 O O . LYS A 1 383 ? -57.267 -30.504 -54.717 1.00 37.75 383 LYS A O 1
ATOM 3065 N N . SER A 1 384 ? -58.440 -30.247 -52.831 1.00 34.94 384 SER A N 1
ATOM 3066 C CA . SER A 1 384 ? -59.533 -29.295 -53.073 1.00 34.94 384 SER A CA 1
ATOM 3067 C C . SER A 1 384 ? -60.880 -29.716 -52.470 1.00 34.94 384 SER A C 1
ATOM 3069 O O . SER A 1 384 ? -61.155 -30.890 -52.259 1.00 34.94 384 SER A O 1
ATOM 3071 N N . PHE A 1 385 ? -61.695 -28.675 -52.305 1.00 33.81 385 PHE A N 1
ATOM 3072 C CA . PHE A 1 385 ? -63.153 -28.627 -52.346 1.00 33.81 385 PHE A CA 1
ATOM 3073 C C . PHE A 1 385 ? -63.995 -28.875 -51.089 1.00 33.81 385 PHE A C 1
ATOM 3075 O O . PHE A 1 385 ? -63.642 -29.563 -50.140 1.00 33.81 385 PHE A O 1
ATOM 3082 N N . SER A 1 386 ? -65.074 -28.107 -51.142 1.00 38.31 386 SER A N 1
ATOM 3083 C CA . SER A 1 386 ? -65.977 -27.543 -50.161 1.00 38.31 386 SER A CA 1
ATOM 3084 C C . SER A 1 386 ? -67.240 -28.371 -49.943 1.00 38.31 386 SER A C 1
ATOM 3086 O O . SER A 1 386 ? -67.570 -29.233 -50.750 1.00 38.31 386 SER A O 1
ATOM 3088 N N . ASP A 1 387 ? -67.955 -27.970 -48.891 1.00 38.06 387 ASP A N 1
ATOM 3089 C CA . ASP A 1 387 ? -69.412 -27.769 -48.791 1.00 38.06 387 ASP A CA 1
ATOM 3090 C C . ASP A 1 387 ? -70.116 -28.633 -47.741 1.00 38.06 387 ASP A C 1
ATOM 3092 O O . ASP A 1 387 ? -69.950 -29.852 -47.693 1.00 38.06 387 ASP A O 1
ATOM 3096 N N . GLY A 1 388 ? -70.934 -27.952 -46.925 1.00 37.09 388 GLY A N 1
ATOM 3097 C CA . GLY A 1 388 ? -71.849 -28.515 -45.928 1.00 37.09 388 GLY A CA 1
ATOM 3098 C C . GLY A 1 388 ? -71.731 -27.858 -44.568 1.00 37.09 388 GLY A C 1
ATOM 3099 O O . GLY A 1 388 ? -70.986 -28.417 -43.734 1.00 37.09 388 GLY A O 1
#

pLDDT: mean 84.36, std 16.09, range [32.28, 98.19]

Radius of gyration: 28.9 Å; chains: 1; bounding box: 98×74×83 Å